Protein AF-0000000068235803 (afdb_homodimer)

Secondary structure (DSSP, 8-state):
---EEEES-TT--EEEEE-S--TTS-SSGGG--GGGTS--------HHHHHHHHHTTS---------EEEEE-HHHHHHH-HHHHHHHHSS-HHHHHHHHHS-EEEEE-SS-HHHHHHHHHHHTT--TTS-S---HHHHHHHHHHHHHHT-TGGGHHHHHHHHHHHHSSSSS----SHHHHHHHHHHHHHHT-HHHHHHHHHHHHHH-SS----SS---HHHHHHHHHHHHHHHHHHHHHHHHHHHHHHSS--SS-HHHHHHHHHHHHHHHHHHT-SSPPPTT-TT--HHHHHHHTT---PPP-B-TT-SS----HHHHTHHHHT--TTTT--PPPGGGTS--SS--/---EEEES-TT--EEEEE-S--TTS-SSGGG--GGGTS--------HHHHHHHHHTTS---------EEEEE-HHHHHHH-HHHHHHHHSS-HHHHHHHHHS-EEEEE-SS-HHHHHHHHHHHTT--TTS-S---HHHHHHHHHHHHHHT-TGGGHHHHHHHHHHHHSSSSS----SHHHHHHHHHHHHHHT-HHHHHHHHHHHHHH-SS----SS---HHHHHHHHHHHHHHHHHHHHHHHHHHHHHHSS--SS-HHHHHHHHHHHHHHHHHTT-SSPPPTT-TT--HHHHHHHTT---PPP-B-TT-SS----HHHHTHHHHT--TTTT--PPPGGGTS--SS--

Sequence (694 aa):
MGERIYELDRQGDITFVVYDVPDSLPQTLDQLQPFLLDGSTPVITSPAAAAAAEEEQTTENEQPQAVLKIRASSKHLSLACPQFTRTLHSGFQESHSLHEKGHLTLEIDNWDPAAFLVLMLILHGRTRPVPRRLSLSKLVDFAILVDYYECYEAVEVFTDMWITALKKPSPAMRLTSLAQAEEWLFISWVFQHQQMFAQAGGYLLRTLTGRFCSELPVPRRVCDAIDRAREDAITRILDRLHGRRAVLLSDKVQCSYECDCMLLAALTRHMHRLGILDRPAPPFEGIAAEQLAKEAPGVLLPRWYERGGEMQHSCLATLDFNSSLKCSGDVVKVVQLEELTELRRKDMGERIYELDRQGDITFVVYDVPDSLPQTLDQLQPFLLDGSTPVITSPAAAAAAEEEQTTENEQPQAVLKIRASSKHLSLACPQFTRTLHSGFQESHSLHEKGHLTLEIDNWDPAAFLVLMLILHGRTRPVPRRLSLSKLVDFAILVDYYECYEAVEVFTDMWITALKKPSPAMRLTSLAQAEEWLFISWVFQHQQMFAQAGGYLLRTLTGRFCSELPVPRRVCDAIDRAREDAITRILDRLHGRRAVLLSDKVQCSYECDCMLLAALTRHMHRLGILDRPAPPFEGIAAEQLAKEAPGVLLPRWYERGGEMQHSCLATLDFNSSLKCSGDVVKVVQLEELTELRRKD

Structure (mmCIF, N/CA/C/O backbone):
data_AF-0000000068235803-model_v1
#
loop_
_entity.id
_entity.type
_entity.pdbx_description
1 polymer 'BTB domain-containing protein'
#
loop_
_atom_site.group_PDB
_atom_site.id
_atom_site.type_symbol
_atom_site.label_atom_id
_atom_site.label_alt_id
_atom_site.label_comp_id
_atom_site.label_asym_id
_atom_site.label_entity_id
_atom_site.label_seq_id
_atom_site.pdbx_PDB_ins_code
_atom_site.Cartn_x
_atom_site.Cartn_y
_atom_site.Cartn_z
_atom_site.occupancy
_atom_site.B_iso_or_equiv
_atom_site.auth_seq_id
_atom_site.auth_comp_id
_atom_site.auth_asym_id
_atom_site.auth_atom_id
_atom_site.pdbx_PDB_model_num
ATOM 1 N N . MET A 1 1 ? 15.094 66.938 -0.604 1 44.06 1 MET A N 1
ATOM 2 C CA . MET A 1 1 ? 14.141 66.562 0.437 1 44.06 1 MET A CA 1
ATOM 3 C C . MET A 1 1 ? 14.836 66.375 1.78 1 44.06 1 MET A C 1
ATOM 5 O O . MET A 1 1 ? 15.93 65.812 1.844 1 44.06 1 MET A O 1
ATOM 9 N N . GLY A 1 2 ? 14.648 67.188 2.75 1 59.94 2 GLY A N 1
ATOM 10 C CA . GLY A 1 2 ? 15.414 67.312 3.98 1 59.94 2 GLY A CA 1
ATOM 11 C C . GLY A 1 2 ? 15.547 66 4.742 1 59.94 2 GLY A C 1
ATOM 12 O O . GLY A 1 2 ? 14.719 65.125 4.582 1 59.94 2 GLY A O 1
ATOM 13 N N . GLU A 1 3 ? 16.656 65.688 5.27 1 76.81 3 GLU A N 1
ATOM 14 C CA . GLU A 1 3 ? 17 64.5 6.031 1 76.81 3 GLU A CA 1
ATOM 15 C C . GLU A 1 3 ? 16.141 64.375 7.289 1 76.81 3 GLU A C 1
ATOM 17 O O . GLU A 1 3 ? 15.93 65.375 8 1 76.81 3 GLU A O 1
ATOM 22 N N . ARG A 1 4 ? 15.305 63.312 7.457 1 89.94 4 ARG A N 1
ATOM 23 C CA . ARG A 1 4 ? 14.547 63.031 8.68 1 89.94 4 ARG A CA 1
ATOM 24 C C . ARG A 1 4 ? 15.461 62.5 9.766 1 89.94 4 ARG A C 1
ATOM 26 O O . ARG A 1 4 ? 16.047 61.406 9.609 1 89.94 4 ARG A O 1
ATOM 33 N N . ILE A 1 5 ? 15.688 63.281 10.859 1 92.19 5 ILE A N 1
ATOM 34 C CA . ILE A 1 5 ? 16.562 62.875 11.945 1 92.19 5 ILE A CA 1
ATOM 35 C C . ILE A 1 5 ? 15.789 62.875 13.266 1 92.19 5 ILE A C 1
ATOM 37 O O . ILE A 1 5 ? 15.227 63.906 13.656 1 92.19 5 ILE A O 1
ATOM 41 N N . TYR A 1 6 ? 15.688 61.75 13.852 1 96.25 6 TYR A N 1
ATOM 42 C CA . TYR A 1 6 ? 15.086 61.625 15.18 1 96.25 6 TYR A CA 1
ATOM 43 C C . TYR A 1 6 ? 16.156 61.438 16.25 1 96.25 6 TYR A C 1
ATOM 45 O O . TYR A 1 6 ? 16.797 60.406 16.312 1 96.25 6 TYR A O 1
ATOM 53 N N . GLU A 1 7 ? 16.281 62.406 17.109 1 95.94 7 GLU A N 1
ATOM 54 C CA . GLU A 1 7 ? 17.25 62.344 18.203 1 95.94 7 GLU A CA 1
ATOM 55 C C . GLU A 1 7 ? 16.625 61.781 19.469 1 95.94 7 GLU A C 1
ATOM 57 O O . GLU A 1 7 ? 15.828 62.438 20.125 1 95.94 7 GLU A O 1
ATOM 62 N N . LEU A 1 8 ? 17.031 60.562 19.797 1 96.62 8 LEU A N 1
ATOM 63 C CA . LEU A 1 8 ? 16.484 59.906 20.969 1 96.62 8 LEU A CA 1
ATOM 64 C C . LEU A 1 8 ? 17.328 60.219 22.203 1 96.62 8 LEU A C 1
ATOM 66 O O . LEU A 1 8 ? 16.812 60.219 23.328 1 96.62 8 LEU A O 1
ATOM 70 N N . ASP A 1 9 ? 18.547 60.344 22.016 1 93.88 9 ASP A N 1
ATOM 71 C CA . ASP A 1 9 ? 19.516 60.719 23.062 1 93.88 9 ASP A CA 1
ATOM 72 C C . ASP A 1 9 ? 20.453 61.844 22.578 1 93.88 9 ASP A C 1
ATOM 74 O O . ASP A 1 9 ? 21.109 61.688 21.547 1 93.88 9 ASP A O 1
ATOM 78 N N . ARG A 1 10 ? 20.516 62.875 23.281 1 90.69 10 ARG A N 1
ATOM 79 C CA . ARG A 1 10 ? 21.328 64 22.906 1 90.69 10 ARG A CA 1
ATOM 80 C C . ARG A 1 10 ? 22.812 63.656 22.812 1 90.69 10 ARG A C 1
ATOM 82 O O . ARG A 1 10 ? 23.562 64.25 22.031 1 90.69 10 ARG A O 1
ATOM 89 N N . GLN A 1 11 ? 23.172 62.688 23.609 1 90.69 11 GLN A N 1
ATOM 90 C CA . GLN A 1 11 ? 24.562 62.219 23.594 1 90.69 11 GLN A CA 1
ATOM 91 C C . GLN A 1 11 ? 24.688 60.938 22.812 1 90.69 11 GLN A C 1
ATOM 93 O O . GLN A 1 11 ? 25.609 60.156 23.062 1 90.69 11 GLN A O 1
ATOM 98 N N . GLY A 1 12 ? 23.766 60.75 21.922 1 93.5 12 GLY A N 1
ATOM 99 C CA . GLY A 1 12 ? 23.781 59.5 21.156 1 93.5 12 GLY A CA 1
ATOM 100 C C . GLY A 1 12 ? 25.047 59.312 20.359 1 93.5 12 GLY A C 1
ATOM 101 O O . GLY A 1 12 ? 25.562 60.25 19.75 1 93.5 12 GLY A O 1
ATOM 102 N N . ASP A 1 13 ? 25.562 58 20.406 1 94.44 13 ASP A N 1
ATOM 103 C CA . ASP A 1 13 ? 26.812 57.688 19.719 1 94.44 13 ASP A CA 1
ATOM 104 C C . ASP A 1 13 ? 26.578 56.656 18.609 1 94.44 13 ASP A C 1
ATOM 106 O O . ASP A 1 13 ? 27.516 56.219 17.969 1 94.44 13 ASP A O 1
ATOM 110 N N . ILE A 1 14 ? 25.375 56.344 18.422 1 95.38 14 ILE A N 1
ATOM 111 C CA . ILE A 1 14 ? 25 55.438 17.344 1 95.38 14 ILE A CA 1
ATOM 112 C C . ILE A 1 14 ? 23.984 56.125 16.422 1 95.38 14 ILE A C 1
ATOM 114 O O . ILE A 1 14 ? 23.031 56.75 16.906 1 95.38 14 ILE A O 1
ATOM 118 N N . THR A 1 15 ? 24.203 56.062 15.164 1 95.56 15 THR A N 1
ATOM 119 C CA . THR A 1 15 ? 23.219 56.5 14.188 1 95.56 15 THR A CA 1
ATOM 120 C C . THR A 1 15 ? 22.688 55.344 13.367 1 95.56 15 THR A C 1
ATOM 122 O O . THR A 1 15 ? 23.453 54.719 12.633 1 95.56 15 THR A O 1
ATOM 125 N N . PHE A 1 16 ? 21.391 55.094 13.477 1 96.06 16 PHE A N 1
ATOM 126 C CA . PHE A 1 16 ? 20.75 54.094 12.625 1 96.06 16 PHE A CA 1
ATOM 127 C C . PHE A 1 16 ? 20.203 54.75 11.359 1 96.06 16 PHE A C 1
ATOM 129 O O . PHE A 1 16 ? 19.5 55.75 11.43 1 96.06 16 PHE A O 1
ATOM 136 N N . VAL A 1 17 ? 20.547 54.125 10.297 1 95.5 17 VAL A N 1
ATOM 137 C CA . VAL A 1 17 ? 19.969 54.562 9.023 1 95.5 17 VAL A CA 1
ATOM 138 C C . VAL A 1 17 ? 18.891 53.562 8.594 1 95.5 17 VAL A C 1
ATOM 140 O O . VAL A 1 17 ? 19.188 52.469 8.156 1 95.5 17 VAL A O 1
ATOM 143 N N . VAL A 1 18 ? 17.641 54.031 8.703 1 94.88 18 VAL A N 1
ATOM 144 C CA . VAL A 1 18 ? 16.484 53.188 8.414 1 94.88 18 VAL A CA 1
ATOM 145 C C . VAL A 1 18 ? 15.922 53.531 7.035 1 94.88 18 VAL A C 1
ATOM 147 O O . VAL A 1 18 ? 15.594 54.688 6.762 1 94.88 18 VAL A O 1
ATOM 150 N N . TYR A 1 19 ? 15.82 52.5 6.258 1 90.19 19 TYR A N 1
ATOM 151 C CA . TYR A 1 19 ? 15.375 52.688 4.883 1 90.19 19 TYR A CA 1
ATOM 152 C C . TYR A 1 19 ? 13.898 52.344 4.73 1 90.19 19 TYR A C 1
ATOM 154 O O . TYR A 1 19 ? 13.312 51.688 5.605 1 90.19 19 TYR A O 1
ATOM 162 N N . ASP A 1 20 ? 13.25 52.906 3.635 1 86.94 20 ASP A N 1
ATOM 163 C CA . ASP A 1 20 ? 11.883 52.562 3.221 1 86.94 20 ASP A CA 1
ATOM 164 C C . ASP A 1 20 ? 10.875 53.031 4.27 1 86.94 20 ASP A C 1
ATOM 166 O O . ASP A 1 20 ? 9.93 52.312 4.586 1 86.94 20 ASP A O 1
ATOM 170 N N . VAL A 1 21 ? 11.156 54.094 4.887 1 89.12 21 VAL A N 1
ATOM 171 C CA . VAL A 1 21 ? 10.25 54.656 5.887 1 89.12 21 VAL A CA 1
ATOM 172 C C . VAL A 1 21 ? 9.047 55.312 5.195 1 89.12 21 VAL A C 1
ATOM 174 O O . VAL A 1 21 ? 9.188 55.875 4.113 1 89.12 21 VAL A O 1
ATOM 177 N N . PRO A 1 22 ? 7.914 55.156 5.793 1 83.88 22 PRO A N 1
ATOM 178 C CA . PRO A 1 22 ? 6.742 55.781 5.191 1 83.88 22 PRO A CA 1
ATOM 179 C C . PRO A 1 22 ? 6.871 57.312 5.109 1 83.88 22 PRO A C 1
ATOM 181 O O . PRO A 1 22 ? 7.422 57.938 6.02 1 83.88 22 PRO A O 1
ATOM 184 N N . ASP A 1 23 ? 6.219 57.844 4.145 1 83.62 23 ASP A N 1
ATOM 185 C CA . ASP A 1 23 ? 6.27 59.281 3.924 1 83.62 23 ASP A CA 1
ATOM 186 C C . ASP A 1 23 ? 5.469 60.031 4.988 1 83.62 23 ASP A C 1
ATOM 188 O O . ASP A 1 23 ? 5.672 61.219 5.203 1 83.62 23 ASP A O 1
ATOM 192 N N . SER A 1 24 ? 4.668 59.312 5.562 1 85.25 24 SER A N 1
ATOM 193 C CA . SER A 1 24 ? 3.787 59.938 6.543 1 85.25 24 SER A CA 1
ATOM 194 C C . SER A 1 24 ? 4.551 60.281 7.812 1 85.25 24 SER A C 1
ATOM 196 O O . SER A 1 24 ? 4.066 61.094 8.625 1 85.25 24 SER A O 1
ATOM 198 N N . LEU A 1 25 ? 5.727 59.812 8.023 1 89.38 25 LEU A N 1
ATOM 199 C CA . LEU A 1 25 ? 6.504 60.125 9.219 1 89.38 25 LEU A CA 1
ATOM 200 C C . LEU A 1 25 ? 6.977 61.562 9.18 1 89.38 25 LEU A C 1
ATOM 202 O O . LEU A 1 25 ? 7.461 62.031 8.148 1 89.38 25 LEU A O 1
ATOM 206 N N . PRO A 1 26 ? 6.867 62.188 10.273 1 91.69 26 PRO A N 1
ATOM 207 C CA . PRO A 1 26 ? 7.273 63.594 10.312 1 91.69 26 PRO A CA 1
ATOM 208 C C . PRO A 1 26 ? 8.789 63.781 10.258 1 91.69 26 PRO A C 1
ATOM 210 O O . PRO A 1 26 ? 9.531 62.812 10.391 1 91.69 26 PRO A O 1
ATOM 213 N N . GLN A 1 27 ? 9.211 65.062 10.109 1 88.19 27 GLN A N 1
ATOM 214 C CA . GLN A 1 27 ? 10.625 65.375 9.969 1 88.19 27 GLN A CA 1
ATOM 215 C C . GLN A 1 27 ? 11.328 65.312 11.32 1 88.19 27 GLN A C 1
ATOM 217 O O . GLN A 1 27 ? 12.523 65 11.406 1 88.19 27 GLN A O 1
ATOM 222 N N . THR A 1 28 ? 10.523 65.688 12.352 1 89.69 28 THR A N 1
ATOM 223 C CA . THR A 1 28 ? 11.125 65.75 13.68 1 89.69 28 THR A CA 1
ATOM 224 C C . THR A 1 28 ? 10.375 64.812 14.648 1 89.69 28 THR A C 1
ATOM 226 O O . THR A 1 28 ? 9.188 64.562 14.461 1 89.69 28 THR A O 1
ATOM 229 N N . LEU A 1 29 ? 11.086 64.438 15.656 1 93.88 29 LEU A N 1
ATOM 230 C CA . LEU A 1 29 ? 10.555 63.5 16.641 1 93.88 29 LEU A CA 1
ATOM 231 C C . LEU A 1 29 ? 9.367 64.125 17.391 1 93.88 29 LEU A C 1
ATOM 233 O O . LEU A 1 29 ? 8.398 63.406 17.703 1 93.88 29 LEU A O 1
ATOM 237 N N . ASP A 1 30 ? 9.336 65.375 17.656 1 91.69 30 ASP A N 1
ATOM 238 C CA . ASP A 1 30 ? 8.328 66.062 18.453 1 91.69 30 ASP A CA 1
ATOM 239 C C . ASP A 1 30 ? 6.961 66.062 17.766 1 91.69 30 ASP A C 1
ATOM 241 O O . ASP A 1 30 ? 5.926 66.188 18.422 1 91.69 30 ASP A O 1
ATOM 245 N N . GLN A 1 31 ? 6.996 65.812 16.469 1 92.5 31 GLN A N 1
ATOM 246 C CA . GLN A 1 31 ? 5.758 65.812 15.695 1 92.5 31 GLN A CA 1
ATOM 247 C C . GLN A 1 31 ? 5.223 64.375 15.516 1 92.5 31 GLN A C 1
ATOM 249 O O . GLN A 1 31 ? 4.152 64.188 14.938 1 92.5 31 GLN A O 1
ATOM 254 N N . LEU A 1 32 ? 5.938 63.469 16 1 93.62 32 LEU A N 1
ATOM 255 C CA . LEU A 1 32 ? 5.566 62.062 15.82 1 93.62 32 LEU A CA 1
ATOM 256 C C . LEU A 1 32 ? 4.363 61.719 16.688 1 93.62 32 LEU A C 1
ATOM 258 O O . LEU A 1 32 ? 4.367 61.969 17.891 1 93.62 32 LEU A O 1
ATOM 262 N N . GLN A 1 33 ? 3.363 61.188 16.031 1 93.38 33 GLN A N 1
ATOM 263 C CA . GLN A 1 33 ? 2.148 60.781 16.734 1 93.38 33 GLN A CA 1
ATOM 264 C C . GLN A 1 33 ? 2.039 59.25 16.797 1 93.38 33 GLN A C 1
ATOM 266 O O . GLN A 1 33 ? 2.443 58.562 15.867 1 93.38 33 GLN A O 1
ATOM 271 N N . PRO A 1 34 ? 1.423 58.812 17.844 1 94.25 34 PRO A N 1
ATOM 272 C CA . PRO A 1 34 ? 1.346 57.344 18.062 1 94.25 34 PRO A CA 1
ATOM 273 C C . PRO A 1 34 ? 0.644 56.625 16.922 1 94.25 34 PRO A C 1
ATOM 275 O O . PRO A 1 34 ? 1.054 55.531 16.531 1 94.25 34 PRO A O 1
ATOM 278 N N . PHE A 1 35 ? -0.378 57.125 16.328 1 91.69 35 PHE A N 1
ATOM 279 C CA . PHE A 1 35 ? -1.199 56.438 15.336 1 91.69 35 PHE A CA 1
ATOM 280 C C . PHE A 1 35 ? -0.409 56.188 14.062 1 91.69 35 PHE A C 1
ATOM 282 O O . PHE A 1 35 ? -0.792 55.344 13.242 1 91.69 35 PHE A O 1
ATOM 289 N N . LEU A 1 36 ? 0.673 56.844 13.875 1 91.62 36 LEU A N 1
ATOM 290 C CA . LEU A 1 36 ? 1.51 56.688 12.695 1 91.62 36 LEU A CA 1
ATOM 291 C C . LEU A 1 36 ? 2.326 55.406 12.789 1 91.62 36 LEU A C 1
ATOM 293 O O . LEU A 1 36 ? 2.863 54.906 11.781 1 91.62 36 LEU A O 1
ATOM 297 N N . LEU A 1 37 ? 2.359 54.844 14.031 1 94.38 37 LEU A N 1
ATOM 298 C CA . LEU A 1 37 ? 3.227 53.688 14.25 1 94.38 37 LEU A CA 1
ATOM 299 C C . LEU A 1 37 ? 2.406 52.469 14.609 1 94.38 37 LEU A C 1
ATOM 301 O O . LEU A 1 37 ? 2.961 51.375 14.812 1 94.38 37 LEU A O 1
ATOM 305 N N . ASP A 1 38 ? 1.101 52.594 14.68 1 92.88 38 ASP A N 1
ATOM 306 C CA . ASP A 1 38 ? 0.292 51.531 15.281 1 92.88 38 ASP A CA 1
ATOM 307 C C . ASP A 1 38 ? -0.146 50.5 14.234 1 92.88 38 ASP A C 1
ATOM 309 O O . ASP A 1 38 ? -0.791 49.5 14.562 1 92.88 38 ASP A O 1
ATOM 313 N N . GLY A 1 39 ? 0.228 50.656 12.93 1 87.56 39 GLY A N 1
ATOM 314 C CA . GLY A 1 39 ? -0.091 49.719 11.867 1 87.56 39 GLY A CA 1
ATOM 315 C C . GLY A 1 39 ? -1.495 49.906 11.32 1 87.56 39 GLY A C 1
ATOM 316 O O . GLY A 1 39 ? -1.926 49.125 10.453 1 87.56 39 GLY A O 1
ATOM 317 N N . SER A 1 40 ? -2.262 50.781 11.883 1 77.56 40 SER A N 1
ATOM 318 C CA . SER A 1 40 ? -3.615 51.031 11.391 1 77.56 40 SER A CA 1
ATOM 319 C C . SER A 1 40 ? -3.596 51.688 10.023 1 77.56 40 SER A C 1
ATOM 321 O O . SER A 1 40 ? -2.672 52.438 9.703 1 77.56 40 SER A O 1
ATOM 323 N N . THR A 1 41 ? -4.172 51.062 8.992 1 62.56 41 THR A N 1
ATOM 324 C CA . THR A 1 41 ? -4.316 51.719 7.707 1 62.56 41 THR A CA 1
ATOM 325 C C . THR A 1 41 ? -4.965 53.094 7.887 1 62.56 41 THR A C 1
ATOM 327 O O . THR A 1 41 ? -5.953 53.219 8.609 1 62.56 41 THR A O 1
ATOM 330 N N . PRO A 1 42 ? -4.215 54.062 7.555 1 53.06 42 PRO A N 1
ATOM 331 C CA . PRO A 1 42 ? -4.805 55.406 7.695 1 53.06 42 PRO A CA 1
ATOM 332 C C . PRO A 1 42 ? -6.238 55.469 7.18 1 53.06 42 PRO A C 1
ATOM 334 O O . PRO A 1 42 ? -6.547 54.938 6.121 1 53.06 42 PRO A O 1
ATOM 337 N N . VAL A 1 43 ? -7.184 55.375 7.98 1 45.41 43 VAL A N 1
ATOM 338 C CA . VAL A 1 43 ? -8.531 55.656 7.512 1 45.41 43 VAL A CA 1
ATOM 339 C C . VAL A 1 43 ? -8.539 56.969 6.719 1 45.41 43 VAL A C 1
ATOM 341 O O . VAL A 1 43 ? -8.25 58.031 7.266 1 45.41 43 VAL A O 1
ATOM 344 N N . ILE A 1 44 ? -8.125 56.938 5.457 1 42.75 44 ILE A N 1
ATOM 345 C CA . ILE A 1 44 ? -8.336 58.125 4.633 1 42.75 44 ILE A CA 1
ATOM 346 C C . ILE A 1 44 ? -9.797 58.562 4.699 1 42.75 44 ILE A C 1
ATOM 348 O O . ILE A 1 44 ? -10.68 57.844 4.23 1 42.75 44 ILE A O 1
ATOM 352 N N . THR A 1 45 ? -10.297 59.188 5.629 1 37.88 45 THR A N 1
ATOM 353 C CA . THR A 1 45 ? -11.672 59.688 5.66 1 37.88 45 THR A CA 1
ATOM 354 C C . THR A 1 45 ? -11.977 60.5 4.422 1 37.88 45 THR A C 1
ATOM 356 O O . THR A 1 45 ? -13.148 60.719 4.086 1 37.88 45 THR A O 1
ATOM 359 N N . SER A 1 46 ? -11.266 61.625 4.105 1 38.31 46 SER A N 1
ATOM 360 C CA . SER A 1 46 ? -11.938 62.562 3.217 1 38.31 46 SER A CA 1
ATOM 361 C C . SER A 1 46 ? -11.977 62.031 1.784 1 38.31 46 SER A C 1
ATOM 363 O O . SER A 1 46 ? -10.992 61.5 1.287 1 38.31 46 SER A O 1
ATOM 365 N N . PRO A 1 47 ? -13.211 61.812 1.209 1 41.56 47 PRO A N 1
ATOM 366 C CA . PRO A 1 47 ? -13.453 61.375 -0.171 1 41.56 47 PRO A CA 1
ATOM 367 C C . PRO A 1 47 ? -12.516 62.031 -1.169 1 41.56 47 PRO A C 1
ATOM 369 O O . PRO A 1 47 ? -12.227 61.469 -2.229 1 41.56 47 PRO A O 1
ATOM 372 N N . ALA A 1 48 ? -12.375 63.375 -1.159 1 42.94 48 ALA A N 1
ATOM 373 C CA . ALA A 1 48 ? -11.688 64.125 -2.176 1 42.94 48 ALA A CA 1
ATOM 374 C C . ALA A 1 48 ? -10.211 63.75 -2.273 1 42.94 48 ALA A C 1
ATOM 376 O O . ALA A 1 48 ? -9.641 63.75 -3.365 1 42.94 48 ALA A O 1
ATOM 377 N N . ALA A 1 49 ? -9.523 63.438 -1.243 1 42.19 49 ALA A N 1
ATOM 378 C CA . ALA A 1 49 ? -8.094 63.156 -1.271 1 42.19 49 ALA A CA 1
ATOM 379 C C . ALA A 1 49 ? -7.824 61.719 -1.766 1 42.19 49 ALA A C 1
ATOM 381 O O . ALA A 1 49 ? -6.699 61.406 -2.148 1 42.19 49 ALA A O 1
ATOM 382 N N . ALA A 1 50 ? -8.711 60.781 -1.73 1 40.84 50 ALA A N 1
ATOM 383 C CA . ALA A 1 50 ? -8.562 59.438 -2.279 1 40.84 50 ALA A CA 1
ATOM 384 C C . ALA A 1 50 ? -8.492 59.469 -3.803 1 40.84 50 ALA A C 1
ATOM 386 O O . ALA A 1 50 ? -7.863 58.594 -4.418 1 40.84 50 ALA A O 1
ATOM 387 N N . ALA A 1 51 ? -9.352 60.281 -4.418 1 40.34 51 ALA A N 1
ATOM 388 C CA . ALA A 1 51 ? -9.352 60.375 -5.875 1 40.34 51 ALA A CA 1
ATOM 389 C C . ALA A 1 51 ? -8.008 60.906 -6.387 1 40.34 51 ALA A C 1
ATOM 391 O O . ALA A 1 51 ? -7.559 60.531 -7.465 1 40.34 51 ALA A O 1
ATOM 392 N N . ALA A 1 52 ? -7.418 61.906 -5.781 1 39.88 52 ALA A N 1
ATOM 393 C CA . ALA A 1 52 ? -6.164 62.469 -6.305 1 39.88 52 ALA A CA 1
ATOM 394 C C . ALA A 1 52 ? -5.031 61.438 -6.16 1 39.88 52 ALA A C 1
ATOM 396 O O . ALA A 1 52 ? -4.055 61.5 -6.91 1 39.88 52 ALA A O 1
ATOM 397 N N . ALA A 1 53 ? -5.09 60.531 -5.195 1 39.28 53 ALA A N 1
ATOM 398 C CA . ALA A 1 53 ? -4.016 59.562 -5.031 1 39.28 53 ALA A CA 1
ATOM 399 C C . ALA A 1 53 ? -4.082 58.469 -6.105 1 39.28 53 ALA A C 1
ATOM 401 O O . ALA A 1 53 ? -3.104 57.781 -6.344 1 39.28 53 ALA A O 1
ATOM 402 N N . GLU A 1 54 ? -5.223 58.156 -6.684 1 38.38 54 GLU A N 1
ATOM 403 C CA . GLU A 1 54 ? -5.266 57.156 -7.75 1 38.38 54 GLU A CA 1
ATOM 404 C C . GLU A 1 54 ? -4.469 57.625 -8.969 1 38.38 54 GLU A C 1
ATOM 406 O O . GLU A 1 54 ? -3.896 56.781 -9.688 1 38.38 54 GLU A O 1
ATOM 411 N N . GLU A 1 55 ? -4.73 58.906 -9.406 1 36.41 55 GLU A N 1
ATOM 412 C CA . GLU A 1 55 ? -4.129 59.312 -10.68 1 36.41 55 GLU A CA 1
ATOM 413 C C . GLU A 1 55 ? -2.607 59.312 -10.586 1 36.41 55 GLU A C 1
ATOM 415 O O . GLU A 1 55 ? -1.919 59.125 -11.594 1 36.41 55 GLU A O 1
ATOM 420 N N . GLU A 1 56 ? -2.047 59.938 -9.5 1 34.66 56 GLU A N 1
ATOM 421 C CA . GLU A 1 56 ? -0.593 60.062 -9.539 1 34.66 56 GLU A CA 1
ATOM 422 C C . GLU A 1 56 ? 0.086 58.719 -9.336 1 34.66 56 GLU A C 1
ATOM 424 O O . GLU A 1 56 ? 1.271 58.656 -9 1 34.66 56 GLU A O 1
ATOM 429 N N . GLN A 1 57 ? -0.577 57.594 -9.188 1 36.25 57 GLN A N 1
ATOM 430 C CA . GLN A 1 57 ? 0.132 56.312 -9.078 1 36.25 57 GLN A CA 1
ATOM 431 C C . GLN A 1 57 ? 1.02 56.094 -10.297 1 36.25 57 GLN A C 1
ATOM 433 O O . GLN A 1 57 ? 1.688 55.062 -10.398 1 36.25 57 GLN A O 1
ATOM 438 N N . THR A 1 58 ? 0.684 56.781 -11.414 1 34.94 58 THR A N 1
ATOM 439 C CA . THR A 1 58 ? 1.365 56.25 -12.594 1 34.94 58 THR A CA 1
ATOM 440 C C . THR A 1 58 ? 2.879 56.281 -12.406 1 34.94 58 THR A C 1
ATOM 442 O O . THR A 1 58 ? 3.594 55.406 -12.875 1 34.94 58 THR A O 1
ATOM 445 N N . THR A 1 59 ? 3.434 57.594 -12.391 1 35.91 59 THR A N 1
ATOM 446 C CA . THR A 1 59 ? 4.867 57.594 -12.656 1 35.91 59 THR A CA 1
ATOM 447 C C . THR A 1 59 ? 5.637 56.969 -11.5 1 35.91 59 THR A C 1
ATOM 449 O O . THR A 1 59 ? 5.609 57.469 -10.375 1 35.91 59 THR A O 1
ATOM 452 N N . GLU A 1 60 ? 5.699 55.719 -11.383 1 36.31 60 GLU A N 1
ATOM 453 C CA . GLU A 1 60 ? 6.633 54.938 -10.578 1 36.31 60 GLU A CA 1
ATOM 454 C C . GLU A 1 60 ? 7.984 55.625 -10.469 1 36.31 60 GLU A C 1
ATOM 456 O O . GLU A 1 60 ? 8.914 55.312 -11.211 1 36.31 60 GLU A O 1
ATOM 461 N N . ASN A 1 61 ? 8.062 56.906 -10.789 1 36.12 61 ASN A N 1
ATOM 462 C CA . ASN A 1 61 ? 9.391 57.469 -10.57 1 36.12 61 ASN A CA 1
ATOM 463 C C . ASN A 1 61 ? 9.969 57.031 -9.227 1 36.12 61 ASN A C 1
ATOM 465 O O . ASN A 1 61 ? 9.234 56.844 -8.258 1 36.12 61 ASN A O 1
ATOM 469 N N . GLU A 1 62 ? 11.133 56.312 -9.281 1 40.75 62 GLU A N 1
ATOM 470 C CA . GLU A 1 62 ? 12.016 55.938 -8.172 1 40.75 62 GLU A CA 1
ATOM 471 C C . GLU A 1 62 ? 11.992 57.031 -7.086 1 40.75 62 GLU A C 1
ATOM 473 O O . GLU A 1 62 ? 12.734 58 -7.148 1 40.75 62 GLU A O 1
ATOM 478 N N . GLN A 1 63 ? 10.984 57.656 -6.84 1 44.81 63 GLN A N 1
ATOM 479 C CA . GLN A 1 63 ? 11.094 58.625 -5.762 1 44.81 63 GLN A CA 1
ATOM 480 C C . GLN A 1 63 ? 12 58.125 -4.645 1 44.81 63 GLN A C 1
ATOM 482 O O . GLN A 1 63 ? 11.93 56.969 -4.262 1 44.81 63 GLN A O 1
ATOM 487 N N . PRO A 1 64 ? 13.133 58.656 -4.43 1 50.47 64 PRO A N 1
ATOM 488 C CA . PRO A 1 64 ? 14.133 58.25 -3.445 1 50.47 64 PRO A CA 1
ATOM 489 C C . PRO A 1 64 ? 13.508 57.719 -2.15 1 50.47 64 PRO A C 1
ATOM 491 O O . PRO A 1 64 ? 12.531 58.312 -1.666 1 50.47 64 PRO A O 1
ATOM 494 N N . GLN A 1 65 ? 13.445 56.5 -1.952 1 61.5 65 GLN A N 1
ATOM 495 C CA . GLN A 1 65 ? 13.023 55.812 -0.727 1 61.5 65 GLN A CA 1
ATOM 496 C C . GLN A 1 65 ? 13.391 56.625 0.505 1 61.5 65 GLN A C 1
ATOM 498 O O . GLN A 1 65 ? 14.547 57.031 0.667 1 61.5 65 GLN A O 1
ATOM 503 N N . ALA A 1 66 ? 12.477 57.25 1.191 1 80.62 66 ALA A N 1
ATOM 504 C CA . ALA A 1 66 ? 12.688 58.125 2.342 1 80.62 66 ALA A CA 1
ATOM 505 C C . ALA A 1 66 ? 13.508 57.438 3.422 1 80.62 66 ALA A C 1
ATOM 507 O O . ALA A 1 66 ? 13.398 56.219 3.607 1 80.62 66 ALA A O 1
ATOM 508 N N . VAL A 1 67 ? 14.531 58.062 3.801 1 90.25 67 VAL A N 1
ATOM 509 C CA . VAL A 1 67 ? 15.477 57.562 4.793 1 90.25 67 VAL A CA 1
ATOM 510 C C . VAL A 1 67 ? 15.273 58.281 6.113 1 90.25 67 VAL A C 1
ATOM 512 O O . VAL A 1 67 ? 15.031 59.5 6.129 1 90.25 67 VAL A O 1
ATOM 515 N N . LEU A 1 68 ? 15.258 57.531 7.18 1 94.44 68 LEU A N 1
ATOM 516 C CA . LEU A 1 68 ? 15.203 58.094 8.531 1 94.44 68 LEU A CA 1
ATOM 517 C C . LEU A 1 68 ? 16.484 57.781 9.289 1 94.44 68 LEU A C 1
ATOM 519 O O . LEU A 1 68 ? 16.969 56.625 9.289 1 94.44 68 LEU A O 1
ATOM 523 N N . LYS A 1 69 ? 17.062 58.812 9.836 1 95.62 69 LYS A N 1
ATOM 524 C CA . LYS A 1 69 ? 18.203 58.594 10.719 1 95.62 69 LYS A CA 1
ATOM 525 C C . LYS A 1 69 ? 17.797 58.719 12.188 1 95.62 69 LYS A C 1
ATOM 527 O O . LYS A 1 69 ? 17.125 59.688 12.57 1 95.62 69 LYS A O 1
ATOM 532 N N . ILE A 1 70 ? 18.188 57.75 12.961 1 96.88 70 ILE A N 1
ATOM 533 C CA . ILE A 1 70 ? 17.891 57.75 14.391 1 96.88 70 ILE A CA 1
ATOM 534 C C . ILE A 1 70 ? 19.188 57.844 15.195 1 96.88 70 ILE A C 1
ATOM 536 O O . ILE A 1 70 ? 20.078 57 15.055 1 96.88 70 ILE A O 1
ATOM 540 N N . ARG A 1 71 ? 19.281 58.812 15.977 1 96.62 71 ARG A N 1
ATOM 541 C CA . ARG A 1 71 ? 20.422 58.969 16.875 1 96.62 71 ARG A CA 1
ATOM 542 C C . ARG A 1 71 ? 20.141 58.312 18.219 1 96.62 71 ARG A C 1
ATOM 544 O O . ARG A 1 71 ? 19.281 58.75 18.969 1 96.62 71 ARG A O 1
ATOM 551 N N . ALA A 1 72 ? 20.922 57.25 18.5 1 97.06 72 ALA A N 1
ATOM 552 C CA . ALA A 1 72 ? 20.688 56.438 19.688 1 97.06 72 ALA A CA 1
ATOM 553 C C . ALA A 1 72 ? 21.938 56.344 20.547 1 97.06 72 ALA A C 1
ATOM 555 O O . ALA A 1 72 ? 23.016 56.719 20.109 1 97.06 72 ALA A O 1
ATOM 556 N N . SER A 1 73 ? 21.734 55.875 21.797 1 96.19 73 SER A N 1
ATOM 557 C CA . SER A 1 73 ? 22.828 55.688 22.75 1 96.19 73 SER A CA 1
ATOM 558 C C . SER A 1 73 ? 23.266 54.25 22.828 1 96.19 73 SER A C 1
ATOM 560 O O . SER A 1 73 ? 22.453 53.344 23.141 1 96.19 73 SER A O 1
ATOM 562 N N . SER A 1 74 ? 24.547 54 22.641 1 94.31 74 SER A N 1
ATOM 563 C CA . SER A 1 74 ? 25.078 52.656 22.781 1 94.31 74 SER A CA 1
ATOM 564 C C . SER A 1 74 ? 24.906 52.125 24.203 1 94.31 74 SER A C 1
ATOM 566 O O . SER A 1 74 ? 24.734 50.938 24.406 1 94.31 74 SER A O 1
ATOM 568 N N . LYS A 1 75 ? 24.891 52.969 25.156 1 93.69 75 LYS A N 1
ATOM 569 C CA . LYS A 1 75 ? 24.719 52.594 26.562 1 93.69 75 LYS A CA 1
ATOM 570 C C . LYS A 1 75 ? 23.312 52.031 26.812 1 93.69 75 LYS A C 1
ATOM 572 O O . LYS A 1 75 ? 23.156 50.969 27.375 1 93.69 75 LYS A O 1
ATOM 577 N N . HIS A 1 76 ? 22.266 52.781 26.375 1 96.06 76 HIS A N 1
ATOM 578 C CA . HIS A 1 76 ? 20.891 52.344 26.516 1 96.06 76 HIS A CA 1
ATOM 579 C C . HIS A 1 76 ? 20.672 51 25.812 1 96.06 76 HIS A C 1
ATOM 581 O O . HIS A 1 76 ? 20.062 50.094 26.359 1 96.06 76 HIS A O 1
ATOM 587 N N . LEU A 1 77 ? 21.25 50.906 24.641 1 96.44 77 LEU A N 1
ATOM 588 C CA . LEU A 1 77 ? 21.062 49.719 23.828 1 96.44 77 LEU A CA 1
ATOM 589 C C . LEU A 1 77 ? 21.734 48.5 24.453 1 96.44 77 LEU A C 1
ATOM 591 O O . LEU A 1 77 ? 21.125 47.438 24.562 1 96.44 77 LEU A O 1
ATOM 595 N N . SER A 1 78 ? 22.984 48.656 24.875 1 94.5 78 SER A N 1
ATOM 596 C CA . SER A 1 78 ? 23.75 47.562 25.438 1 94.5 78 SER A CA 1
ATOM 597 C C . SER A 1 78 ? 23.172 47.125 26.781 1 94.5 78 SER A C 1
ATOM 599 O O . SER A 1 78 ? 23.219 45.938 27.125 1 94.5 78 SER A O 1
ATOM 601 N N . LEU A 1 79 ? 22.609 48 27.516 1 95 79 LEU A N 1
ATOM 602 C CA . LEU A 1 79 ? 22.047 47.656 28.828 1 95 79 LEU A CA 1
ATOM 603 C C . LEU A 1 79 ? 20.75 46.906 28.688 1 95 79 LEU A C 1
ATOM 605 O O . LEU A 1 79 ? 20.469 45.969 29.469 1 95 79 LEU A O 1
ATOM 609 N N . ALA A 1 80 ? 19.969 47.25 27.703 1 95.38 80 ALA A N 1
ATOM 610 C CA . ALA A 1 80 ? 18.625 46.719 27.562 1 95.38 80 ALA A CA 1
ATOM 611 C C . ALA A 1 80 ? 18.609 45.469 26.688 1 95.38 80 ALA A C 1
ATOM 613 O O . ALA A 1 80 ? 17.734 44.625 26.812 1 95.38 80 ALA A O 1
ATOM 614 N N . CYS A 1 81 ? 19.609 45.312 25.734 1 96.38 81 CYS A N 1
ATOM 615 C CA . CYS A 1 81 ? 19.547 44.281 24.703 1 96.38 81 CYS A CA 1
ATOM 616 C C . CYS A 1 81 ? 20.859 43.5 24.641 1 96.38 81 CYS A C 1
ATOM 618 O O . CYS A 1 81 ? 21.859 44 24.156 1 96.38 81 CYS A O 1
ATOM 620 N N . PRO A 1 82 ? 20.859 42.25 24.969 1 94.81 82 PRO A N 1
ATOM 621 C CA . PRO A 1 82 ? 22.047 41.406 24.906 1 94.81 82 PRO A CA 1
ATOM 622 C C . PRO A 1 82 ? 22.688 41.375 23.516 1 94.81 82 PRO A C 1
ATOM 624 O O . PRO A 1 82 ? 23.906 41.375 23.391 1 94.81 82 PRO A O 1
ATOM 627 N N . GLN A 1 83 ? 21.891 41.344 22.531 1 94.5 83 GLN A N 1
ATOM 628 C CA . GLN A 1 83 ? 22.406 41.312 21.172 1 94.5 83 GLN A CA 1
ATOM 629 C C . GLN A 1 83 ? 23.234 42.562 20.859 1 94.5 83 GLN A C 1
ATOM 631 O O . GLN A 1 83 ? 24.281 42.469 20.203 1 94.5 83 GLN A O 1
ATOM 636 N N . PHE A 1 84 ? 22.766 43.719 21.234 1 93.25 84 PHE A N 1
ATOM 637 C CA . PHE A 1 84 ? 23.531 44.938 21.047 1 93.25 84 PHE A CA 1
ATOM 638 C C . PHE A 1 84 ? 24.812 44.906 21.875 1 93.25 84 PHE A C 1
ATOM 640 O O . PHE A 1 84 ? 25.844 45.406 21.453 1 93.25 84 PHE A O 1
ATOM 647 N N . THR A 1 85 ? 24.703 44.344 23.047 1 92.62 85 THR A N 1
ATOM 648 C CA . THR A 1 85 ? 25.906 44.156 23.875 1 92.62 85 THR A CA 1
ATOM 649 C C . THR A 1 85 ? 26.969 43.375 23.125 1 92.62 85 THR A C 1
ATOM 651 O O . THR A 1 85 ? 28.125 43.781 23.078 1 92.62 85 THR A O 1
ATOM 654 N N . ARG A 1 86 ? 26.562 42.312 22.531 1 92.06 86 ARG A N 1
ATOM 655 C CA . ARG A 1 86 ? 27.5 41.469 21.797 1 92.06 86 ARG A CA 1
ATOM 656 C C . ARG A 1 86 ? 28.047 42.188 20.578 1 92.06 86 ARG A C 1
ATOM 658 O O . ARG A 1 86 ? 29.25 42.156 20.312 1 92.06 86 ARG A O 1
ATOM 665 N N . THR A 1 87 ? 27.203 42.875 19.875 1 88.62 87 THR A N 1
ATOM 666 C CA . THR A 1 87 ? 27.594 43.531 18.625 1 88.62 87 THR A CA 1
ATOM 667 C C . THR A 1 87 ? 28.5 44.719 18.906 1 88.62 87 THR A C 1
ATOM 669 O O . THR A 1 87 ? 29.438 45 18.156 1 88.62 87 THR A O 1
ATOM 672 N N . LEU A 1 88 ? 28.297 45.438 20.016 1 88.62 88 LEU A N 1
ATOM 673 C CA . LEU A 1 88 ? 28.969 46.688 20.281 1 88.62 88 LEU A CA 1
ATOM 674 C C . LEU A 1 88 ? 30.156 46.5 21.203 1 88.62 88 LEU A C 1
ATOM 676 O O . LEU A 1 88 ? 31.016 47.375 21.328 1 88.62 88 LEU A O 1
ATOM 680 N N . HIS A 1 89 ? 30.219 45.312 21.906 1 83.62 89 HIS A N 1
ATOM 681 C CA . HIS A 1 89 ? 31.312 45.156 22.875 1 83.62 89 HIS A CA 1
ATOM 682 C C . HIS A 1 89 ? 32.125 43.938 22.578 1 83.62 89 HIS A C 1
ATOM 684 O O . HIS A 1 89 ? 33.219 43.75 23.156 1 83.62 89 HIS A O 1
ATOM 690 N N . SER A 1 90 ? 31.703 42.906 21.953 1 71 90 SER A N 1
ATOM 691 C CA . SER A 1 90 ? 32.375 41.625 21.891 1 71 90 SER A CA 1
ATOM 692 C C . SER A 1 90 ? 33.312 41.531 20.688 1 71 90 SER A C 1
ATOM 694 O O . SER A 1 90 ? 33.531 40.469 20.156 1 71 90 SER A O 1
ATOM 696 N N . GLY A 1 91 ? 33.906 42.719 20.359 1 68.12 91 GLY A N 1
ATOM 697 C CA . GLY A 1 91 ? 35.031 42.594 19.453 1 68.12 91 GLY A CA 1
ATOM 698 C C . GLY A 1 91 ? 34.625 42.625 17.984 1 68.12 91 GLY A C 1
ATOM 699 O O . GLY A 1 91 ? 35.469 42.406 17.094 1 68.12 91 GLY A O 1
ATOM 700 N N . PHE A 1 92 ? 33.438 42.844 17.766 1 72.19 92 PHE A N 1
ATOM 701 C CA . PHE A 1 92 ? 33.031 43 16.375 1 72.19 92 PHE A CA 1
ATOM 702 C C . PHE A 1 92 ? 33.562 44.312 15.82 1 72.19 92 PHE A C 1
ATOM 704 O O . PHE A 1 92 ? 34 45.188 16.578 1 72.19 92 PHE A O 1
ATOM 711 N N . GLN A 1 93 ? 33.594 44.281 14.57 1 73.19 93 GLN A N 1
ATOM 712 C CA . GLN A 1 93 ? 34.094 45.469 13.875 1 73.19 93 GLN A CA 1
ATOM 713 C C . GLN A 1 93 ? 33.375 46.719 14.359 1 73.19 93 GLN A C 1
ATOM 715 O O . GLN A 1 93 ? 33.969 47.812 14.469 1 73.19 93 GLN A O 1
ATOM 720 N N . GLU A 1 94 ? 32.156 46.594 14.75 1 76.88 94 GLU A N 1
ATOM 721 C CA . GLU A 1 94 ? 31.344 47.688 15.211 1 76.88 94 GLU A CA 1
ATOM 722 C C . GLU A 1 94 ? 31.859 48.25 16.531 1 76.88 94 GLU A C 1
ATOM 724 O O . GLU A 1 94 ? 31.875 49.469 16.734 1 76.88 94 GLU A O 1
ATOM 729 N N . SER A 1 95 ? 32.281 47.344 17.359 1 76.62 95 SER A N 1
ATOM 730 C CA . SER A 1 95 ? 32.812 47.781 18.641 1 76.62 95 SER A CA 1
ATOM 731 C C . SER A 1 95 ? 34.094 48.594 18.469 1 76.62 95 SER A C 1
ATOM 733 O O . SER A 1 95 ? 34.281 49.594 19.141 1 76.62 95 SER A O 1
ATOM 735 N N . HIS A 1 96 ? 34.844 48.125 17.578 1 73.5 96 HIS A N 1
ATOM 736 C CA . HIS A 1 96 ? 36.094 48.812 17.297 1 73.5 96 HIS A CA 1
ATOM 737 C C . HIS A 1 96 ? 35.844 50.219 16.766 1 73.5 96 HIS A C 1
ATOM 739 O O . HIS A 1 96 ? 36.469 51.156 17.203 1 73.5 96 HIS A O 1
ATOM 745 N N . SER A 1 97 ? 34.906 50.219 15.883 1 75.56 97 SER A N 1
ATOM 746 C CA . SER A 1 97 ? 34.594 51.531 15.281 1 75.56 97 SER A CA 1
ATOM 747 C C . SER A 1 97 ? 34.031 52.5 16.328 1 75.56 97 SER A C 1
ATOM 749 O O . SER A 1 97 ? 34.406 53.688 16.328 1 75.56 97 SER A O 1
ATOM 751 N N . LEU A 1 98 ? 33.281 52.062 17.125 1 79.38 98 LEU A N 1
ATOM 752 C CA . LEU A 1 98 ? 32.688 52.906 18.156 1 79.38 98 LEU A CA 1
ATOM 753 C C . LEU A 1 98 ? 33.75 53.406 19.125 1 79.38 98 LEU A C 1
ATOM 755 O O . LEU A 1 98 ? 33.781 54.562 19.516 1 79.38 98 LEU A O 1
ATOM 759 N N . HIS A 1 99 ? 34.594 52.5 19.469 1 74.94 99 HIS A N 1
ATOM 760 C CA . HIS A 1 99 ? 35.656 52.875 20.406 1 74.94 99 HIS A CA 1
ATOM 761 C C . HIS A 1 99 ? 36.656 53.844 19.781 1 74.94 99 HIS A C 1
ATOM 763 O O . HIS A 1 99 ? 37.125 54.781 20.438 1 74.94 99 HIS A O 1
ATOM 769 N N . GLU A 1 100 ? 36.844 53.625 18.578 1 78.38 100 GLU A N 1
ATOM 770 C CA . GLU A 1 100 ? 37.875 54.438 17.906 1 78.38 100 GLU A CA 1
ATOM 771 C C . GLU A 1 100 ? 37.312 55.781 17.5 1 78.38 100 GLU A C 1
ATOM 773 O O . GLU A 1 100 ? 37.938 56.812 17.734 1 78.38 100 GLU A O 1
ATOM 778 N N . LYS A 1 101 ? 36.156 55.875 16.953 1 82.19 101 LYS A N 1
ATOM 779 C CA . LYS A 1 101 ? 35.625 57.094 16.359 1 82.19 101 LYS A CA 1
ATOM 780 C C . LYS A 1 101 ? 34.656 57.781 17.328 1 82.19 101 LYS A C 1
ATOM 782 O O . LYS A 1 101 ? 34.312 58.969 17.141 1 82.19 101 LYS A O 1
ATOM 787 N N . GLY A 1 102 ? 34.281 57.094 18.25 1 86.81 102 GLY A N 1
ATOM 788 C CA . GLY A 1 102 ? 33.312 57.594 19.203 1 86.81 102 GLY A CA 1
ATOM 789 C C . GLY A 1 102 ? 31.891 57.625 18.656 1 86.81 102 GLY A C 1
ATOM 790 O O . GLY A 1 102 ? 30.969 58.062 19.344 1 86.81 102 GLY A O 1
ATOM 791 N N . HIS A 1 103 ? 31.781 57.281 17.375 1 91.19 103 HIS A N 1
ATOM 792 C CA . HIS A 1 103 ? 30.469 57.219 16.734 1 91.19 103 HIS A CA 1
ATOM 793 C C . HIS A 1 103 ? 30.391 56.031 15.766 1 91.19 103 HIS A C 1
ATOM 795 O O . HIS A 1 103 ? 31.406 55.625 15.188 1 91.19 103 HIS A O 1
ATOM 801 N N . LEU A 1 104 ? 29.188 55.438 15.648 1 92.88 104 LEU A N 1
ATOM 802 C CA . LEU A 1 104 ? 28.969 54.281 14.766 1 92.88 104 LEU A CA 1
ATOM 803 C C . LEU A 1 104 ? 27.672 54.469 13.977 1 92.88 104 LEU A C 1
ATOM 805 O O . LEU A 1 104 ? 26.656 54.875 14.523 1 92.88 104 LEU A O 1
ATOM 809 N N . THR A 1 105 ? 27.734 54.25 12.742 1 92.94 105 THR A N 1
ATOM 810 C CA . THR A 1 105 ? 26.547 54.25 11.891 1 92.94 105 THR A CA 1
ATOM 811 C C . THR A 1 105 ? 26.188 52.844 11.461 1 92.94 105 THR A C 1
ATOM 813 O O . THR A 1 105 ? 27.031 52.094 10.984 1 92.94 105 THR A O 1
ATOM 816 N N . LEU A 1 106 ? 25.016 52.5 11.727 1 92.88 106 LEU A N 1
ATOM 817 C CA . LEU A 1 106 ? 24.516 51.156 11.352 1 92.88 106 LEU A CA 1
ATOM 818 C C . LEU A 1 106 ? 23.344 51.281 10.375 1 92.88 106 LEU A C 1
ATOM 820 O O . LEU A 1 106 ? 22.391 52.031 10.625 1 92.88 106 LEU A O 1
ATOM 824 N N . GLU A 1 107 ? 23.359 50.5 9.344 1 92.94 107 GLU A N 1
ATOM 825 C CA . GLU A 1 107 ? 22.281 50.469 8.367 1 92.94 107 GLU A CA 1
ATOM 826 C C . GLU A 1 107 ? 21.25 49.406 8.727 1 92.94 107 GLU A C 1
ATOM 828 O O . GLU A 1 107 ? 21.594 48.281 9.023 1 92.94 107 GLU A O 1
ATOM 833 N N . ILE A 1 108 ? 20 49.812 8.75 1 91.19 108 ILE A N 1
ATOM 834 C CA . ILE A 1 108 ? 18.875 48.938 9.062 1 91.19 108 ILE A CA 1
ATOM 835 C C . ILE A 1 108 ? 18.016 48.719 7.816 1 91.19 108 ILE A C 1
ATOM 837 O O . ILE A 1 108 ? 17.281 49.594 7.402 1 91.19 108 ILE A O 1
ATOM 841 N N . ASP A 1 109 ? 18.078 47.562 7.18 1 86 109 ASP A N 1
ATOM 842 C CA . ASP A 1 109 ? 17.328 47.344 5.945 1 86 109 ASP A CA 1
ATOM 843 C C . ASP A 1 109 ? 16.453 46.094 6.051 1 86 109 ASP A C 1
ATOM 845 O O . ASP A 1 109 ? 15.648 45.812 5.164 1 86 109 ASP A O 1
ATOM 849 N N . ASN A 1 110 ? 16.375 45.406 7.09 1 88.81 110 ASN A N 1
ATOM 850 C CA . ASN A 1 110 ? 15.711 44.125 7.148 1 88.81 110 ASN A CA 1
ATOM 851 C C . ASN A 1 110 ? 14.531 44.156 8.117 1 88.81 110 ASN A C 1
ATOM 853 O O . ASN A 1 110 ? 13.836 43.125 8.281 1 88.81 110 ASN A O 1
ATOM 857 N N . TRP A 1 111 ? 14.414 45.281 8.773 1 93.31 111 TRP A N 1
ATOM 858 C CA . TRP A 1 111 ? 13.352 45.344 9.766 1 93.31 111 TRP A CA 1
ATOM 859 C C . TRP A 1 111 ? 12.227 46.281 9.289 1 93.31 111 TRP A C 1
ATOM 861 O O . TRP A 1 111 ? 12.453 47.156 8.477 1 93.31 111 TRP A O 1
ATOM 871 N N . ASP A 1 112 ? 11.023 46 9.758 1 93.38 112 ASP A N 1
ATOM 872 C CA . ASP A 1 112 ? 9.953 46.969 9.594 1 93.38 112 ASP A CA 1
ATOM 873 C C . ASP A 1 112 ? 10.312 48.312 10.258 1 93.38 112 ASP A C 1
ATOM 875 O O . ASP A 1 112 ? 10.609 48.344 11.453 1 93.38 112 ASP A O 1
ATOM 879 N N . PRO A 1 113 ? 10.266 49.375 9.539 1 93.88 113 PRO A N 1
ATOM 880 C CA . PRO A 1 113 ? 10.758 50.625 10.07 1 93.88 113 PRO A CA 1
ATOM 881 C C . PRO A 1 113 ? 9.953 51.125 11.266 1 93.88 113 PRO A C 1
ATOM 883 O O . PRO A 1 113 ? 10.523 51.656 12.227 1 93.88 113 PRO A O 1
ATOM 886 N N . ALA A 1 114 ? 8.688 51 11.18 1 94.12 114 ALA A N 1
ATOM 887 C CA . ALA A 1 114 ? 7.852 51.5 12.281 1 94.12 114 ALA A CA 1
ATOM 888 C C . ALA A 1 114 ? 8.102 50.688 13.555 1 94.12 114 ALA A C 1
ATOM 890 O O . ALA A 1 114 ? 8.227 51.25 14.641 1 94.12 114 ALA A O 1
ATOM 891 N N . ALA A 1 115 ? 8.18 49.375 13.398 1 96.5 115 ALA A N 1
ATOM 892 C CA . ALA A 1 115 ? 8.453 48.5 14.539 1 96.5 115 ALA A CA 1
ATOM 893 C C . ALA A 1 115 ? 9.82 48.812 15.148 1 96.5 115 ALA A C 1
ATOM 895 O O . ALA A 1 115 ? 9.969 48.844 16.375 1 96.5 115 ALA A O 1
ATOM 896 N N . PHE A 1 116 ? 10.766 49.031 14.344 1 97.06 116 PHE A N 1
ATOM 897 C CA . PHE A 1 116 ? 12.109 49.344 14.805 1 97.06 116 PHE A CA 1
ATOM 898 C C . PHE A 1 116 ? 12.125 50.656 15.57 1 97.06 116 PHE A C 1
ATOM 900 O O . PHE A 1 116 ? 12.734 50.75 16.641 1 97.06 116 PHE A O 1
ATOM 907 N N . LEU A 1 117 ? 11.445 51.594 15.008 1 96.81 117 LEU A N 1
ATOM 908 C CA . LEU A 1 117 ? 11.375 52.906 15.664 1 96.81 117 LEU A CA 1
ATOM 909 C C . LEU A 1 117 ? 10.711 52.781 17.031 1 96.81 117 LEU A C 1
ATOM 911 O O . LEU A 1 117 ? 11.195 53.344 18.016 1 96.81 117 LEU A O 1
ATOM 915 N N . VAL A 1 118 ? 9.664 52.094 17.078 1 97.75 118 VAL A N 1
ATOM 916 C CA . VAL A 1 118 ? 8.961 51.906 18.344 1 97.75 118 VAL A CA 1
ATOM 917 C C . VAL A 1 118 ? 9.914 51.281 19.359 1 97.75 118 VAL A C 1
ATOM 919 O O . VAL A 1 118 ? 9.961 51.719 20.516 1 97.75 118 VAL A O 1
ATOM 922 N N . LEU A 1 119 ? 10.688 50.281 18.984 1 98.25 119 LEU A N 1
ATOM 923 C CA . LEU A 1 119 ? 11.641 49.625 19.891 1 98.25 119 LEU A CA 1
ATOM 924 C C . LEU A 1 119 ? 12.68 50.625 20.375 1 98.25 119 LEU A C 1
ATOM 926 O O . LEU A 1 119 ? 12.977 50.688 21.578 1 98.25 119 LEU A O 1
ATOM 930 N N . MET A 1 120 ? 13.195 51.469 19.484 1 97.88 120 MET A N 1
ATOM 931 C CA . MET A 1 120 ? 14.195 52.469 19.859 1 97.88 120 MET A CA 1
ATOM 932 C C . MET A 1 120 ? 13.625 53.469 20.828 1 97.88 120 MET A C 1
ATOM 934 O O . MET A 1 120 ? 14.305 53.875 21.781 1 97.88 120 MET A O 1
ATOM 938 N N . LEU A 1 121 ? 12.43 53.844 20.516 1 97.94 121 LEU A N 1
ATOM 939 C CA . LEU A 1 121 ? 11.766 54.812 21.406 1 97.94 121 LEU A CA 1
ATOM 940 C C . LEU A 1 121 ? 11.656 54.25 22.828 1 97.94 121 LEU A C 1
ATOM 942 O O . LEU A 1 121 ? 12.008 54.906 23.797 1 97.94 121 LEU A O 1
ATOM 946 N N . ILE A 1 122 ? 11.281 53 22.938 1 98.12 122 ILE A N 1
ATOM 947 C CA . ILE A 1 122 ? 11.078 52.312 24.234 1 98.12 122 ILE A CA 1
ATOM 948 C C . ILE A 1 122 ? 12.414 52.188 24.953 1 98.12 122 ILE A C 1
ATOM 950 O O . ILE A 1 122 ? 12.531 52.531 26.141 1 98.12 122 ILE A O 1
ATOM 954 N N . LEU A 1 123 ? 13.43 51.781 24.297 1 97.75 123 LEU A N 1
ATOM 955 C CA . LEU A 1 123 ? 14.734 51.5 24.891 1 97.75 123 LEU A CA 1
ATOM 956 C C . LEU A 1 123 ? 15.375 52.812 25.406 1 97.75 123 LEU A C 1
ATOM 958 O O . LEU A 1 123 ? 16.234 52.75 26.281 1 97.75 123 LEU A O 1
ATOM 962 N N . HIS A 1 124 ? 14.914 53.938 24.891 1 97.69 124 HIS A N 1
ATOM 963 C CA . HIS A 1 124 ? 15.5 55.219 25.281 1 97.69 124 HIS A CA 1
ATOM 964 C C . HIS A 1 124 ? 14.547 56 26.188 1 97.69 124 HIS A C 1
ATOM 966 O O . HIS A 1 124 ? 14.789 57.156 26.469 1 97.69 124 HIS A O 1
ATOM 972 N N . GLY A 1 125 ? 13.414 55.375 26.5 1 95.81 125 GLY A N 1
ATOM 973 C CA . GLY A 1 125 ? 12.484 56 27.438 1 95.81 125 GLY A CA 1
ATOM 974 C C . GLY A 1 125 ? 11.648 57.094 26.812 1 95.81 125 GLY A C 1
ATOM 975 O O . GLY A 1 125 ? 11.078 57.938 27.516 1 95.81 125 GLY A O 1
ATOM 976 N N . ARG A 1 126 ? 11.602 57.188 25.531 1 95.69 126 ARG A N 1
ATOM 977 C CA . ARG A 1 126 ? 10.758 58.125 24.812 1 95.69 126 ARG A CA 1
ATOM 978 C C . ARG A 1 126 ? 9.375 57.531 24.547 1 95.69 126 ARG A C 1
ATOM 980 O O . ARG A 1 126 ? 9.055 57.219 23.406 1 95.69 126 ARG A O 1
ATOM 987 N N . THR A 1 127 ? 8.516 57.5 25.469 1 94 127 THR A N 1
ATOM 988 C CA . THR A 1 127 ? 7.336 56.656 25.406 1 94 127 THR A CA 1
ATOM 989 C C . THR A 1 127 ? 6.117 57.438 24.953 1 94 127 THR A C 1
ATOM 991 O O . THR A 1 127 ? 5.09 56.875 24.594 1 94 127 THR A O 1
ATOM 994 N N . ARG A 1 128 ? 6.145 58.719 24.859 1 94.38 128 ARG A N 1
ATOM 995 C CA . ARG A 1 128 ? 5.004 59.531 24.453 1 94.38 128 ARG A CA 1
ATOM 996 C C . ARG A 1 128 ? 4.508 59.156 23.062 1 94.38 128 ARG A C 1
ATOM 998 O O . ARG A 1 128 ? 3.316 58.906 22.875 1 94.38 128 ARG A O 1
ATOM 1005 N N . PRO A 1 129 ? 5.387 59 22.172 1 95.31 129 PRO A N 1
ATOM 1006 C CA . PRO A 1 129 ? 4.914 58.656 20.828 1 95.31 129 PRO A CA 1
ATOM 1007 C C . PRO A 1 129 ? 4.637 57.156 20.656 1 95.31 129 PRO A C 1
ATOM 1009 O O . PRO A 1 129 ? 4.191 56.719 19.594 1 95.31 129 PRO A O 1
ATOM 1012 N N . VAL A 1 130 ? 4.918 56.344 21.562 1 97.25 130 VAL A N 1
ATOM 1013 C CA . VAL A 1 130 ? 4.684 54.906 21.484 1 97.25 130 VAL A CA 1
ATOM 1014 C C . VAL A 1 130 ? 3.184 54.625 21.5 1 97.25 130 VAL A C 1
ATOM 1016 O O . VAL A 1 130 ? 2.475 55.031 22.406 1 97.25 130 VAL A O 1
ATOM 1019 N N . PRO A 1 131 ? 2.732 53.969 20.484 1 96.94 131 PRO A N 1
ATOM 1020 C CA . PRO A 1 131 ? 1.29 53.719 20.422 1 96.94 131 PRO A CA 1
ATOM 1021 C C . PRO A 1 131 ? 0.785 52.875 21.578 1 96.94 131 PRO A C 1
ATOM 1023 O O . PRO A 1 131 ? 1.504 52 22.078 1 96.94 131 PRO A O 1
ATOM 1026 N N . ARG A 1 132 ? -0.503 53.031 21.938 1 95.81 132 ARG A N 1
ATOM 1027 C CA . ARG A 1 132 ? -1.111 52.281 23.016 1 95.81 132 ARG A CA 1
ATOM 1028 C C . ARG A 1 132 ? -1.779 51 22.5 1 95.81 132 ARG A C 1
ATOM 1030 O O . ARG A 1 132 ? -2.133 50.125 23.266 1 95.81 132 ARG A O 1
ATOM 1037 N N . ARG A 1 133 ? -1.916 51 21.219 1 94.5 133 ARG A N 1
ATOM 1038 C CA . ARG A 1 133 ? -2.408 49.812 20.516 1 94.5 133 ARG A CA 1
ATOM 1039 C C . ARG A 1 133 ? -1.598 49.562 19.25 1 94.5 133 ARG A C 1
ATOM 1041 O O . ARG A 1 133 ? -1.096 50.5 18.625 1 94.5 133 ARG A O 1
ATOM 1048 N N . LEU A 1 134 ? -1.495 48.281 19.016 1 95.56 134 LEU A N 1
ATOM 1049 C CA . LEU A 1 134 ? -0.875 47.844 17.766 1 95.56 134 LEU A CA 1
ATOM 1050 C C . LEU A 1 134 ? -1.78 46.875 17.016 1 95.56 134 LEU A C 1
ATOM 1052 O O . LEU A 1 134 ? -2.537 46.125 17.641 1 95.56 134 LEU A O 1
ATOM 1056 N N . SER A 1 135 ? -1.742 46.969 15.68 1 93.44 135 SER A N 1
ATOM 1057 C CA . SER A 1 135 ? -2.332 45.875 14.922 1 93.44 135 SER A CA 1
ATOM 1058 C C . SER A 1 135 ? -1.584 44.562 15.164 1 93.44 135 SER A C 1
ATOM 1060 O O . SER A 1 135 ? -0.439 44.562 15.625 1 93.44 135 SER A O 1
ATOM 1062 N N . LEU A 1 136 ? -2.258 43.469 14.875 1 93.81 136 LEU A N 1
ATOM 1063 C CA . LEU A 1 136 ? -1.632 42.188 15.07 1 93.81 136 LEU A CA 1
ATOM 1064 C C . LEU A 1 136 ? -0.365 42.062 14.234 1 93.81 136 LEU A C 1
ATOM 1066 O O . LEU A 1 136 ? 0.671 41.594 14.727 1 93.81 136 LEU A O 1
ATOM 1070 N N . SER A 1 137 ? -0.406 42.469 13 1 94.12 137 SER A N 1
ATOM 1071 C CA . SER A 1 137 ? 0.735 42.406 12.094 1 94.12 137 SER A CA 1
ATOM 1072 C C . SER A 1 137 ? 1.917 43.219 12.625 1 94.12 137 SER A C 1
ATOM 1074 O O . SER A 1 137 ? 3.061 42.75 12.57 1 94.12 137 SER A O 1
ATOM 1076 N N . LYS A 1 138 ? 1.638 44.375 13.102 1 96 138 LYS A N 1
ATOM 1077 C CA . LYS A 1 138 ? 2.713 45.219 13.625 1 96 138 LYS A CA 1
ATOM 1078 C C . LYS A 1 138 ? 3.326 44.594 14.875 1 96 138 LYS A C 1
ATOM 1080 O O . LYS A 1 138 ? 4.535 44.688 15.102 1 96 138 LYS A O 1
ATOM 1085 N N . LEU A 1 139 ? 2.422 44.031 15.688 1 97.38 139 LEU A N 1
ATOM 1086 C CA . LEU A 1 139 ? 2.932 43.375 16.875 1 97.38 139 LEU A CA 1
ATOM 1087 C C . LEU A 1 139 ? 3.846 42.219 16.5 1 97.38 139 LEU A C 1
ATOM 1089 O O . LEU A 1 139 ? 4.832 41.938 17.188 1 97.38 139 LEU A O 1
ATOM 1093 N N . VAL A 1 140 ? 3.508 41.469 15.422 1 97.56 140 VAL A N 1
ATOM 1094 C CA . VAL A 1 140 ? 4.375 40.406 14.93 1 97.56 140 VAL A CA 1
ATOM 1095 C C . VAL A 1 140 ? 5.734 41 14.547 1 97.56 140 VAL A C 1
ATOM 1097 O O . VAL A 1 140 ? 6.773 40.469 14.945 1 97.56 140 VAL A O 1
ATOM 1100 N N . ASP A 1 141 ? 5.738 42.062 13.789 1 97.31 141 ASP A N 1
ATOM 1101 C CA . ASP A 1 141 ? 6.984 42.719 13.398 1 97.31 141 ASP A CA 1
ATOM 1102 C C . ASP A 1 141 ? 7.816 43.062 14.625 1 97.31 141 ASP A C 1
ATOM 1104 O O . ASP A 1 141 ? 9.039 42.906 14.633 1 97.31 141 ASP A O 1
ATOM 1108 N N . PHE A 1 142 ? 7.133 43.625 15.539 1 97.94 142 PHE A N 1
ATOM 1109 C CA . PHE A 1 142 ? 7.785 44 16.781 1 97.94 142 PHE A CA 1
ATOM 1110 C C . PHE A 1 142 ? 8.367 42.812 17.5 1 97.94 142 PHE A C 1
ATOM 1112 O O . PHE A 1 142 ? 9.5 42.844 17.984 1 97.94 142 PHE A O 1
ATOM 1119 N N . ALA A 1 143 ? 7.586 41.75 17.578 1 98.19 143 ALA A N 1
ATOM 1120 C CA . ALA A 1 143 ? 8.031 40.5 18.234 1 98.19 143 ALA A CA 1
ATOM 1121 C C . ALA A 1 143 ? 9.297 39.969 17.562 1 98.19 143 ALA A C 1
ATOM 1123 O O . ALA A 1 143 ? 10.195 39.469 18.25 1 98.19 143 ALA A O 1
ATOM 1124 N N . ILE A 1 144 ? 9.375 40 16.297 1 98.06 144 ILE A N 1
ATOM 1125 C CA . ILE A 1 144 ? 10.547 39.562 15.555 1 98.06 144 ILE A CA 1
ATOM 1126 C C . ILE A 1 144 ? 11.789 40.312 16.031 1 98.06 144 ILE A C 1
ATOM 1128 O O . ILE A 1 144 ? 12.836 39.688 16.266 1 98.06 144 ILE A O 1
ATOM 1132 N N . LEU A 1 145 ? 11.672 41.562 16.219 1 97.69 145 LEU A N 1
ATOM 1133 C CA . LEU A 1 145 ? 12.773 42.406 16.688 1 97.69 145 LEU A CA 1
ATOM 1134 C C . LEU A 1 145 ? 13.195 42.031 18.094 1 97.69 145 LEU A C 1
ATOM 1136 O O . LEU A 1 145 ? 14.383 41.875 18.375 1 97.69 145 LEU A O 1
ATOM 1140 N N . VAL A 1 146 ? 12.219 41.938 18.891 1 97.94 146 VAL A N 1
ATOM 1141 C CA . VAL A 1 146 ? 12.484 41.656 20.297 1 97.94 146 VAL A CA 1
ATOM 1142 C C . VAL A 1 146 ? 13.188 40.312 20.422 1 97.94 146 VAL A C 1
ATOM 1144 O O . VAL A 1 146 ? 14.117 40.156 21.219 1 97.94 146 VAL A O 1
ATOM 1147 N N . ASP A 1 147 ? 12.695 39.344 19.672 1 96.62 147 ASP A N 1
ATOM 1148 C CA . ASP A 1 147 ? 13.297 38 19.703 1 96.62 147 ASP A CA 1
ATOM 1149 C C . ASP A 1 147 ? 14.75 38.062 19.219 1 96.62 147 ASP A C 1
ATOM 1151 O O . ASP A 1 147 ? 15.617 37.375 19.766 1 96.62 147 ASP A O 1
ATOM 1155 N N . TYR A 1 148 ? 15.031 38.844 18.25 1 96.06 148 TYR A N 1
ATOM 1156 C CA . TYR A 1 148 ? 16.375 38.969 17.703 1 96.06 148 TYR A CA 1
ATOM 1157 C C . TYR A 1 148 ? 17.297 39.688 18.688 1 96.06 148 TYR A C 1
ATOM 1159 O O . TYR A 1 148 ? 18.406 39.219 18.969 1 96.06 148 TYR A O 1
ATOM 1167 N N . TYR A 1 149 ? 16.812 40.812 19.25 1 96.62 149 TYR A N 1
ATOM 1168 C CA . TYR A 1 149 ? 17.656 41.656 20.109 1 96.62 149 TYR A CA 1
ATOM 1169 C C . TYR A 1 149 ? 17.594 41.188 21.562 1 96.62 149 TYR A C 1
ATOM 1171 O O . TYR A 1 149 ? 18.359 41.688 22.391 1 96.62 149 TYR A O 1
ATOM 1179 N N . GLU A 1 150 ? 16.672 40.312 21.875 1 96.44 150 GLU A N 1
ATOM 1180 C CA . GLU A 1 150 ? 16.562 39.625 23.156 1 96.44 150 GLU A CA 1
ATOM 1181 C C . GLU A 1 150 ? 16.266 40.625 24.281 1 96.44 150 GLU A C 1
ATOM 1183 O O . GLU A 1 150 ? 16.828 40.5 25.375 1 96.44 150 GLU A O 1
ATOM 1188 N N . CYS A 1 151 ? 15.555 41.719 24.016 1 96.81 151 CYS A N 1
ATOM 1189 C CA . CYS A 1 151 ? 15.234 42.719 25.016 1 96.81 151 CYS A CA 1
ATOM 1190 C C . CYS A 1 151 ? 13.828 42.5 25.578 1 96.81 151 CYS A C 1
ATOM 1192 O O . CYS A 1 151 ? 13.023 43.438 25.609 1 96.81 151 CYS A O 1
ATOM 1194 N N . TYR A 1 152 ? 13.516 41.312 26.031 1 96.19 152 TYR A N 1
ATOM 1195 C CA . TYR A 1 152 ? 12.195 40.875 26.453 1 96.19 152 TYR A CA 1
ATOM 1196 C C . TYR A 1 152 ? 11.688 41.656 27.641 1 96.19 152 TYR A C 1
ATOM 1198 O O . TYR A 1 152 ? 10.555 42.125 27.656 1 96.19 152 TYR A O 1
ATOM 1206 N N . GLU A 1 153 ? 12.555 41.875 28.625 1 94.5 153 GLU A N 1
ATOM 1207 C CA . GLU A 1 153 ? 12.164 42.531 29.859 1 94.5 153 GLU A CA 1
ATOM 1208 C C . GLU A 1 153 ? 11.875 44 29.625 1 94.5 153 GLU A C 1
ATOM 1210 O O . GLU A 1 153 ? 10.906 44.562 30.172 1 94.5 153 GLU A O 1
ATOM 1215 N N . ALA A 1 154 ? 12.617 44.656 28.75 1 95.44 154 ALA A N 1
ATOM 1216 C CA . ALA A 1 154 ? 12.539 46.094 28.5 1 95.44 154 ALA A CA 1
ATOM 1217 C C . ALA A 1 154 ? 11.203 46.438 27.859 1 95.44 154 ALA A C 1
ATOM 1219 O O . ALA A 1 154 ? 10.742 47.594 27.969 1 95.44 154 ALA A O 1
ATOM 1220 N N . VAL A 1 155 ? 10.609 45.5 27.25 1 97.25 155 VAL A N 1
ATOM 1221 C CA . VAL A 1 155 ? 9.43 45.844 26.469 1 97.25 155 VAL A CA 1
ATOM 1222 C C . VAL A 1 155 ? 8.188 45.219 27.094 1 97.25 155 VAL A C 1
ATOM 1224 O O . VAL A 1 155 ? 7.086 45.312 26.547 1 97.25 155 VAL A O 1
ATOM 1227 N N . GLU A 1 156 ? 8.258 44.594 28.141 1 96 156 GLU A N 1
ATOM 1228 C CA . GLU A 1 156 ? 7.238 43.719 28.703 1 96 156 GLU A CA 1
ATOM 1229 C C . GLU A 1 156 ? 5.949 44.469 28.984 1 96 156 GLU A C 1
ATOM 1231 O O . GLU A 1 156 ? 4.859 44 28.656 1 96 156 GLU A O 1
ATOM 1236 N N . VAL A 1 157 ? 6.035 45.656 29.641 1 96 157 VAL A N 1
ATOM 1237 C CA . VAL A 1 157 ? 4.863 46.438 30.016 1 96 157 VAL A CA 1
ATOM 1238 C C . VAL A 1 157 ? 4.074 46.812 28.75 1 96 157 VAL A C 1
ATOM 1240 O O . VAL A 1 157 ? 2.844 46.75 28.75 1 96 157 VAL A O 1
ATOM 1243 N N . PHE A 1 158 ? 4.789 47.156 27.75 1 96.81 158 PHE A N 1
ATOM 1244 C CA . PHE A 1 158 ? 4.152 47.562 26.5 1 96.81 158 PHE A CA 1
ATOM 1245 C C . PHE A 1 158 ? 3.51 46.375 25.797 1 96.81 158 PHE A C 1
ATOM 1247 O O . PHE A 1 158 ? 2.381 46.469 25.312 1 96.81 158 PHE A O 1
ATOM 1254 N N . THR A 1 159 ? 4.242 45.281 25.75 1 95.88 159 THR A N 1
ATOM 1255 C CA . THR A 1 159 ? 3.715 44.094 25.062 1 95.88 159 THR A CA 1
ATOM 1256 C C . THR A 1 159 ? 2.479 43.562 25.781 1 95.88 159 THR A C 1
ATOM 1258 O O . THR A 1 159 ? 1.521 43.125 25.141 1 95.88 159 THR A O 1
ATOM 1261 N N . ASP A 1 160 ? 2.479 43.594 27.062 1 93.75 160 ASP A N 1
ATOM 1262 C CA . ASP A 1 160 ? 1.294 43.188 27.812 1 93.75 160 ASP A CA 1
ATOM 1263 C C . ASP A 1 160 ? 0.101 44.062 27.469 1 93.75 160 ASP A C 1
ATOM 1265 O O . ASP A 1 160 ? -1.012 43.594 27.281 1 93.75 160 ASP A O 1
ATOM 1269 N N . MET A 1 161 ? 0.375 45.344 27.422 1 95.06 161 MET A N 1
ATOM 1270 C CA . MET A 1 161 ? -0.663 46.312 27.078 1 95.06 161 MET A CA 1
ATOM 1271 C C . MET A 1 161 ? -1.212 46.031 25.672 1 95.06 161 MET A C 1
ATOM 1273 O O . MET A 1 161 ? -2.428 46 25.484 1 95.06 161 MET A O 1
ATOM 1277 N N . TRP A 1 162 ? -0.355 45.875 24.734 1 95.44 162 TRP 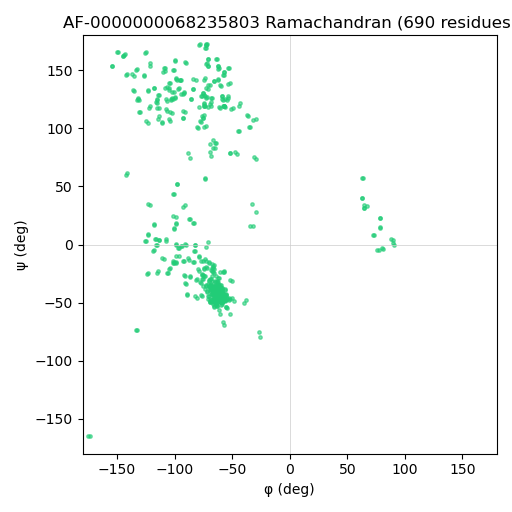A N 1
ATOM 1278 C CA . TRP A 1 162 ? -0.763 45.656 23.344 1 95.44 162 TRP A CA 1
ATOM 1279 C C . TRP A 1 162 ? -1.526 44.344 23.203 1 95.44 162 TRP A C 1
ATOM 1281 O O . TRP A 1 162 ? -2.545 44.281 22.516 1 95.44 162 TRP A O 1
ATOM 1291 N N . ILE A 1 163 ? -1.066 43.25 23.844 1 93.06 163 ILE A N 1
ATOM 1292 C CA . ILE A 1 163 ? -1.706 41.938 23.781 1 93.06 163 ILE A CA 1
ATOM 1293 C C . ILE A 1 163 ? -3.098 42.031 24.406 1 93.06 163 ILE A C 1
ATOM 1295 O O . ILE A 1 163 ? -4.062 41.5 23.844 1 93.06 163 ILE A O 1
ATOM 1299 N N . THR A 1 164 ? -3.17 42.688 25.5 1 90.62 164 THR A N 1
ATOM 1300 C CA . THR A 1 164 ? -4.453 42.875 26.172 1 90.62 164 THR A CA 1
ATOM 1301 C C . THR A 1 164 ? -5.43 43.625 25.281 1 90.62 164 THR A C 1
ATOM 1303 O O . THR A 1 164 ? -6.602 43.281 25.188 1 90.62 164 THR A O 1
ATOM 1306 N N . ALA A 1 165 ? -4.973 44.656 24.641 1 90.81 165 ALA A N 1
ATOM 1307 C CA . ALA A 1 165 ? -5.805 45.469 23.766 1 90.81 165 ALA A CA 1
ATOM 1308 C C . ALA A 1 165 ? -6.312 44.656 22.578 1 90.81 165 ALA A C 1
ATOM 1310 O O . ALA A 1 165 ? -7.441 44.844 22.109 1 90.81 165 ALA A O 1
ATOM 1311 N N . LEU A 1 166 ? -5.5 43.781 22.109 1 90.06 166 LEU A N 1
ATOM 1312 C CA . LEU A 1 166 ? -5.844 42.969 20.953 1 90.06 166 LEU A CA 1
ATOM 1313 C C . LEU A 1 166 ? -6.816 41.875 21.344 1 90.06 166 LEU A C 1
ATOM 1315 O O . LEU A 1 166 ? -7.605 41.406 20.516 1 90.06 166 LEU A O 1
ATOM 1319 N N . LYS A 1 167 ? -6.797 41.469 22.578 1 83.94 167 LYS A N 1
ATOM 1320 C CA . LYS A 1 167 ? -7.664 40.375 23.078 1 83.94 167 LYS A CA 1
ATOM 1321 C C . LYS A 1 167 ? -9.062 40.906 23.375 1 83.94 167 LYS A C 1
ATOM 1323 O O . LYS A 1 167 ? -10.023 40.156 23.406 1 83.94 167 LYS A O 1
ATOM 1328 N N . LYS A 1 168 ? -9.477 42.156 23.781 1 72.12 168 LYS A N 1
ATOM 1329 C CA . LYS A 1 168 ? -10.695 42.781 24.328 1 72.12 168 LYS A CA 1
ATOM 1330 C C . LYS A 1 168 ? -11.852 42.625 23.344 1 72.12 168 LYS A C 1
ATOM 1332 O O . LYS A 1 168 ? -12.992 42.375 23.75 1 72.12 168 LYS A O 1
ATOM 1337 N N . PRO A 1 169 ? -11.797 43.125 22.109 1 61.41 169 PRO A N 1
ATOM 1338 C CA . PRO A 1 169 ? -13.102 43.125 21.438 1 61.41 169 PRO A CA 1
ATOM 1339 C C . PRO A 1 169 ? -13.812 41.781 21.547 1 61.41 169 PRO A C 1
ATOM 1341 O O . PRO A 1 169 ? -15.047 41.719 21.531 1 61.41 169 PRO A O 1
ATOM 1344 N N . SER A 1 170 ? -13.336 40.594 21.312 1 55.28 170 SER A N 1
ATOM 1345 C CA . SER A 1 170 ? -14.102 39.375 21.547 1 55.28 170 SER A CA 1
ATOM 1346 C C . SER A 1 170 ? -13.383 38.438 22.5 1 55.28 170 SER A C 1
ATOM 1348 O O . SER A 1 170 ? -12.195 38.156 22.328 1 55.28 170 SER A O 1
ATOM 1350 N N . PRO A 1 171 ? -13.922 38.406 23.797 1 51.25 171 PRO A N 1
ATOM 1351 C CA . PRO A 1 171 ? -13.25 37.625 24.844 1 51.25 171 PRO A CA 1
ATOM 1352 C C . PRO A 1 171 ? -12.422 36.469 24.297 1 51.25 171 PRO A C 1
ATOM 1354 O O . PRO A 1 171 ? -11.305 36.25 24.766 1 51.25 171 PRO A O 1
ATOM 1357 N N . ALA A 1 172 ? -13.156 35.312 23.953 1 51.09 172 ALA A N 1
ATOM 1358 C CA . ALA A 1 172 ? -12.438 34.125 23.516 1 51.09 172 ALA A CA 1
ATOM 1359 C C . ALA A 1 172 ? -11.703 34.375 22.203 1 51.09 172 ALA A C 1
ATOM 1361 O O . ALA A 1 172 ? -12.32 34.719 21.188 1 51.09 172 ALA A O 1
ATOM 1362 N N . MET A 1 173 ? -10.492 34.875 22.266 1 61.03 173 MET A N 1
ATOM 1363 C CA . MET A 1 173 ? -9.664 35.031 21.062 1 61.03 173 MET A CA 1
ATOM 1364 C C . MET A 1 173 ? -10.031 33.969 20.031 1 61.03 173 MET A C 1
ATOM 1366 O O . MET A 1 173 ? -9.617 32.812 20.141 1 61.03 173 MET A O 1
ATOM 1370 N N . ARG A 1 174 ? -11.172 34.188 19.453 1 76.12 174 ARG A N 1
ATOM 1371 C CA . ARG A 1 174 ? -11.625 33.25 18.422 1 76.12 174 ARG A CA 1
ATOM 1372 C C . ARG A 1 174 ? -10.711 33.281 17.203 1 76.12 174 ARG A C 1
ATOM 1374 O O . ARG A 1 174 ? -10.641 34.281 16.5 1 76.12 174 ARG A O 1
ATOM 1381 N N . LEU A 1 175 ? -9.656 32.469 17.266 1 87.06 175 LEU A N 1
ATOM 1382 C CA . LEU A 1 175 ? -8.805 32.281 16.094 1 87.06 175 LEU A CA 1
ATOM 1383 C C . LEU A 1 175 ? -9.633 31.797 14.898 1 87.06 175 LEU A C 1
ATOM 1385 O O . LEU A 1 175 ? -10.375 30.812 15 1 87.06 175 LEU A O 1
ATOM 1389 N N . THR A 1 176 ? -9.672 32.594 13.797 1 87.38 176 THR A N 1
ATOM 1390 C CA . THR A 1 176 ? -10.562 32.312 12.68 1 87.38 176 THR A CA 1
ATOM 1391 C C . THR A 1 176 ? -9.781 31.828 11.461 1 87.38 176 THR A C 1
ATOM 1393 O O . THR A 1 176 ? -10.367 31.375 10.477 1 87.38 176 THR A O 1
ATOM 1396 N N . SER A 1 177 ? -8.445 31.984 11.492 1 93.12 177 SER A N 1
ATOM 1397 C CA . SER A 1 177 ? -7.645 31.578 10.344 1 93.12 177 SER A CA 1
ATOM 1398 C C . SER A 1 177 ? -6.297 31.016 10.781 1 93.12 177 SER A C 1
ATOM 1400 O O . SER A 1 177 ? -5.832 31.297 11.891 1 93.12 177 SER A O 1
ATOM 1402 N N . LEU A 1 178 ? -5.715 30.328 9.875 1 94.88 178 LEU A N 1
ATOM 1403 C CA . LEU A 1 178 ? -4.398 29.75 10.133 1 94.88 178 LEU A CA 1
ATOM 1404 C C . LEU A 1 178 ? -3.344 30.844 10.266 1 94.88 178 LEU A C 1
ATOM 1406 O O . LEU A 1 178 ? -2.461 30.766 11.117 1 94.88 178 LEU A O 1
ATOM 1410 N N . ALA A 1 179 ? -3.477 31.844 9.453 1 94.19 179 ALA A N 1
ATOM 1411 C CA . ALA A 1 179 ? -2.527 32.969 9.477 1 94.19 179 ALA A CA 1
ATOM 1412 C C . ALA A 1 179 ? -2.539 33.656 10.828 1 94.19 179 ALA A C 1
ATOM 1414 O O . ALA A 1 179 ? -1.483 33.906 11.414 1 94.19 179 ALA A O 1
ATOM 1415 N N . GLN A 1 180 ? -3.717 33.969 11.289 1 94.25 180 GLN A N 1
ATOM 1416 C CA . GLN A 1 180 ? -3.855 34.594 12.586 1 94.25 180 GLN A CA 1
ATOM 1417 C C . GLN A 1 180 ? -3.314 33.719 13.703 1 94.25 180 GLN A C 1
ATOM 1419 O O . GLN A 1 180 ? -2.664 34.219 14.633 1 94.25 180 GLN A O 1
ATOM 1424 N N . ALA A 1 181 ? -3.613 32.438 13.578 1 95.69 181 ALA A N 1
ATOM 1425 C CA . ALA A 1 181 ? -3.135 31.5 14.586 1 95.69 181 ALA A CA 1
ATOM 1426 C C . ALA A 1 181 ? -1.61 31.453 14.617 1 95.69 181 ALA A C 1
ATOM 1428 O O . ALA A 1 181 ? -1.009 31.422 15.695 1 95.69 181 ALA A O 1
ATOM 1429 N N . GLU A 1 182 ? -1.016 31.453 13.492 1 97 182 GLU A N 1
ATOM 1430 C CA . GLU A 1 182 ? 0.441 31.453 13.398 1 97 182 GLU A CA 1
ATOM 1431 C C . GLU A 1 182 ? 1.031 32.719 14.031 1 97 182 GLU A C 1
ATOM 1433 O O . GLU A 1 182 ? 2.035 32.656 14.742 1 97 182 GLU A O 1
ATOM 1438 N N . GLU A 1 183 ? 0.411 33.812 13.734 1 96.94 183 GLU A N 1
ATOM 1439 C CA . GLU A 1 183 ? 0.869 35.094 14.297 1 96.94 183 GLU A CA 1
ATOM 1440 C C . GLU A 1 183 ? 0.815 35.062 15.82 1 96.94 183 GLU A C 1
ATOM 1442 O O . GLU A 1 183 ? 1.791 35.406 16.484 1 96.94 183 GLU A O 1
ATOM 1447 N N . TRP A 1 184 ? -0.25 34.625 16.328 1 95.69 184 TRP A N 1
ATOM 1448 C CA . TRP A 1 184 ? -0.413 34.562 17.781 1 95.69 184 TRP A CA 1
ATOM 1449 C C . TRP A 1 184 ? 0.528 33.531 18.391 1 95.69 184 TRP A C 1
ATOM 1451 O O . TRP A 1 184 ? 1.013 33.719 19.516 1 95.69 184 TRP A O 1
ATOM 1461 N N . LEU A 1 185 ? 0.721 32.438 17.672 1 96.94 185 LEU A N 1
ATOM 1462 C CA . LEU A 1 185 ? 1.668 31.438 18.156 1 96.94 185 LEU A CA 1
ATOM 1463 C C . LEU A 1 185 ? 3.055 32.031 18.328 1 96.94 185 LEU A C 1
ATOM 1465 O O . LEU A 1 185 ? 3.689 31.859 19.375 1 96.94 185 LEU A O 1
ATOM 1469 N N . PHE A 1 186 ? 3.479 32.75 17.375 1 97.69 186 PHE A N 1
ATOM 1470 C CA . PHE A 1 186 ? 4.805 33.344 17.406 1 97.69 186 PHE A CA 1
ATOM 1471 C C . PHE A 1 186 ? 4.891 34.375 18.516 1 97.69 186 PHE A C 1
ATOM 1473 O O . PHE A 1 186 ? 5.836 34.375 19.312 1 97.69 186 PHE A O 1
ATOM 1480 N N . ILE A 1 187 ? 3.904 35.25 18.562 1 97.31 187 ILE A N 1
ATOM 1481 C CA . ILE A 1 187 ? 3.863 36.312 19.578 1 97.31 187 ILE A CA 1
ATOM 1482 C C . ILE A 1 187 ? 3.906 35.688 20.969 1 97.31 187 ILE A C 1
ATOM 1484 O O . ILE A 1 187 ? 4.688 36.094 21.812 1 97.31 187 ILE A O 1
ATOM 1488 N N . SER A 1 188 ? 3.125 34.719 21.125 1 95.75 188 SER A N 1
ATOM 1489 C CA . SER A 1 188 ? 3.025 34.094 22.438 1 95.75 188 SER A CA 1
ATOM 1490 C C . SER A 1 188 ? 4.293 33.312 22.781 1 95.75 188 SER A C 1
ATOM 1492 O O . SER A 1 188 ? 4.676 33.219 23.953 1 95.75 188 SER A O 1
ATOM 1494 N N . TRP A 1 189 ? 4.938 32.781 21.797 1 96.88 189 TRP A N 1
ATOM 1495 C CA . TRP A 1 189 ? 6.23 32.156 22.016 1 96.88 189 TRP A CA 1
ATOM 1496 C C . TRP A 1 189 ? 7.273 33.156 22.484 1 96.88 189 TRP A C 1
ATOM 1498 O O . TRP A 1 189 ? 7.941 32.938 23.5 1 96.88 189 TRP A O 1
ATOM 1508 N N . VAL A 1 190 ? 7.344 34.219 21.75 1 97.38 190 VAL A N 1
ATOM 1509 C CA . VAL A 1 190 ? 8.359 35.25 22.016 1 97.38 190 VAL A CA 1
ATOM 1510 C C . VAL A 1 190 ? 8.133 35.844 23.406 1 97.38 190 VAL A C 1
ATOM 1512 O O . VAL A 1 190 ? 9.062 36 24.188 1 97.38 190 VAL A O 1
ATOM 1515 N N . PHE A 1 191 ? 6.883 36.156 23.688 1 96.44 191 PHE A N 1
ATOM 1516 C CA . PHE A 1 191 ? 6.598 36.875 24.922 1 96.44 191 PHE A CA 1
ATOM 1517 C C . PHE A 1 191 ? 6.129 35.938 26.016 1 96.44 191 PHE A C 1
ATOM 1519 O O . PHE A 1 191 ? 5.68 36.375 27.078 1 96.44 191 PHE A O 1
ATOM 1526 N N . GLN A 1 192 ? 6.062 34.625 25.703 1 95.12 192 GLN A N 1
ATOM 1527 C CA . GLN A 1 192 ? 5.832 33.531 26.641 1 95.12 192 GLN A CA 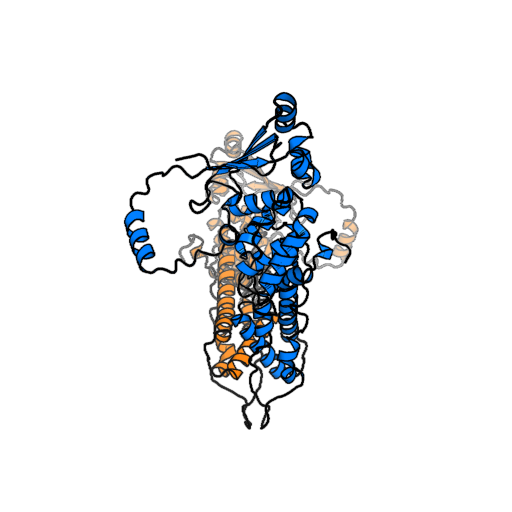1
ATOM 1528 C C . GLN A 1 192 ? 4.457 33.656 27.297 1 95.12 192 GLN A C 1
ATOM 1530 O O . GLN A 1 192 ? 4.328 33.531 28.516 1 95.12 192 GLN A O 1
ATOM 1535 N N . HIS A 1 193 ? 3.516 34.031 26.531 1 93.88 193 HIS A N 1
ATOM 1536 C CA . HIS A 1 193 ? 2.119 34 26.953 1 93.88 193 HIS A CA 1
ATOM 1537 C C . HIS A 1 193 ? 1.532 32.625 26.844 1 93.88 193 HIS A C 1
ATOM 1539 O O . HIS A 1 193 ? 1.076 32.219 25.766 1 93.88 193 HIS A O 1
ATOM 1545 N N . GLN A 1 194 ? 1.403 31.906 27.875 1 93.5 194 GLN A N 1
ATOM 1546 C CA . GLN A 1 194 ? 1.119 30.469 27.906 1 93.5 194 GLN A CA 1
ATOM 1547 C C . GLN A 1 194 ? -0.275 30.172 27.359 1 93.5 194 GLN A C 1
ATOM 1549 O O . GLN A 1 194 ? -0.442 29.297 26.5 1 93.5 194 GLN A O 1
ATOM 1554 N N . GLN A 1 195 ? -1.285 30.844 27.922 1 91 195 GLN A N 1
ATOM 1555 C CA . GLN A 1 195 ? -2.666 30.578 27.531 1 91 195 GLN A CA 1
ATOM 1556 C C . GLN A 1 195 ? -2.861 30.797 26.031 1 91 195 GLN A C 1
ATOM 1558 O O . GLN A 1 195 ? -3.463 29.953 25.359 1 91 195 GLN A O 1
ATOM 1563 N N . MET A 1 196 ? -2.314 31.906 25.516 1 92.12 196 MET A N 1
ATOM 1564 C CA . MET A 1 196 ? -2.465 32.219 24.109 1 92.12 196 MET A CA 1
ATOM 1565 C C . MET A 1 196 ? -1.682 31.203 23.25 1 92.12 196 MET A C 1
ATOM 1567 O O . MET A 1 196 ? -2.111 30.844 22.156 1 92.12 196 MET A O 1
ATOM 1571 N N . PHE A 1 197 ? -0.562 30.797 23.766 1 95.25 197 PHE A N 1
ATOM 1572 C CA . PHE A 1 197 ? 0.244 29.797 23.062 1 95.25 197 PHE A CA 1
ATOM 1573 C C . PHE A 1 197 ? -0.531 28.5 22.891 1 95.25 197 PHE A C 1
ATOM 1575 O O . PHE A 1 197 ? -0.583 27.938 21.797 1 95.25 197 PHE A O 1
ATOM 1582 N N . ALA A 1 198 ? -1.127 28.062 23.922 1 94.25 198 ALA A N 1
ATOM 1583 C CA . ALA A 1 198 ? -1.909 26.828 23.906 1 94.25 198 ALA A CA 1
ATOM 1584 C C . ALA A 1 198 ? -3.098 26.938 22.969 1 94.25 198 ALA A C 1
ATOM 1586 O O . ALA A 1 198 ? -3.395 26.016 22.219 1 94.25 198 ALA A O 1
ATOM 1587 N N . GLN A 1 199 ? -3.713 28.078 23.062 1 92.81 199 GLN A N 1
ATOM 1588 C CA . GLN A 1 199 ? -4.879 28.297 22.203 1 92.81 199 GLN A CA 1
ATOM 1589 C C . GLN A 1 199 ? -4.492 28.297 20.734 1 92.81 199 GLN A C 1
ATOM 1591 O O . GLN A 1 199 ? -5.133 27.625 19.922 1 92.81 199 GLN A O 1
ATOM 1596 N N . ALA A 1 200 ? -3.467 29.047 20.422 1 94.94 200 ALA A N 1
ATOM 1597 C CA . ALA A 1 200 ? -3.004 29.125 19.031 1 94.94 200 ALA A CA 1
ATOM 1598 C C . ALA A 1 200 ? -2.494 27.766 18.547 1 94.94 200 ALA A C 1
ATOM 1600 O O . ALA A 1 200 ? -2.834 27.328 17.453 1 94.94 200 ALA A O 1
ATOM 1601 N N . GLY A 1 201 ? -1.723 27.141 19.391 1 95.44 201 GLY A N 1
ATOM 1602 C CA . GLY A 1 201 ? -1.24 25.812 19.062 1 95.44 201 GLY A CA 1
ATOM 1603 C C . GLY A 1 201 ? -2.357 24.797 18.844 1 95.44 201 GLY A C 1
ATOM 1604 O O . GLY A 1 201 ? -2.301 23.984 17.922 1 95.44 201 GLY A O 1
ATOM 1605 N N . GLY A 1 202 ? -3.287 24.859 19.75 1 95.25 202 GLY A N 1
ATOM 1606 C CA . GLY A 1 202 ? -4.438 23.984 19.625 1 95.25 202 GLY A CA 1
ATOM 1607 C C . GLY A 1 202 ? -5.207 24.172 18.344 1 95.25 202 GLY A C 1
ATOM 1608 O O . GLY A 1 202 ? -5.625 23.203 17.703 1 95.25 202 GLY A O 1
ATOM 1609 N N . TYR A 1 203 ? -5.445 25.406 18.016 1 94.94 203 TYR A N 1
ATOM 1610 C CA . TYR A 1 203 ? -6.133 25.719 16.766 1 94.94 203 TYR A CA 1
ATOM 1611 C C . TYR A 1 203 ? -5.383 25.141 15.57 1 94.94 203 TYR A C 1
ATOM 1613 O O . TYR A 1 203 ? -5.992 24.531 14.688 1 94.94 203 TYR A O 1
ATOM 1621 N N . LEU A 1 204 ? -4.055 25.312 15.516 1 96.44 204 LEU A N 1
ATOM 1622 C CA . LEU A 1 204 ? -3.23 24.797 14.43 1 96.44 204 LEU A CA 1
ATOM 1623 C C . LEU A 1 204 ? -3.281 23.281 14.383 1 96.44 204 LEU A C 1
ATOM 1625 O O . LEU A 1 204 ? -3.502 22.688 13.312 1 96.44 204 LEU A O 1
ATOM 1629 N N . LEU A 1 205 ? -3.135 22.656 15.477 1 96.12 205 LEU A N 1
ATOM 1630 C CA . LEU A 1 205 ? -3.191 21.203 15.594 1 96.12 205 LEU A CA 1
ATOM 1631 C C . LEU A 1 205 ? -4.496 20.672 15.023 1 96.12 205 LEU A C 1
ATOM 1633 O O . LEU A 1 205 ? -4.496 19.656 14.305 1 96.12 205 LEU A O 1
ATOM 1637 N N . ARG A 1 206 ? -5.57 21.312 15.32 1 95.75 206 ARG A N 1
ATOM 1638 C CA . ARG A 1 206 ? -6.906 20.844 14.961 1 95.75 206 ARG A CA 1
ATOM 1639 C C . ARG A 1 206 ? -7.184 21.062 13.477 1 95.75 206 ARG A C 1
ATOM 1641 O O . ARG A 1 206 ? -7.879 20.266 12.844 1 95.75 206 ARG A O 1
ATOM 1648 N N . THR A 1 207 ? -6.57 22.109 12.875 1 96.19 207 THR A N 1
ATOM 1649 C CA . THR A 1 207 ? -7.098 22.594 11.602 1 96.19 207 THR A CA 1
ATOM 1650 C C . THR A 1 207 ? -6.09 22.375 10.477 1 96.19 207 THR A C 1
ATOM 1652 O O . THR A 1 207 ? -6.461 22.297 9.305 1 96.19 207 THR A O 1
ATOM 1655 N N . LEU A 1 208 ? -4.801 22.281 10.82 1 96.88 208 LEU A N 1
ATOM 1656 C CA . LEU A 1 208 ? -3.805 22.031 9.781 1 96.88 208 LEU A CA 1
ATOM 1657 C C . LEU A 1 208 ? -4.117 20.75 9.023 1 96.88 208 LEU A C 1
ATOM 1659 O O . LEU A 1 208 ? -4.602 19.781 9.609 1 96.88 208 LEU A O 1
ATOM 1663 N N . THR A 1 209 ? -3.816 20.688 7.715 1 97.31 209 THR A N 1
ATOM 1664 C CA . THR A 1 209 ? -4.059 19.516 6.887 1 97.31 209 THR A CA 1
ATOM 1665 C C . THR A 1 209 ? -2.746 18.953 6.34 1 97.31 209 THR A C 1
ATOM 1667 O O . THR A 1 209 ? -2.746 18.156 5.395 1 97.31 209 THR A O 1
ATOM 1670 N N . GLY A 1 210 ? -1.677 19.312 6.914 1 96.62 210 GLY A N 1
ATOM 1671 C CA . GLY A 1 210 ? -0.324 18.891 6.59 1 96.62 210 GLY A CA 1
ATOM 1672 C C . GLY A 1 210 ? 0.715 19.422 7.559 1 96.62 210 GLY A C 1
ATOM 1673 O O . GLY A 1 210 ? 0.373 19.922 8.633 1 96.62 210 GLY A O 1
ATOM 1674 N N . ARG A 1 211 ? 1.913 19.359 7.18 1 96.75 211 ARG A N 1
ATOM 1675 C CA . ARG A 1 211 ? 2.994 19.812 8.047 1 96.75 211 ARG A CA 1
ATOM 1676 C C . ARG A 1 211 ? 2.918 21.312 8.273 1 96.75 211 ARG A C 1
ATOM 1678 O O . ARG A 1 211 ? 2.625 22.078 7.348 1 96.75 211 ARG A O 1
ATOM 1685 N N . PHE A 1 212 ? 3.186 21.656 9.422 1 96.5 212 PHE A N 1
ATOM 1686 C CA . PHE A 1 212 ? 3.184 23.062 9.781 1 96.5 212 PHE A CA 1
ATOM 1687 C C . PHE A 1 212 ? 4.43 23.766 9.25 1 96.5 212 PHE A C 1
ATOM 1689 O O . PHE A 1 212 ? 5.543 23.469 9.688 1 96.5 212 PHE A O 1
ATOM 1696 N N . CYS A 1 213 ? 4.262 24.562 8.305 1 93.56 213 CYS A N 1
ATOM 1697 C CA . CYS A 1 213 ? 5.309 25.406 7.734 1 93.56 213 CYS A CA 1
ATOM 1698 C C . CYS A 1 213 ? 5.02 26.875 7.965 1 93.56 213 CYS A C 1
ATOM 1700 O O . CYS A 1 213 ? 4.133 27.453 7.324 1 93.56 213 CYS A O 1
ATOM 1702 N N . SER A 1 214 ? 5.793 27.453 8.844 1 92.12 214 SER A N 1
ATOM 1703 C CA . SER A 1 214 ? 5.539 28.828 9.211 1 92.12 214 SER A CA 1
ATOM 1704 C C . SER A 1 214 ? 6.395 29.797 8.391 1 92.12 214 SER A C 1
ATOM 1706 O O . SER A 1 214 ? 7.566 29.516 8.125 1 92.12 214 SER A O 1
ATOM 1708 N N . GLU A 1 215 ? 5.855 30.891 8.023 1 91.19 215 GLU A N 1
ATOM 1709 C CA . GLU A 1 215 ? 6.602 31.984 7.391 1 91.19 215 GLU A CA 1
ATOM 1710 C C . GLU A 1 215 ? 7.285 32.875 8.43 1 91.19 215 GLU A C 1
ATOM 1712 O O . GLU A 1 215 ? 8.188 33.625 8.094 1 91.19 215 GLU A O 1
ATOM 1717 N N . LEU A 1 216 ? 6.891 32.75 9.609 1 96.44 216 LEU A N 1
ATOM 1718 C CA . LEU A 1 216 ? 7.469 33.5 10.734 1 96.44 216 LEU A CA 1
ATOM 1719 C C . LEU A 1 216 ? 8.609 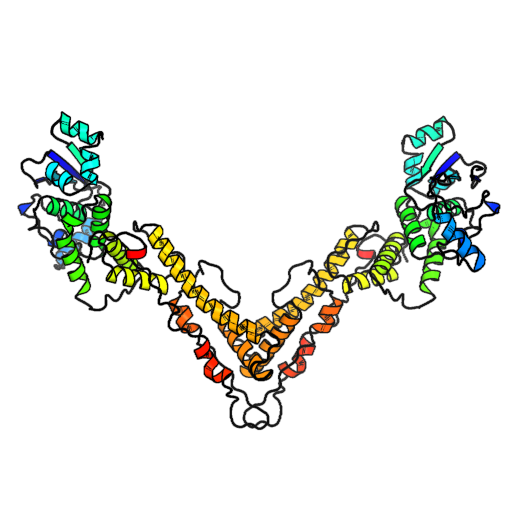32.719 11.367 1 96.44 216 LEU A C 1
ATOM 1721 O O . LEU A 1 216 ? 8.727 31.5 11.156 1 96.44 216 LEU A O 1
ATOM 1725 N N . PRO A 1 217 ? 9.469 33.344 12.008 1 96.5 217 PRO A N 1
ATOM 1726 C CA . PRO A 1 217 ? 10.602 32.656 12.625 1 96.5 217 PRO A CA 1
ATOM 1727 C C . PRO A 1 217 ? 10.203 31.859 13.867 1 96.5 217 PRO A C 1
ATOM 1729 O O . PRO A 1 217 ? 10.789 32.062 14.938 1 96.5 217 PRO A O 1
ATOM 1732 N N . VAL A 1 218 ? 9.266 30.969 13.703 1 96.25 218 VAL A N 1
ATOM 1733 C CA . VAL A 1 218 ? 8.906 30.031 14.758 1 96.25 218 VAL A CA 1
ATOM 1734 C C . VAL A 1 218 ? 9.969 28.938 14.867 1 96.25 218 VAL A C 1
ATOM 1736 O O . VAL A 1 218 ? 10.359 28.344 13.859 1 96.25 218 VAL A O 1
ATOM 1739 N N . PRO A 1 219 ? 10.414 28.719 16.078 1 96.19 219 PRO A N 1
ATOM 1740 C CA . PRO A 1 219 ? 11.414 27.656 16.219 1 96.19 219 PRO A CA 1
ATOM 1741 C C . PRO A 1 219 ? 10.93 26.312 15.711 1 96.19 219 PRO A C 1
ATOM 1743 O O . PRO A 1 219 ? 9.75 25.969 15.883 1 96.19 219 PRO A O 1
ATOM 1746 N N . ARG A 1 220 ? 11.875 25.531 15.211 1 95.69 220 ARG A N 1
ATOM 1747 C CA . ARG A 1 220 ? 11.547 24.234 14.641 1 95.69 220 ARG A CA 1
ATOM 1748 C C . ARG A 1 220 ? 10.961 23.297 15.695 1 95.69 220 ARG A C 1
ATOM 1750 O O . ARG A 1 220 ? 10.07 22.5 15.398 1 95.69 220 ARG A O 1
ATOM 1757 N N . ARG A 1 221 ? 11.453 23.344 16.875 1 95.88 221 ARG A N 1
ATOM 1758 C CA . ARG A 1 221 ? 10.969 22.469 17.938 1 95.88 221 ARG A CA 1
ATOM 1759 C C . ARG A 1 221 ? 9.484 22.688 18.203 1 95.88 221 ARG A C 1
ATOM 1761 O O . ARG A 1 221 ? 8.766 21.766 18.562 1 95.88 221 ARG A O 1
ATOM 1768 N N . VAL A 1 222 ? 9.039 23.953 18.062 1 96.88 222 VAL A N 1
ATOM 1769 C CA . VAL A 1 222 ? 7.629 24.281 18.25 1 96.88 222 VAL A CA 1
ATOM 1770 C C . VAL A 1 222 ? 6.809 23.672 17.109 1 96.88 222 VAL A C 1
ATOM 1772 O O . VAL A 1 222 ? 5.801 23.016 17.344 1 96.88 222 VAL A O 1
ATOM 1775 N N . CYS A 1 223 ? 7.273 23.906 15.883 1 96.69 223 CYS A N 1
ATOM 1776 C CA . CYS A 1 223 ? 6.602 23.344 14.719 1 96.69 223 CYS A CA 1
ATOM 1777 C C . CYS A 1 223 ? 6.508 21.828 14.82 1 96.69 223 CYS A C 1
ATOM 1779 O O . CYS A 1 223 ? 5.445 21.25 14.594 1 96.69 223 CYS A O 1
ATOM 1781 N N . ASP A 1 224 ? 7.598 21.234 15.172 1 96.62 224 ASP A N 1
ATOM 1782 C CA . ASP A 1 224 ? 7.656 19.781 15.289 1 96.62 224 ASP A CA 1
ATOM 1783 C C . ASP A 1 224 ? 6.684 19.281 16.359 1 96.62 224 ASP A C 1
ATOM 1785 O O . ASP A 1 224 ? 6.039 18.234 16.172 1 96.62 224 ASP A O 1
ATOM 1789 N N . ALA A 1 225 ? 6.629 19.953 17.422 1 96.75 225 ALA A N 1
ATOM 1790 C CA . ALA A 1 225 ? 5.746 19.547 18.516 1 96.75 225 ALA A CA 1
ATOM 1791 C C . ALA A 1 225 ? 4.285 19.594 18.078 1 96.75 225 ALA A C 1
ATOM 1793 O O . ALA A 1 225 ? 3.51 18.688 18.391 1 96.75 225 ALA A O 1
ATOM 1794 N N . ILE A 1 226 ? 3.887 20.609 17.422 1 96.69 226 ILE A N 1
ATOM 1795 C CA . ILE A 1 226 ? 2.518 20.734 16.938 1 96.69 226 ILE A CA 1
ATOM 1796 C C . ILE A 1 226 ? 2.211 19.641 15.938 1 96.69 226 ILE A C 1
ATOM 1798 O O . ILE A 1 226 ? 1.153 19 16 1 96.69 226 ILE A O 1
ATOM 1802 N N . ASP A 1 227 ? 3.156 19.406 15.016 1 96.88 227 ASP A N 1
ATOM 1803 C CA . ASP A 1 227 ? 2.99 18.344 14.023 1 96.88 227 ASP A CA 1
ATOM 1804 C C . ASP A 1 227 ? 2.848 16.984 14.695 1 96.88 227 ASP A C 1
ATOM 1806 O O . ASP A 1 227 ? 1.992 16.188 14.312 1 96.88 227 ASP A O 1
ATOM 1810 N N . ARG A 1 228 ? 3.693 16.766 15.664 1 96.5 228 ARG A N 1
ATOM 1811 C CA . ARG A 1 228 ? 3.637 15.492 16.375 1 96.5 228 ARG A CA 1
ATOM 1812 C C . ARG A 1 228 ? 2.293 15.32 17.078 1 96.5 228 ARG A C 1
ATOM 1814 O O . ARG A 1 228 ? 1.692 14.242 17.016 1 96.5 228 ARG A O 1
ATOM 1821 N N . ALA A 1 229 ? 1.854 16.344 17.734 1 96.06 229 ALA A N 1
ATOM 1822 C CA . ALA A 1 229 ? 0.567 16.281 18.422 1 96.06 229 ALA A CA 1
ATOM 1823 C C . ALA A 1 229 ? -0.573 16.047 17.438 1 96.06 229 ALA A C 1
ATOM 1825 O O . ALA A 1 229 ? -1.485 15.258 17.719 1 96.06 229 ALA A O 1
ATOM 1826 N N . ARG A 1 230 ? -0.545 16.719 16.375 1 96.56 230 ARG A N 1
ATOM 1827 C CA . ARG A 1 230 ? -1.543 16.531 15.328 1 96.56 230 ARG A CA 1
ATOM 1828 C C . ARG A 1 230 ? -1.542 15.102 14.805 1 96.56 230 ARG A C 1
ATOM 1830 O O . ARG A 1 230 ? -2.596 14.469 14.719 1 96.56 230 ARG A O 1
ATOM 1837 N N . GLU A 1 231 ? -0.396 14.633 14.438 1 97.12 231 GLU A N 1
ATOM 1838 C CA . GLU A 1 231 ? -0.262 13.281 13.906 1 97.12 231 GLU A CA 1
ATOM 1839 C C . GLU A 1 231 ? -0.73 12.242 14.93 1 97.12 231 GLU A C 1
ATOM 1841 O O . GLU A 1 231 ? -1.375 11.258 14.562 1 97.12 231 GLU A O 1
ATOM 1846 N N . ASP A 1 232 ? -0.378 12.469 16.188 1 96.06 232 ASP A N 1
ATOM 1847 C CA . ASP A 1 232 ? -0.827 11.57 17.25 1 96.06 232 ASP A CA 1
ATOM 1848 C C . ASP A 1 232 ? -2.352 11.531 17.328 1 96.06 232 ASP A C 1
ATOM 1850 O O . ASP A 1 232 ? -2.943 10.461 17.469 1 96.06 232 ASP A O 1
ATOM 1854 N N . ALA A 1 233 ? -2.934 12.688 17.312 1 96.12 233 ALA A N 1
ATOM 1855 C CA . ALA A 1 233 ? -4.391 12.773 17.375 1 96.12 233 ALA A CA 1
ATOM 1856 C C . ALA A 1 233 ? -5.035 12.016 16.219 1 96.12 233 ALA A C 1
ATOM 1858 O O . ALA A 1 233 ? -5.969 11.234 16.422 1 96.12 233 ALA A O 1
ATOM 1859 N N . ILE A 1 234 ? -4.59 12.219 15.023 1 97.38 234 ILE A N 1
ATOM 1860 C CA . ILE A 1 234 ? -5.133 11.562 13.844 1 97.38 234 ILE A CA 1
ATOM 1861 C C . ILE A 1 234 ? -4.922 10.055 13.945 1 97.38 234 ILE A C 1
ATOM 1863 O O . ILE A 1 234 ? -5.828 9.273 13.648 1 97.38 234 ILE A O 1
ATOM 1867 N N . THR A 1 235 ? -3.73 9.672 14.383 1 97.19 235 THR A N 1
ATOM 1868 C CA . THR A 1 235 ? -3.395 8.266 14.531 1 97.19 235 THR A CA 1
ATOM 1869 C C . THR A 1 235 ? -4.367 7.574 15.484 1 97.19 235 THR A C 1
ATOM 1871 O O . THR A 1 235 ? -4.793 6.445 15.234 1 97.19 235 THR A O 1
ATOM 1874 N N . ARG A 1 236 ? -4.691 8.203 16.562 1 96.44 236 ARG A N 1
ATOM 1875 C CA . ARG A 1 236 ? -5.617 7.629 17.531 1 96.44 236 ARG A CA 1
ATOM 1876 C C . ARG A 1 236 ? -6.973 7.352 16.891 1 96.44 236 ARG A C 1
ATOM 1878 O O . ARG A 1 236 ? -7.566 6.293 17.125 1 96.44 236 ARG A O 1
ATOM 1885 N N . ILE A 1 237 ? -7.422 8.273 16.156 1 97.31 237 ILE A N 1
ATOM 1886 C CA . ILE A 1 237 ? -8.719 8.117 15.5 1 97.31 237 ILE A CA 1
ATOM 1887 C C . ILE A 1 237 ? -8.648 6.98 14.484 1 97.31 237 ILE A C 1
ATOM 1889 O O . ILE A 1 237 ? -9.531 6.121 14.445 1 97.31 237 ILE A O 1
ATOM 1893 N N . LEU A 1 238 ? -7.617 6.996 13.648 1 97.94 238 LEU A N 1
ATOM 1894 C CA . LEU A 1 238 ? -7.43 5.953 12.648 1 97.94 238 LEU A CA 1
ATOM 1895 C C . LEU A 1 238 ? -7.332 4.578 13.305 1 97.94 238 LEU A C 1
ATOM 1897 O O . LEU A 1 238 ? -7.898 3.605 12.812 1 97.94 238 LEU A O 1
ATOM 1901 N N . ASP A 1 239 ? -6.574 4.512 14.406 1 97.5 239 ASP A N 1
ATOM 1902 C CA . ASP A 1 239 ? -6.438 3.258 15.141 1 97.5 239 ASP A CA 1
ATOM 1903 C C . ASP A 1 239 ? -7.801 2.727 15.578 1 97.5 239 ASP A C 1
ATOM 1905 O O . ASP A 1 239 ? -8.062 1.523 15.492 1 97.5 239 ASP A O 1
ATOM 1909 N N . ARG A 1 240 ? -8.562 3.531 16.031 1 97.19 240 ARG A N 1
ATOM 1910 C CA . ARG A 1 240 ? -9.883 3.137 16.5 1 97.19 240 ARG A CA 1
ATOM 1911 C C . ARG A 1 240 ? -10.734 2.596 15.359 1 97.19 240 ARG A C 1
ATOM 1913 O O . ARG A 1 240 ? -11.344 1.532 15.477 1 97.19 240 ARG A O 1
ATOM 1920 N N . LEU A 1 241 ? -10.82 3.309 14.273 1 98.12 241 LEU A N 1
ATOM 1921 C CA . LEU A 1 241 ? -11.633 2.895 13.133 1 98.12 241 LEU A CA 1
ATOM 1922 C C . LEU A 1 241 ? -11.094 1.603 12.523 1 98.12 241 LEU A C 1
ATOM 1924 O O . LEU A 1 241 ? -11.844 0.645 12.328 1 98.12 241 LEU A O 1
ATOM 1928 N N . HIS A 1 242 ? -9.82 1.612 12.227 1 98.25 242 HIS A N 1
ATOM 1929 C CA . HIS A 1 242 ? -9.219 0.427 11.633 1 98.25 242 HIS A CA 1
ATOM 1930 C C . HIS A 1 242 ? -9.25 -0.753 12.602 1 98.25 242 HIS A C 1
ATOM 1932 O O . HIS A 1 242 ? -9.375 -1.904 12.172 1 98.25 242 HIS A O 1
ATOM 1938 N N . GLY A 1 243 ? -9.055 -0.436 13.906 1 97.44 243 GLY A N 1
ATOM 1939 C CA . GLY A 1 243 ? -9.188 -1.491 14.898 1 97.44 243 GLY A CA 1
ATOM 1940 C C . GLY A 1 243 ? -10.562 -2.143 14.898 1 97.44 243 GLY A C 1
ATOM 1941 O O . GLY A 1 243 ? -10.672 -3.369 14.93 1 97.44 243 GLY A O 1
ATOM 1942 N N . ARG A 1 244 ? -11.547 -1.333 14.922 1 97 244 ARG A N 1
ATOM 1943 C CA . ARG A 1 244 ? -12.914 -1.842 14.883 1 97 244 ARG A CA 1
ATOM 1944 C C . ARG A 1 244 ? -13.164 -2.641 13.609 1 97 244 ARG A C 1
ATOM 1946 O O . ARG A 1 244 ? -13.781 -3.707 13.648 1 97 244 ARG A O 1
ATOM 1953 N N . ARG A 1 245 ? -12.742 -2.154 12.477 1 97.94 245 ARG A N 1
ATOM 1954 C CA . ARG A 1 245 ? -12.883 -2.855 11.203 1 97.94 245 ARG A CA 1
ATOM 1955 C C . ARG A 1 245 ? -12.18 -4.211 11.25 1 97.94 245 ARG A C 1
ATOM 1957 O O . ARG A 1 245 ? -12.711 -5.203 10.742 1 97.94 245 ARG A O 1
ATOM 1964 N N . ALA A 1 246 ? -11.016 -4.215 11.844 1 97.62 246 ALA A N 1
ATOM 1965 C CA . ALA A 1 246 ? -10.242 -5.453 11.945 1 97.62 246 ALA A CA 1
ATOM 1966 C C . ALA A 1 246 ? -11 -6.508 12.742 1 97.62 246 ALA A C 1
ATOM 1968 O O . ALA A 1 246 ? -11 -7.688 12.383 1 97.62 246 ALA A O 1
ATOM 1969 N N . VAL A 1 247 ? -11.586 -6.113 13.812 1 96.81 247 VAL A N 1
ATOM 1970 C CA . VAL A 1 247 ? -12.359 -7.031 14.641 1 96.81 247 VAL A CA 1
ATOM 1971 C C . VAL A 1 247 ? -13.539 -7.586 13.836 1 96.81 247 VAL A C 1
ATOM 1973 O O . VAL A 1 247 ? -13.781 -8.797 13.844 1 96.81 247 VAL A O 1
ATOM 1976 N N . LEU A 1 248 ? -14.203 -6.707 13.125 1 97.19 248 LEU A N 1
ATOM 1977 C CA . LEU A 1 248 ? -15.375 -7.109 12.352 1 97.19 248 LEU A CA 1
ATOM 1978 C C . LEU A 1 248 ? -14.961 -7.992 11.172 1 97.19 248 LEU A C 1
ATOM 1980 O O . LEU A 1 248 ? -15.758 -8.805 10.695 1 97.19 248 LEU A O 1
ATOM 1984 N N . LEU A 1 249 ? -13.781 -7.801 10.656 1 96.88 249 LEU A N 1
ATOM 1985 C CA . LEU A 1 249 ? -13.242 -8.586 9.547 1 96.88 249 LEU A CA 1
ATOM 1986 C C . LEU A 1 249 ? -12.828 -9.977 10.023 1 96.88 249 LEU A C 1
ATOM 1988 O O . LEU A 1 249 ? -12.844 -10.93 9.242 1 96.88 249 LEU A O 1
ATOM 1992 N N . SER A 1 250 ? -12.492 -10.062 11.258 1 94.25 250 SER A N 1
ATOM 1993 C CA . SER A 1 250 ? -12.008 -11.32 11.812 1 94.25 250 SER A CA 1
ATOM 1994 C C . SER A 1 250 ? -13.141 -12.336 11.945 1 94.25 250 SER A C 1
ATOM 1996 O O . SER A 1 250 ? -14.297 -12.023 11.688 1 94.25 250 SER A O 1
ATOM 1998 N N . ASP A 1 251 ? -12.828 -13.555 12.289 1 90.94 251 ASP A N 1
ATOM 1999 C CA . ASP A 1 251 ? -13.812 -14.625 12.414 1 90.94 251 ASP A CA 1
ATOM 2000 C C . ASP A 1 251 ? -14.508 -14.578 13.773 1 90.94 251 ASP A C 1
ATOM 2002 O O . ASP A 1 251 ? -15.43 -15.352 14.031 1 90.94 251 ASP A O 1
ATOM 2006 N N . LYS A 1 252 ? -14.102 -13.602 14.578 1 91.12 252 LYS A N 1
ATOM 2007 C CA . LYS A 1 252 ? -14.766 -13.438 15.867 1 91.12 252 LYS A CA 1
ATOM 2008 C C . LYS A 1 252 ? -16.156 -12.812 15.703 1 91.12 252 LYS A C 1
ATOM 2010 O O . LYS A 1 252 ? -16.281 -11.734 15.125 1 91.12 252 LYS A O 1
ATOM 2015 N N . VAL A 1 253 ? -17.078 -13.516 16.156 1 92.5 253 VAL A N 1
ATOM 2016 C CA . VAL A 1 253 ? -18.438 -13.039 16.031 1 92.5 253 VAL A CA 1
ATOM 2017 C C . VAL A 1 253 ? -18.781 -12.125 17.203 1 92.5 253 VAL A C 1
ATOM 2019 O O . VAL A 1 253 ? -18.625 -12.516 18.375 1 92.5 253 VAL A O 1
ATOM 2022 N N . GLN A 1 254 ? -19.219 -10.914 16.938 1 91.81 254 GLN A N 1
ATOM 2023 C CA . GLN A 1 254 ? -19.578 -9.953 17.969 1 91.81 254 GLN A CA 1
ATOM 2024 C C . GLN A 1 254 ? -21.047 -10.094 18.359 1 91.81 254 GLN A C 1
ATOM 2026 O O . GLN A 1 254 ? -21.391 -10.062 19.531 1 91.81 254 GLN A O 1
ATOM 2031 N N . CYS A 1 255 ? -21.875 -10.266 17.422 1 94.94 255 CYS A N 1
ATOM 2032 C CA . CYS A 1 255 ? -23.312 -10.469 17.609 1 94.94 255 CYS A CA 1
ATOM 2033 C C . CYS A 1 255 ? -23.828 -11.617 16.766 1 94.94 255 CYS A C 1
ATOM 2035 O O . CYS A 1 255 ? -23.984 -12.734 17.25 1 94.94 255 CYS A O 1
ATOM 2037 N N . SER A 1 256 ? -23.969 -11.531 15.586 1 95.44 256 SER A N 1
ATOM 2038 C CA . SER A 1 256 ? -24.312 -12.516 14.57 1 95.44 256 SER A CA 1
ATOM 2039 C C . SER A 1 256 ? -23.578 -12.25 13.266 1 95.44 256 SER A C 1
ATOM 2041 O O . SER A 1 256 ? -23.016 -11.164 13.07 1 95.44 256 SER A O 1
ATOM 2043 N N . TYR A 1 257 ? -23.547 -13.203 12.445 1 96.06 257 TYR A N 1
ATOM 2044 C CA . TYR A 1 257 ? -22.891 -13.023 11.148 1 96.06 257 TYR A CA 1
ATOM 2045 C C . TYR A 1 257 ? -23.516 -11.859 10.383 1 96.06 257 TYR A C 1
ATOM 2047 O O . TYR A 1 257 ? -22.797 -11.023 9.828 1 96.06 257 TYR A O 1
ATOM 2055 N N . GLU A 1 258 ? -24.781 -11.773 10.375 1 96.12 258 GLU A N 1
ATOM 2056 C CA . GLU A 1 258 ? -25.516 -10.75 9.648 1 96.12 258 GLU A CA 1
ATOM 2057 C C . GLU A 1 258 ? -25.266 -9.359 10.242 1 96.12 258 GLU A C 1
ATOM 2059 O O . GLU A 1 258 ? -25 -8.406 9.5 1 96.12 258 GLU A O 1
ATOM 2064 N N . CYS A 1 259 ? -25.344 -9.289 11.531 1 96.69 259 CYS A N 1
ATOM 2065 C CA . CYS A 1 259 ? -25.109 -8.023 12.211 1 96.69 259 CYS A CA 1
ATOM 2066 C C . CYS A 1 259 ? -23.688 -7.531 11.953 1 96.69 259 CYS A C 1
ATOM 2068 O O . CYS A 1 259 ? -23.469 -6.363 11.625 1 96.69 259 CYS A O 1
ATOM 2070 N N . ASP A 1 260 ? -22.703 -8.461 12.086 1 97.19 260 ASP A N 1
ATOM 2071 C CA . ASP A 1 260 ? -21.297 -8.125 11.859 1 97.19 260 ASP A CA 1
ATOM 2072 C C . ASP A 1 260 ? -21.062 -7.664 10.422 1 97.19 260 ASP A C 1
ATOM 2074 O O . ASP A 1 260 ? -20.281 -6.738 10.18 1 97.19 260 ASP A O 1
ATOM 2078 N N . CYS A 1 261 ? -21.75 -8.312 9.508 1 97.19 261 CYS A N 1
ATOM 2079 C CA . CYS A 1 261 ? -21.641 -7.914 8.109 1 97.19 261 CYS A CA 1
ATOM 2080 C C . CYS A 1 261 ? -22.172 -6.492 7.91 1 97.19 261 CYS A C 1
ATOM 2082 O O . CYS A 1 261 ? -21.516 -5.68 7.246 1 97.19 261 CYS A O 1
ATOM 2084 N N . MET A 1 262 ? -23.281 -6.191 8.523 1 97.62 262 MET A N 1
ATOM 2085 C CA . MET A 1 262 ? -23.875 -4.867 8.391 1 97.62 262 MET A CA 1
ATOM 2086 C C . MET A 1 262 ? -22.938 -3.789 8.914 1 97.62 262 MET A C 1
ATOM 2088 O O . MET A 1 262 ? -22.703 -2.785 8.242 1 97.62 262 MET A O 1
ATOM 2092 N N . LEU A 1 263 ? -22.422 -4.086 10.07 1 98 263 LEU A N 1
ATOM 2093 C CA . LEU A 1 263 ? -21.531 -3.109 10.703 1 98 263 LEU A CA 1
ATOM 2094 C C . LEU A 1 263 ? -20.234 -2.963 9.914 1 98 263 LEU A C 1
ATOM 2096 O O . LEU A 1 263 ? -19.734 -1.85 9.727 1 98 263 LEU A O 1
ATOM 2100 N N . LEU A 1 264 ? -19.656 -4.07 9.461 1 98.31 264 LEU A N 1
ATOM 2101 C CA . LEU A 1 264 ? -18.422 -4.051 8.68 1 98.31 264 LEU A CA 1
ATOM 2102 C C . LEU A 1 264 ? -18.594 -3.232 7.402 1 98.31 264 LEU A C 1
ATOM 2104 O O . LEU A 1 264 ? -17.766 -2.373 7.09 1 98.31 264 LEU A O 1
ATOM 2108 N N . ALA A 1 265 ? -19.641 -3.492 6.688 1 98.38 265 ALA A N 1
ATOM 2109 C CA . ALA A 1 265 ? -19.859 -2.801 5.422 1 98.38 265 ALA A CA 1
ATOM 2110 C C . ALA A 1 265 ? -20.094 -1.309 5.645 1 98.38 265 ALA A C 1
ATOM 2112 O O . ALA A 1 265 ? -19.531 -0.476 4.922 1 98.38 265 ALA A O 1
ATOM 2113 N N . ALA A 1 266 ? -20.938 -0.985 6.602 1 98.19 266 ALA A N 1
ATOM 2114 C CA . ALA A 1 266 ? -21.219 0.416 6.902 1 98.19 266 ALA A CA 1
ATOM 2115 C C . ALA A 1 266 ? -19.938 1.174 7.238 1 98.19 266 ALA A C 1
ATOM 2117 O O . ALA A 1 266 ? -19.688 2.262 6.711 1 98.19 266 ALA A O 1
ATOM 2118 N N . LEU A 1 267 ? -19.172 0.533 8.125 1 98.44 267 LEU A N 1
ATOM 2119 C CA . LEU A 1 267 ? -17.906 1.161 8.516 1 98.44 267 LEU A CA 1
ATOM 2120 C C . LEU A 1 267 ? -16.969 1.28 7.328 1 98.44 267 LEU A C 1
ATOM 2122 O O . LEU A 1 267 ? -16.344 2.324 7.125 1 98.44 267 LEU A O 1
ATOM 2126 N N . THR A 1 268 ? -16.844 0.225 6.555 1 98.5 268 THR A N 1
ATOM 2127 C CA . THR A 1 268 ? -15.969 0.198 5.395 1 98.5 268 THR A CA 1
ATOM 2128 C C . THR A 1 268 ? -16.344 1.289 4.398 1 98.5 268 THR A C 1
ATOM 2130 O O . THR A 1 268 ? -15.484 2.02 3.908 1 98.5 268 THR A O 1
ATOM 2133 N N . ARG A 1 269 ? -17.594 1.467 4.09 1 98 269 ARG A N 1
ATOM 2134 C CA . ARG A 1 269 ? -18.062 2.5 3.176 1 98 269 ARG A CA 1
ATOM 2135 C C . ARG A 1 269 ? -17.797 3.893 3.73 1 98 269 ARG A C 1
ATOM 2137 O O . ARG A 1 269 ? -17.406 4.797 2.986 1 98 269 ARG A O 1
ATOM 2144 N N . HIS A 1 270 ? -18.062 4.027 4.992 1 98.06 270 HIS A N 1
ATOM 2145 C CA . HIS A 1 270 ? -17.828 5.309 5.648 1 98.06 270 HIS A CA 1
ATOM 2146 C C . HIS A 1 270 ? -16.359 5.711 5.551 1 98.06 270 HIS A C 1
ATOM 2148 O O . HIS A 1 270 ? -16.047 6.836 5.16 1 98.06 270 HIS A O 1
ATOM 2154 N N . MET A 1 271 ? -15.492 4.785 5.867 1 98.25 271 MET A N 1
ATOM 2155 C CA . MET A 1 271 ? -14.055 5.031 5.793 1 98.25 271 MET A CA 1
ATOM 2156 C C . MET A 1 271 ? -13.633 5.324 4.355 1 98.25 271 MET A C 1
ATOM 2158 O O . MET A 1 271 ? -12.734 6.137 4.125 1 98.25 271 MET A O 1
ATOM 2162 N N . HIS A 1 272 ? -14.242 4.633 3.426 1 97.81 272 HIS A N 1
ATOM 2163 C CA . HIS A 1 272 ? -13.984 4.883 2.014 1 97.81 272 HIS A CA 1
ATOM 2164 C C . HIS A 1 272 ? -14.359 6.309 1.629 1 97.81 272 HIS A C 1
ATOM 2166 O O . HIS A 1 272 ? -13.594 7.004 0.958 1 97.81 272 HIS A O 1
ATOM 2172 N N . ARG A 1 273 ? -15.484 6.781 2.01 1 96.69 273 ARG A N 1
ATOM 2173 C CA . ARG A 1 273 ? -15.961 8.133 1.721 1 96.69 273 ARG A CA 1
ATOM 2174 C C . ARG A 1 273 ? -15.023 9.18 2.314 1 96.69 273 ARG A C 1
ATOM 2176 O O . ARG A 1 273 ? -14.789 10.227 1.704 1 96.69 273 ARG A O 1
ATOM 2183 N N . LEU A 1 274 ? -14.508 8.828 3.48 1 97.12 274 LEU A N 1
ATOM 2184 C CA . LEU A 1 274 ? -13.617 9.758 4.164 1 97.12 274 LEU A CA 1
ATOM 2185 C C . LEU A 1 274 ? -12.219 9.719 3.553 1 97.12 274 LEU A C 1
ATOM 2187 O O . LEU A 1 274 ? -11.367 10.547 3.879 1 97.12 274 LEU A O 1
ATOM 2191 N N . GLY A 1 275 ? -11.969 8.773 2.717 1 96.69 275 GLY A N 1
ATOM 2192 C CA . GLY A 1 275 ? -10.672 8.641 2.084 1 96.69 275 GLY A CA 1
ATOM 2193 C C . GLY A 1 275 ? -9.625 8.008 2.986 1 96.69 275 GLY A C 1
ATOM 2194 O O . GLY A 1 275 ? -8.43 8.234 2.807 1 96.69 275 GLY A O 1
ATOM 2195 N N . ILE A 1 276 ? -10.047 7.238 4.02 1 98 276 ILE A N 1
ATOM 2196 C CA . ILE A 1 276 ? -9.086 6.719 4.984 1 98 276 ILE A CA 1
ATOM 2197 C C . ILE A 1 276 ? -9.18 5.195 5.035 1 98 276 ILE A C 1
ATOM 2199 O O . ILE A 1 276 ? -8.648 4.566 5.953 1 98 276 ILE A O 1
ATOM 2203 N N . LEU A 1 277 ? -9.953 4.582 4.109 1 97.88 277 LEU A N 1
ATOM 2204 C CA . LEU A 1 277 ? -10.055 3.127 4.098 1 97.88 277 LEU A CA 1
ATOM 2205 C C . LEU A 1 277 ? -8.672 2.486 4.008 1 97.88 277 LEU A C 1
ATOM 2207 O O . LEU A 1 277 ? -8.367 1.558 4.762 1 97.88 277 LEU A O 1
ATOM 2211 N N . ASP A 1 278 ? -7.902 2.934 2.936 1 96.5 278 ASP A N 1
ATOM 2212 C CA . ASP A 1 278 ? -6.473 2.65 3.01 1 96.5 278 ASP A CA 1
ATOM 2213 C C . ASP A 1 278 ? -5.785 3.562 4.023 1 96.5 278 ASP A C 1
ATOM 2215 O O . ASP A 1 278 ? -5.887 4.785 3.934 1 96.5 278 ASP A O 1
ATOM 2219 N N . ARG A 1 279 ? -5.23 2.982 4.969 1 97.31 279 ARG A N 1
ATOM 2220 C CA . ARG A 1 279 ? -4.672 3.77 6.062 1 97.31 279 ARG A CA 1
ATOM 2221 C C . ARG A 1 279 ? -3.648 4.777 5.551 1 97.31 279 ARG A C 1
ATOM 2223 O O . ARG A 1 279 ? -2.619 4.395 4.988 1 97.31 279 ARG A O 1
ATOM 2230 N N . PRO A 1 280 ? -3.895 6 5.754 1 97.5 280 PRO A N 1
ATOM 2231 C CA . PRO A 1 280 ? -2.92 7 5.309 1 97.5 280 PRO A CA 1
ATOM 2232 C C . PRO A 1 280 ? -1.657 7.016 6.168 1 97.5 280 PRO A C 1
ATOM 2234 O O . PRO A 1 280 ? -1.696 6.625 7.336 1 97.5 280 PRO A O 1
ATOM 2237 N N . ALA A 1 281 ? -0.594 7.5 5.582 1 97.25 281 ALA A N 1
ATOM 2238 C CA . ALA A 1 281 ? 0.675 7.633 6.293 1 97.25 281 ALA A CA 1
ATOM 2239 C C . ALA A 1 281 ? 0.907 9.07 6.742 1 97.25 281 ALA A C 1
ATOM 2241 O O . ALA A 1 281 ? 0.41 10.016 6.113 1 97.25 281 ALA A O 1
ATOM 2242 N N . PRO A 1 282 ? 1.61 9.188 7.812 1 96.75 282 PRO A N 1
ATOM 2243 C CA . PRO A 1 282 ? 2.02 10.555 8.156 1 96.75 282 PRO A CA 1
ATOM 2244 C C . PRO A 1 282 ? 2.742 11.258 7.012 1 96.75 282 PRO A C 1
ATOM 2246 O O . PRO A 1 282 ? 3.406 10.602 6.199 1 96.75 282 PRO A O 1
ATOM 2249 N N . PRO A 1 283 ? 2.625 12.703 6.965 1 97.44 283 PRO A N 1
ATOM 2250 C CA . PRO A 1 283 ? 2.053 13.609 7.957 1 97.44 283 PRO A CA 1
ATOM 2251 C C . PRO A 1 283 ? 0.546 13.805 7.785 1 97.44 283 PRO A C 1
ATOM 2253 O O . PRO A 1 283 ? 0.004 14.844 8.164 1 97.44 283 PRO A O 1
ATOM 2256 N N . PHE A 1 284 ? -0.161 12.75 7.062 1 97.88 284 PHE A N 1
ATOM 2257 C CA . PHE A 1 284 ? -1.608 12.727 6.887 1 97.88 284 PHE A CA 1
ATOM 2258 C C . PHE A 1 284 ? -2.072 13.93 6.074 1 97.88 284 PHE A C 1
ATOM 2260 O O . PHE A 1 284 ? -2.975 14.656 6.492 1 97.88 284 PHE A O 1
ATOM 2267 N N . GLU A 1 285 ? -1.496 14.039 4.824 1 97.75 285 GLU A N 1
ATOM 2268 C CA . GLU A 1 285 ? -1.786 15.148 3.926 1 97.75 285 GLU A CA 1
ATOM 2269 C C . GLU A 1 285 ? -3.275 15.227 3.6 1 97.75 285 GLU A C 1
ATOM 2271 O O . GLU A 1 285 ? -3.887 14.219 3.24 1 97.75 285 GLU A O 1
ATOM 2276 N N . GLY A 1 286 ? -3.85 16.422 3.797 1 97.5 286 GLY A N 1
ATOM 2277 C CA . GLY A 1 286 ? -5.23 16.656 3.416 1 97.5 286 GLY A CA 1
ATOM 2278 C C . GLY A 1 286 ? -6.219 16.359 4.527 1 97.5 286 GLY A C 1
ATOM 2279 O O . GLY A 1 286 ? -7.43 16.516 4.352 1 97.5 286 GLY A O 1
ATOM 2280 N N . ILE A 1 287 ? -5.762 15.938 5.656 1 97.69 287 ILE A N 1
ATOM 2281 C CA . ILE A 1 287 ? -6.656 15.531 6.734 1 97.69 287 ILE A CA 1
ATOM 2282 C C . ILE A 1 287 ? -6.492 16.469 7.922 1 97.69 287 ILE A C 1
ATOM 2284 O O . ILE A 1 287 ? -5.383 16.656 8.43 1 97.69 287 ILE A O 1
ATOM 2288 N N . ALA A 1 288 ? -7.508 17.047 8.383 1 97.25 288 ALA A N 1
ATOM 2289 C CA . ALA A 1 288 ? -7.539 17.844 9.602 1 97.25 288 ALA A CA 1
ATOM 2290 C C . ALA A 1 288 ? -8.031 17.016 10.789 1 97.25 288 ALA A C 1
ATOM 2292 O O . ALA A 1 288 ? -9.047 16.312 10.688 1 97.25 288 ALA A O 1
ATOM 2293 N N . ALA A 1 289 ? -7.379 17.109 11.867 1 96.19 289 ALA A N 1
ATOM 2294 C CA . ALA A 1 289 ? -7.707 16.281 13.031 1 96.19 289 ALA A CA 1
ATOM 2295 C C . ALA A 1 289 ? -9.133 16.547 13.508 1 96.19 289 ALA A C 1
ATOM 2297 O O . ALA A 1 289 ? -9.883 15.609 13.789 1 96.19 289 ALA A O 1
ATOM 2298 N N . GLU A 1 290 ? -9.508 17.766 13.578 1 95.38 290 GLU A N 1
ATOM 2299 C CA . GLU A 1 290 ? -10.828 18.125 14.086 1 95.38 290 GLU A CA 1
ATOM 2300 C C . GLU A 1 290 ? -11.93 17.594 13.164 1 95.38 290 GLU A C 1
ATOM 2302 O O . GLU A 1 290 ? -12.922 17.047 13.641 1 95.38 290 GLU A O 1
ATOM 2307 N N . GLN A 1 291 ? -11.766 17.797 11.922 1 96.25 291 GLN A N 1
ATOM 2308 C CA . GLN A 1 291 ? -12.758 17.328 10.961 1 96.25 291 GLN A CA 1
ATOM 2309 C C . GLN A 1 291 ? -12.906 15.812 11.008 1 96.25 291 GLN A C 1
ATOM 2311 O O . GLN A 1 291 ? -14.016 15.289 10.977 1 96.25 291 GLN A O 1
ATOM 2316 N N . LEU A 1 292 ? -11.812 15.141 10.984 1 97.06 292 LEU A N 1
ATOM 2317 C CA . LEU A 1 292 ? -11.836 13.68 11.055 1 97.06 292 LEU A CA 1
ATOM 2318 C C . LEU A 1 292 ? -12.547 13.211 12.32 1 97.06 292 LEU A C 1
ATOM 2320 O O . LEU A 1 292 ? -13.352 12.281 12.273 1 97.06 292 LEU A O 1
ATOM 2324 N N . ALA A 1 293 ? -12.203 13.836 13.477 1 96.12 293 ALA A N 1
ATOM 2325 C CA . ALA A 1 293 ? -12.82 13.477 14.75 1 96.12 293 ALA A CA 1
ATOM 2326 C C . ALA A 1 293 ? -14.336 13.664 14.695 1 96.12 293 ALA A C 1
ATOM 2328 O O . ALA A 1 293 ? -15.086 12.875 15.273 1 96.12 293 ALA A O 1
ATOM 2329 N N . LYS A 1 294 ? -14.766 14.648 14.047 1 95.06 294 LYS A N 1
ATOM 2330 C CA . LYS A 1 294 ? -16.188 14.961 13.922 1 95.06 294 LYS A CA 1
ATOM 2331 C C . LYS A 1 294 ? -16.891 13.953 13.016 1 95.06 294 LYS A C 1
ATOM 2333 O O . LYS A 1 294 ? -18 13.516 13.305 1 95.06 294 LYS A O 1
ATOM 2338 N N . GLU A 1 295 ? -16.234 13.586 11.938 1 97.06 295 GLU A N 1
ATOM 2339 C CA . GLU A 1 295 ? -16.875 12.758 10.906 1 97.06 295 GLU A CA 1
ATOM 2340 C C . GLU A 1 295 ? -16.75 11.273 11.234 1 97.06 295 GLU A C 1
ATOM 2342 O O . GLU A 1 295 ? -17.594 10.477 10.828 1 97.06 295 GLU A O 1
ATOM 2347 N N . ALA A 1 296 ? -15.727 10.875 11.953 1 96.69 296 ALA A N 1
ATOM 2348 C CA . ALA A 1 296 ? -15.414 9.477 12.227 1 96.69 296 ALA A CA 1
ATOM 2349 C C . ALA A 1 296 ? -16.625 8.734 12.789 1 96.69 296 ALA A C 1
ATOM 2351 O O . ALA A 1 296 ? -17 7.668 12.297 1 96.69 296 ALA A O 1
ATOM 2352 N N . PRO A 1 297 ? -17.312 9.289 13.758 1 96.5 297 PRO A N 1
ATOM 2353 C CA . PRO A 1 297 ? -18.438 8.555 14.328 1 96.5 297 PRO A CA 1
ATOM 2354 C C . PRO A 1 297 ? -19.719 8.734 13.523 1 96.5 297 PRO A C 1
ATOM 2356 O O . PRO A 1 297 ? -20.812 8.43 14.023 1 96.5 297 PRO A O 1
ATOM 2359 N N . GLY A 1 298 ? -19.688 9.156 12.305 1 97 298 GLY A N 1
ATOM 2360 C CA . GLY A 1 298 ? -20.875 9.43 11.5 1 97 298 GLY A CA 1
ATOM 2361 C C . GLY A 1 298 ? -21.203 8.305 10.531 1 97 298 GLY A C 1
ATOM 2362 O O . GLY A 1 298 ? -21.5 8.562 9.359 1 97 298 GLY A O 1
ATOM 2363 N N . VAL A 1 299 ? -21.125 7.055 10.984 1 97.94 299 VAL A N 1
ATOM 2364 C CA . VAL A 1 299 ? -21.391 5.898 10.133 1 97.94 299 VAL A CA 1
ATOM 2365 C C . VAL A 1 299 ? -22.891 5.738 9.945 1 97.94 299 VAL A C 1
ATOM 2367 O O . VAL A 1 299 ? -23.656 5.777 10.914 1 97.94 299 VAL A O 1
ATOM 2370 N N . LEU A 1 300 ? -23.328 5.648 8.727 1 97.12 300 LEU A N 1
ATOM 2371 C CA . LEU A 1 300 ? -24.734 5.34 8.43 1 97.12 300 LEU A CA 1
ATOM 2372 C C . LEU A 1 300 ? -25 3.85 8.609 1 97.12 300 LEU A C 1
ATOM 2374 O O . LEU A 1 300 ? -24.594 3.035 7.777 1 97.12 300 LEU A O 1
ATOM 2378 N N . LEU A 1 301 ? -25.656 3.529 9.633 1 97.12 301 LEU A N 1
ATOM 2379 C CA . LEU A 1 301 ? -25.922 2.129 9.945 1 97.12 301 LEU A CA 1
ATOM 2380 C C . LEU A 1 301 ? -27.156 1.633 9.188 1 97.12 301 LEU A C 1
ATOM 2382 O O . LEU A 1 301 ? -28.172 2.324 9.133 1 97.12 301 LEU A O 1
ATOM 2386 N N . PRO A 1 302 ? -27.062 0.481 8.586 1 95.62 302 PRO A N 1
ATOM 2387 C CA . PRO A 1 302 ? -28.203 -0.071 7.848 1 95.62 302 PRO A CA 1
ATOM 2388 C C . PRO A 1 302 ? -29.328 -0.543 8.766 1 95.62 302 PRO A C 1
ATOM 2390 O O . PRO A 1 302 ? -29.062 -0.965 9.898 1 95.62 302 PRO A O 1
ATOM 2393 N N . ARG A 1 303 ? -30.562 -0.546 8.25 1 94.94 303 ARG A N 1
ATOM 2394 C CA . ARG A 1 303 ? -31.734 -1.065 8.938 1 94.94 303 ARG A CA 1
ATOM 2395 C C . ARG A 1 303 ? -32.125 -2.436 8.398 1 94.94 303 ARG A C 1
ATOM 2397 O O . ARG A 1 303 ? -32.312 -2.604 7.188 1 94.94 303 ARG A O 1
ATOM 2404 N N . TRP A 1 304 ? -32.219 -3.418 9.305 1 94.06 304 TRP A N 1
ATOM 2405 C CA . TRP A 1 304 ? -32.562 -4.766 8.867 1 94.06 304 TRP A CA 1
ATOM 2406 C C . TRP A 1 304 ? -33.312 -5.516 9.961 1 94.06 304 TRP A C 1
ATOM 2408 O O . TRP A 1 304 ? -33.375 -5.055 11.102 1 94.06 304 TRP A O 1
ATOM 2418 N N . TYR A 1 305 ? -33.906 -6.59 9.562 1 95.31 305 TYR A N 1
ATOM 2419 C CA . TYR A 1 305 ? -34.844 -7.293 10.453 1 95.31 305 TYR A CA 1
ATOM 2420 C C . TYR A 1 305 ? -34.562 -8.789 10.453 1 95.31 305 TYR A C 1
ATOM 2422 O O . TYR A 1 305 ? -33.906 -9.312 9.539 1 95.31 305 TYR A O 1
ATOM 2430 N N . GLU A 1 306 ? -34.844 -9.414 11.531 1 93.12 306 GLU A N 1
ATOM 2431 C CA . GLU A 1 306 ? -34.875 -10.867 11.586 1 93.12 306 GLU A CA 1
ATOM 2432 C C . GLU A 1 306 ? -36.188 -11.422 10.992 1 93.12 306 GLU A C 1
ATOM 2434 O O . GLU A 1 306 ? -37.094 -10.664 10.688 1 93.12 306 GLU A O 1
ATOM 2439 N N . ARG A 1 307 ? -36.188 -12.695 10.867 1 93.5 307 ARG A N 1
ATOM 2440 C CA . ARG A 1 307 ? -37.344 -13.336 10.25 1 93.5 307 ARG A CA 1
ATOM 2441 C C . ARG A 1 307 ? -38.625 -12.984 11 1 93.5 307 ARG A C 1
ATOM 2443 O O . ARG A 1 307 ? -38.719 -13.242 12.203 1 93.5 307 ARG A O 1
ATOM 2450 N N . GLY A 1 308 ? -39.5 -12.367 10.289 1 92.62 308 GLY A N 1
ATOM 2451 C CA . GLY A 1 308 ? -40.781 -12.039 10.859 1 92.62 308 GLY A CA 1
ATOM 2452 C C . GLY A 1 308 ? -40.719 -10.914 11.875 1 92.62 308 GLY A C 1
ATOM 2453 O O . GLY A 1 308 ? -41.719 -10.641 12.562 1 92.62 308 GLY A O 1
ATOM 2454 N N . GLY A 1 309 ? -39.656 -10.336 11.961 1 91.44 309 GLY A N 1
ATOM 2455 C CA . GLY A 1 309 ? -39.531 -9.297 12.969 1 91.44 309 GLY A CA 1
ATOM 2456 C C . GLY A 1 309 ? -40.062 -7.953 12.516 1 91.44 309 GLY A C 1
ATOM 2457 O O . GLY A 1 309 ? -39.875 -7.551 11.367 1 91.44 309 GLY A O 1
ATOM 2458 N N . GLU A 1 310 ? -40.688 -7.238 13.414 1 93.06 310 GLU A N 1
ATOM 2459 C CA . GLU A 1 310 ? -41.25 -5.914 13.125 1 93.06 310 GLU A CA 1
ATOM 2460 C C . GLU A 1 310 ? -40.312 -4.816 13.633 1 93.06 310 GLU A C 1
ATOM 2462 O O . GLU A 1 310 ? -40.406 -3.66 13.219 1 93.06 310 GLU A O 1
ATOM 2467 N N . MET A 1 311 ? -39.406 -5.305 14.5 1 93.62 311 MET A N 1
ATOM 2468 C CA . MET A 1 311 ? -38.469 -4.344 15.055 1 93.62 311 MET A CA 1
ATOM 2469 C C . MET A 1 311 ? -37.094 -4.512 14.406 1 93.62 311 MET A C 1
ATOM 2471 O O . MET A 1 311 ? -36.625 -5.633 14.18 1 93.62 311 MET A O 1
ATOM 2475 N N . GLN A 1 312 ? -36.531 -3.426 14.148 1 94.06 312 GLN A N 1
ATOM 2476 C CA . GLN A 1 312 ? -35.188 -3.426 13.578 1 94.06 312 GLN A CA 1
ATOM 2477 C C . GLN A 1 312 ? -34.188 -4.066 14.523 1 94.06 312 GLN A C 1
ATOM 2479 O O . GLN A 1 312 ? -34.281 -3.906 15.742 1 94.06 312 GLN A O 1
ATOM 2484 N N . HIS A 1 313 ? -33.25 -4.801 13.977 1 94.25 313 HIS A N 1
ATOM 2485 C CA . HIS A 1 313 ? -32.188 -5.352 14.797 1 94.25 313 HIS A CA 1
ATOM 2486 C C . HIS A 1 313 ? -31.453 -4.254 15.57 1 94.25 313 HIS A C 1
ATOM 2488 O O . HIS A 1 313 ? -31 -3.266 14.984 1 94.25 313 HIS A O 1
ATOM 2494 N N . SER A 1 314 ? -31.359 -4.371 16.891 1 92.56 314 SER A N 1
ATOM 2495 C CA . SER A 1 314 ? -30.812 -3.322 17.75 1 92.56 314 SER A CA 1
ATOM 2496 C C . SER A 1 314 ? -29.984 -3.912 18.891 1 92.56 314 SER A C 1
ATOM 2498 O O . SER A 1 314 ? -30.25 -3.633 20.062 1 92.56 314 SER A O 1
ATOM 2500 N N . CYS A 1 315 ? -28.953 -4.637 18.516 1 93.56 315 CYS A N 1
ATOM 2501 C CA . CYS A 1 315 ? -28.062 -5.16 19.531 1 93.56 315 CYS A CA 1
ATOM 2502 C C . CYS A 1 315 ? -27.188 -4.051 20.125 1 93.56 315 CYS A C 1
ATOM 2504 O O . CYS A 1 315 ? -27.188 -2.93 19.609 1 93.56 315 CYS A O 1
ATOM 2506 N N . LEU A 1 316 ? -26.484 -4.309 21.188 1 90.56 316 LEU A N 1
ATOM 2507 C CA . LEU A 1 316 ? -25.656 -3.314 21.859 1 90.56 316 LEU A CA 1
ATOM 2508 C C . LEU A 1 316 ? -24.531 -2.834 20.938 1 90.56 316 LEU A C 1
ATOM 2510 O O . LEU A 1 316 ? -24.203 -1.647 20.922 1 90.56 316 LEU A O 1
ATOM 2514 N N . ALA A 1 317 ? -24.016 -3.699 20.172 1 90.25 317 ALA A N 1
ATOM 2515 C CA . ALA A 1 317 ? -22.938 -3.367 19.25 1 90.25 317 ALA A CA 1
ATOM 2516 C C . ALA A 1 317 ? -23.391 -2.367 18.203 1 90.25 317 ALA A C 1
ATOM 2518 O O . ALA A 1 317 ? -22.625 -1.497 17.781 1 90.25 317 ALA A O 1
ATOM 2519 N N . THR A 1 318 ? -24.609 -2.51 17.766 1 93.69 318 THR A N 1
ATOM 2520 C CA . THR A 1 318 ? -25.156 -1.613 16.766 1 93.69 318 THR A CA 1
ATOM 2521 C C . THR A 1 318 ? -25.531 -0.269 17.375 1 93.69 318 THR A C 1
ATOM 2523 O O . THR A 1 318 ? -25.203 0.785 16.828 1 93.69 318 THR A O 1
ATOM 2526 N N . LEU A 1 319 ? -26.172 -0.321 18.516 1 93.62 319 LEU A N 1
ATOM 2527 C CA . LEU A 1 319 ? -26.672 0.889 19.156 1 93.62 319 LEU A CA 1
ATOM 2528 C C . LEU A 1 319 ? -25.516 1.797 19.562 1 93.62 319 LEU A C 1
ATOM 2530 O O . LEU A 1 319 ? -25.609 3.021 19.469 1 93.62 319 LEU A O 1
ATOM 2534 N N . ASP A 1 320 ? -24.422 1.187 20 1 94.06 320 ASP A N 1
ATOM 2535 C CA . ASP A 1 320 ? -23.281 1.955 20.516 1 94.06 320 ASP A CA 1
ATOM 2536 C C . ASP A 1 320 ? -22.188 2.076 19.453 1 94.06 320 ASP A C 1
ATOM 2538 O O . ASP A 1 320 ? -21.062 2.484 19.766 1 94.06 320 ASP A O 1
ATOM 2542 N N . PHE A 1 321 ? -22.547 1.747 18.234 1 96.44 321 PHE A N 1
ATOM 2543 C CA . PHE A 1 321 ? -21.5 1.619 17.25 1 96.44 321 PHE A CA 1
ATOM 2544 C C . PHE A 1 321 ? -20.797 2.955 17.016 1 96.44 321 PHE A C 1
ATOM 2546 O O . PHE A 1 321 ? -19.578 3.064 17.203 1 96.44 321 PHE A O 1
ATOM 2553 N N . ASN A 1 322 ? -21.5 4.008 16.75 1 96.56 322 ASN A N 1
ATOM 2554 C CA . ASN A 1 322 ? -20.922 5.316 16.453 1 96.56 322 ASN A CA 1
ATOM 2555 C C . ASN A 1 322 ? -20.266 5.922 17.703 1 96.56 322 ASN A C 1
ATOM 2557 O O . ASN A 1 322 ? -19.203 6.535 17.609 1 96.56 322 ASN A O 1
ATOM 2561 N N . SER A 1 323 ? -20.922 5.75 18.828 1 94.81 323 SER A N 1
ATOM 2562 C CA . SER A 1 323 ? -20.344 6.273 20.062 1 94.81 323 SER A CA 1
ATOM 2563 C C . SER A 1 323 ? -19.016 5.609 20.375 1 94.81 323 SER A C 1
ATOM 2565 O O . SER A 1 323 ? -18.109 6.242 20.953 1 94.81 323 SER A O 1
ATOM 2567 N N . SER A 1 324 ? -18.938 4.348 19.984 1 93.94 324 SER A N 1
ATOM 2568 C CA . SER A 1 324 ? -17.703 3.611 20.25 1 93.94 324 SER A CA 1
ATOM 2569 C C . SER A 1 324 ? -16.562 4.117 19.375 1 93.94 324 SER A C 1
ATOM 2571 O O . SER A 1 324 ? -15.398 3.828 19.641 1 93.94 324 SER A O 1
ATOM 2573 N N . LEU A 1 325 ? -16.844 4.871 18.328 1 95.69 325 LEU A N 1
ATOM 2574 C CA . LEU A 1 325 ? -15.836 5.391 17.406 1 95.69 325 LEU A CA 1
ATOM 2575 C C . LEU A 1 325 ? -15.398 6.793 17.812 1 95.69 325 LEU A C 1
ATOM 2577 O O . LEU A 1 325 ? -14.555 7.402 17.156 1 95.69 325 LEU A O 1
ATOM 2581 N N . LYS A 1 326 ? -15.992 7.281 18.844 1 91.44 326 LYS A N 1
ATOM 2582 C CA . LYS A 1 326 ? -15.703 8.625 19.328 1 91.44 326 LYS A CA 1
ATOM 2583 C C . LYS A 1 326 ? -14.922 8.57 20.641 1 91.44 326 LYS A C 1
ATOM 2585 O O . LYS A 1 326 ? -15.164 7.703 21.484 1 91.44 326 LYS A O 1
ATOM 2590 N N . CYS A 1 327 ? -13.906 9.367 20.75 1 84.56 327 CYS A N 1
ATOM 2591 C CA . CYS A 1 327 ? -13.219 9.555 22.016 1 84.56 327 CYS A CA 1
ATOM 2592 C C . CYS A 1 327 ? -13.031 11.039 22.328 1 84.56 327 CYS A C 1
ATOM 2594 O O . CYS A 1 327 ? -12.539 11.797 21.484 1 84.56 327 CYS A O 1
ATOM 2596 N N . SER A 1 328 ? -13.477 11.539 23.469 1 76.5 328 SER A N 1
ATOM 2597 C CA . SER A 1 328 ? -13.43 12.945 23.875 1 76.5 328 SER A CA 1
ATOM 2598 C C . SER A 1 328 ? -12 13.469 23.859 1 76.5 328 SER A C 1
ATOM 2600 O O . SER A 1 328 ? -11.773 14.664 23.625 1 76.5 328 SER A O 1
ATOM 2602 N N . GLY A 1 329 ? -10.984 12.68 23.969 1 74.81 329 GLY A N 1
ATOM 2603 C CA . GLY A 1 329 ? -9.609 13.125 24.062 1 74.81 329 GLY A CA 1
ATOM 2604 C C . GLY A 1 329 ? -8.859 13.055 22.75 1 74.81 329 GLY A C 1
ATOM 2605 O O . GLY A 1 329 ? -7.637 13.188 22.719 1 74.81 329 GLY A O 1
ATOM 2606 N N . ASP A 1 330 ? -9.641 12.977 21.672 1 74.44 330 ASP A N 1
ATOM 2607 C CA . ASP A 1 330 ? -8.953 12.734 20.406 1 74.44 330 ASP A CA 1
ATOM 2608 C C . ASP A 1 330 ? -8.125 13.953 20 1 74.44 330 ASP A C 1
ATOM 2610 O O . ASP A 1 330 ? -7.012 13.805 19.484 1 74.44 330 ASP A O 1
ATOM 2614 N N . VAL A 1 331 ? -8.664 15.203 20.25 1 73 331 VAL A N 1
ATOM 2615 C CA . VAL A 1 331 ? -7.945 16.375 19.75 1 73 331 VAL A CA 1
ATOM 2616 C C . VAL A 1 331 ? -7.59 17.297 20.906 1 73 331 VAL A C 1
ATOM 2618 O O . VAL A 1 331 ? -7.434 18.5 20.719 1 73 331 VAL A O 1
ATOM 2621 N N . VAL A 1 332 ? -7.309 16.812 22.062 1 67.81 332 VAL A N 1
ATOM 2622 C CA . VAL A 1 332 ? -7.23 17.703 23.219 1 67.81 332 VAL A CA 1
ATOM 2623 C C . VAL A 1 332 ? -5.766 17.938 23.578 1 67.81 332 VAL A C 1
ATOM 2625 O O . VAL A 1 332 ? -5.418 18.984 24.125 1 67.81 332 VAL A O 1
ATOM 2628 N N . LYS A 1 333 ? -4.875 17.109 23.172 1 73.69 333 LYS A N 1
ATOM 2629 C CA . LYS A 1 333 ? -3.518 17.344 23.672 1 73.69 333 LYS A CA 1
ATOM 2630 C C . LYS A 1 333 ? -2.875 18.531 22.969 1 73.69 333 LYS A C 1
ATOM 2632 O O . LYS A 1 333 ? -2.432 18.422 21.828 1 73.69 333 LYS A O 1
ATOM 2637 N N . VAL A 1 334 ? -2.918 19.625 23.75 1 83.94 334 VAL A N 1
ATOM 2638 C CA . VAL A 1 334 ? -2.34 20.844 23.203 1 83.94 334 VAL A CA 1
ATOM 2639 C C . VAL A 1 334 ? -0.888 20.984 23.656 1 83.94 334 VAL A C 1
ATOM 2641 O O . VAL A 1 334 ? -0.538 20.562 24.766 1 83.94 334 VAL A O 1
ATOM 2644 N N . VAL A 1 335 ? -0.098 21.422 22.844 1 89.62 335 VAL A N 1
ATOM 2645 C CA . VAL A 1 335 ? 1.311 21.656 23.141 1 89.62 335 VAL A CA 1
ATOM 2646 C C . VAL A 1 335 ? 1.441 22.812 24.125 1 89.62 335 VAL A C 1
ATOM 2648 O O . VAL A 1 335 ? 0.875 23.891 23.906 1 89.62 335 VAL A O 1
ATOM 2651 N N . GLN A 1 336 ? 2.135 22.562 25.203 1 92.81 336 GLN A N 1
ATOM 2652 C CA . GLN A 1 336 ? 2.336 23.578 26.219 1 92.81 336 GLN A CA 1
ATOM 2653 C C . GLN A 1 336 ? 3.703 24.25 26.062 1 92.81 336 GLN A C 1
ATOM 2655 O O . GLN A 1 336 ? 4.691 23.578 25.766 1 92.81 336 GLN A O 1
ATOM 2660 N N . LEU A 1 337 ? 3.664 25.5 26.328 1 91.69 337 LEU A N 1
ATOM 2661 C CA . LEU A 1 337 ? 4.867 26.312 26.172 1 91.69 337 LEU A CA 1
ATOM 2662 C C . LEU A 1 337 ? 5.977 25.812 27.094 1 91.69 337 LEU A C 1
ATOM 2664 O O . LEU A 1 337 ? 7.141 25.734 26.688 1 91.69 337 LEU A O 1
ATOM 2668 N N . GLU A 1 338 ? 5.684 25.422 28.297 1 92.19 338 GLU A N 1
ATOM 2669 C CA . GLU A 1 338 ? 6.633 25.016 29.328 1 92.19 338 GLU A CA 1
ATOM 2670 C C . GLU A 1 338 ? 7.363 23.734 28.938 1 92.19 338 GLU A C 1
ATOM 2672 O O . GLU A 1 338 ? 8.422 23.422 29.484 1 92.19 338 GLU A O 1
ATOM 2677 N N . GLU A 1 339 ? 6.734 23 28.109 1 89.5 339 GLU A N 1
ATOM 2678 C CA . GLU A 1 339 ? 7.355 21.766 27.641 1 89.5 339 GLU A CA 1
ATOM 2679 C C . GLU A 1 339 ? 8.469 22.047 26.641 1 89.5 339 GLU A C 1
ATOM 2681 O O . GLU A 1 339 ? 9.32 21.188 26.391 1 89.5 339 GLU A O 1
ATOM 2686 N N . LEU A 1 340 ? 8.43 23.203 26.062 1 91.5 340 LEU A N 1
ATOM 2687 C CA . LEU A 1 340 ? 9.32 23.484 24.938 1 91.5 340 LEU A CA 1
ATOM 2688 C C . LEU A 1 340 ? 10.438 24.438 25.359 1 91.5 340 LEU A C 1
ATOM 2690 O O . LEU A 1 340 ? 11.453 24.547 24.656 1 91.5 340 LEU A O 1
ATOM 2694 N N . THR A 1 341 ? 10.219 25.25 26.406 1 87.94 341 THR A N 1
ATOM 2695 C CA . THR A 1 341 ? 11.219 26.219 26.812 1 87.94 341 THR A CA 1
ATOM 2696 C C . THR A 1 341 ? 11.078 26.562 28.297 1 87.94 341 THR A C 1
ATOM 2698 O O . THR A 1 341 ? 9.992 26.406 28.875 1 87.94 341 THR A O 1
ATOM 2701 N N . GLU A 1 342 ? 12.211 26.953 28.812 1 85.31 342 GLU A N 1
ATOM 2702 C CA . GLU A 1 342 ? 12.164 27.484 30.172 1 85.31 342 GLU A CA 1
ATOM 2703 C C . GLU A 1 342 ? 11.555 28.875 30.203 1 85.31 342 GLU A C 1
ATOM 2705 O O . GLU A 1 342 ? 11.961 29.75 29.438 1 85.31 342 GLU A O 1
ATOM 2710 N N . LEU A 1 343 ? 10.586 29.078 31.031 1 85.44 343 LEU A N 1
ATOM 2711 C CA . LEU A 1 343 ? 9.898 30.359 31.125 1 85.44 343 LEU A CA 1
ATOM 2712 C C . LEU A 1 343 ? 10.789 31.406 31.766 1 85.44 343 LEU A C 1
ATOM 2714 O O . LEU A 1 343 ? 11.523 31.125 32.719 1 85.44 343 LEU A O 1
ATOM 2718 N N . ARG A 1 344 ? 10.844 32.562 31.203 1 84.25 344 ARG A N 1
ATOM 2719 C CA . ARG A 1 344 ? 11.648 33.656 31.703 1 84.25 344 ARG A CA 1
ATOM 2720 C C . ARG A 1 344 ? 11.047 34.25 32.969 1 84.25 344 ARG A C 1
ATOM 2722 O O . ARG A 1 344 ? 11.773 34.75 33.844 1 84.25 344 ARG A O 1
ATOM 2729 N N . ARG A 1 345 ? 9.633 34.281 33.031 1 71.56 345 ARG A N 1
ATOM 2730 C CA . ARG A 1 345 ? 8.953 34.781 34.219 1 71.56 345 ARG A CA 1
ATOM 2731 C C . ARG A 1 345 ? 8.312 33.625 35 1 71.56 345 ARG A C 1
ATOM 2733 O O . ARG A 1 345 ? 7.867 32.625 34.406 1 71.56 345 ARG A O 1
ATOM 2740 N N . LYS A 1 346 ? 8.773 33.438 36.188 1 57.41 346 LYS A N 1
ATOM 2741 C CA . LYS A 1 346 ? 8.086 32.5 37.062 1 57.41 346 LYS A CA 1
ATOM 2742 C C . LYS A 1 346 ? 6.691 33 37.438 1 57.41 346 LYS A C 1
ATOM 2744 O O . LYS A 1 346 ? 6.539 34.125 37.875 1 57.41 346 LYS A O 1
ATOM 2749 N N . ASP A 1 347 ? 5.656 32.844 36.688 1 46.91 347 ASP A N 1
ATOM 2750 C CA . ASP A 1 347 ? 4.383 33.188 37.281 1 46.91 347 ASP A CA 1
ATOM 2751 C C . ASP A 1 347 ? 4.223 32.531 38.656 1 46.91 347 ASP A C 1
ATOM 2753 O O . ASP A 1 347 ? 4.73 31.453 38.875 1 46.91 347 ASP A O 1
ATOM 2757 N N . MET B 1 1 ? 40.219 -55.219 -12.617 1 43.53 1 MET B N 1
ATOM 2758 C CA . MET B 1 1 ? 38.875 -55.375 -13.102 1 43.53 1 MET B CA 1
ATOM 2759 C C . MET B 1 1 ? 38.781 -55.031 -14.594 1 43.53 1 MET B C 1
ATOM 2761 O O . MET B 1 1 ? 39.406 -54.094 -15.055 1 43.53 1 MET B O 1
ATOM 2765 N N . GLY B 1 2 ? 38.562 -55.969 -15.484 1 60 2 GLY B N 1
ATOM 2766 C CA . GLY B 1 2 ? 38.688 -55.875 -16.922 1 60 2 GLY B CA 1
ATOM 2767 C C . GLY B 1 2 ? 37.938 -54.719 -17.547 1 60 2 GLY B C 1
ATOM 2768 O O . GLY B 1 2 ? 36.969 -54.219 -16.969 1 60 2 GLY B O 1
ATOM 2769 N N . GLU B 1 3 ? 38.469 -54.031 -18.484 1 76.94 3 GLU B N 1
ATOM 2770 C CA . GLU B 1 3 ? 37.938 -52.875 -19.203 1 76.94 3 GLU B CA 1
ATOM 2771 C C . GLU B 1 3 ? 36.656 -53.25 -19.953 1 76.94 3 GLU B C 1
ATOM 2773 O O . GLU B 1 3 ? 36.594 -54.281 -20.594 1 76.94 3 GLU B O 1
ATOM 2778 N N . ARG B 1 4 ? 35.5 -52.656 -19.656 1 90 4 ARG B N 1
ATOM 2779 C CA . ARG B 1 4 ? 34.25 -52.844 -20.391 1 90 4 ARG B CA 1
ATOM 2780 C C . ARG B 1 4 ? 34.281 -52.062 -21.703 1 90 4 ARG B C 1
ATOM 2782 O O . ARG B 1 4 ? 34.375 -50.844 -21.703 1 90 4 ARG B O 1
ATOM 2789 N N . ILE B 1 5 ? 34.344 -52.812 -22.875 1 92.19 5 ILE B N 1
ATOM 2790 C CA . ILE B 1 5 ? 34.375 -52.156 -24.172 1 92.19 5 ILE B CA 1
ATOM 2791 C C . ILE B 1 5 ? 33.188 -52.625 -25.031 1 92.19 5 ILE B C 1
ATOM 2793 O O . ILE B 1 5 ? 33 -53.812 -25.25 1 92.19 5 ILE B O 1
ATOM 2797 N N . TYR B 1 6 ? 32.406 -51.719 -25.375 1 96.19 6 TYR B N 1
ATOM 2798 C CA . TYR B 1 6 ? 31.297 -51.969 -26.297 1 96.19 6 TYR B CA 1
ATOM 2799 C C . TYR B 1 6 ? 31.609 -51.469 -27.703 1 96.19 6 TYR B C 1
ATOM 2801 O O . TYR B 1 6 ? 31.672 -50.25 -27.938 1 96.19 6 TYR B O 1
ATOM 2809 N N . GLU B 1 7 ? 31.734 -52.375 -28.625 1 95.88 7 GLU B N 1
ATOM 2810 C CA . GLU B 1 7 ? 32.031 -52.031 -30.016 1 95.88 7 GLU B CA 1
ATOM 2811 C C . GLU B 1 7 ? 30.734 -51.875 -30.812 1 95.88 7 GLU B C 1
ATOM 2813 O O . GLU B 1 7 ? 30.094 -52.875 -31.141 1 95.88 7 GLU B O 1
ATOM 2818 N N . LEU B 1 8 ? 30.422 -50.656 -31.156 1 96.56 8 LEU B N 1
ATOM 2819 C CA . LEU B 1 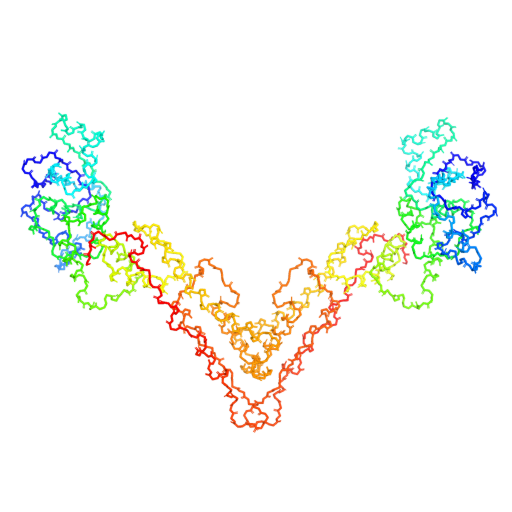8 ? 29.219 -50.406 -31.922 1 96.56 8 LEU B CA 1
ATOM 2820 C C . LEU B 1 8 ? 29.484 -50.438 -33.438 1 96.56 8 LEU B C 1
ATOM 2822 O O . LEU B 1 8 ? 28.594 -50.75 -34.219 1 96.56 8 LEU B O 1
ATOM 2826 N N . ASP B 1 9 ? 30.609 -50.031 -33.781 1 93.88 9 ASP B N 1
ATOM 2827 C CA . ASP B 1 9 ? 31.094 -50.062 -35.156 1 93.88 9 ASP B CA 1
ATOM 2828 C C . ASP B 1 9 ? 32.5 -50.656 -35.25 1 93.88 9 ASP B C 1
ATOM 2830 O O . ASP B 1 9 ? 33.438 -50.125 -34.594 1 93.88 9 ASP B O 1
ATOM 2834 N N . ARG B 1 10 ? 32.719 -51.594 -36 1 90.94 10 ARG B N 1
ATOM 2835 C CA . ARG B 1 10 ? 34 -52.281 -36.094 1 90.94 10 ARG B CA 1
ATOM 2836 C C . ARG B 1 10 ? 35.062 -51.312 -36.625 1 90.94 10 ARG B C 1
ATOM 2838 O O . ARG B 1 10 ? 36.25 -51.469 -36.312 1 90.94 10 ARG B O 1
ATOM 2845 N N . GLN B 1 11 ? 34.625 -50.406 -37.438 1 90.44 11 GLN B N 1
ATOM 2846 C CA . GLN B 1 11 ? 35.562 -49.406 -37.969 1 90.44 11 GLN B CA 1
ATOM 2847 C C . GLN B 1 11 ? 35.469 -48.094 -37.188 1 90.44 11 GLN B C 1
ATOM 2849 O O . GLN B 1 11 ? 35.781 -47.031 -37.719 1 90.44 11 GLN B O 1
ATOM 2854 N N . GLY B 1 12 ? 35 -48.219 -35.969 1 93.25 12 GLY B N 1
ATOM 2855 C CA . GLY B 1 12 ? 34.844 -47.031 -35.188 1 93.25 12 GLY B CA 1
ATOM 2856 C C . GLY B 1 12 ? 36.125 -46.25 -34.969 1 93.25 12 GLY B C 1
ATOM 2857 O O . GLY B 1 12 ? 37.188 -46.812 -34.75 1 93.25 12 GLY B O 1
ATOM 2858 N N . ASP B 1 13 ? 35.969 -44.875 -35.125 1 94.38 13 ASP B N 1
ATOM 2859 C CA . ASP B 1 13 ? 37.125 -44 -35 1 94.38 13 ASP B CA 1
ATOM 2860 C C . ASP B 1 13 ? 37 -43.031 -33.812 1 94.38 13 ASP B C 1
ATOM 2862 O O . ASP B 1 13 ? 37.844 -42.188 -33.594 1 94.38 13 ASP B O 1
ATOM 2866 N N . ILE B 1 14 ? 35.969 -43.219 -33.094 1 95.31 14 ILE B N 1
ATOM 2867 C CA . ILE B 1 14 ? 35.781 -42.469 -31.875 1 95.31 14 ILE B CA 1
ATOM 2868 C C . ILE B 1 14 ? 35.625 -43.406 -30.688 1 95.31 14 ILE B C 1
ATOM 2870 O O . ILE B 1 14 ? 34.906 -44.406 -30.781 1 95.31 14 ILE B O 1
ATOM 2874 N N . THR B 1 15 ? 36.312 -43.125 -29.656 1 95.56 15 THR B N 1
ATOM 2875 C CA . THR B 1 15 ? 36.156 -43.875 -28.406 1 95.56 15 THR B CA 1
ATOM 2876 C C . THR B 1 15 ? 35.594 -42.938 -27.312 1 95.56 15 THR B C 1
ATOM 2878 O O . THR B 1 15 ? 36.25 -42 -26.906 1 95.56 15 THR B O 1
ATOM 2881 N N . PHE B 1 16 ? 34.406 -43.281 -26.828 1 96 16 PHE B N 1
ATOM 2882 C CA . PHE B 1 16 ? 33.844 -42.562 -25.688 1 96 16 PHE B CA 1
ATOM 2883 C C . PHE B 1 16 ? 34.219 -43.25 -24.375 1 96 16 PHE B C 1
ATOM 2885 O O . PHE B 1 16 ? 34.062 -44.469 -24.25 1 96 16 PHE B O 1
ATOM 2892 N N . VAL B 1 17 ? 34.688 -42.438 -23.516 1 95.44 17 VAL B N 1
ATOM 2893 C CA . VAL B 1 17 ? 34.969 -42.938 -22.172 1 95.44 17 VAL B CA 1
ATOM 2894 C C . VAL B 1 17 ? 33.875 -42.469 -21.219 1 95.44 17 VAL B C 1
ATOM 2896 O O . VAL B 1 17 ? 33.844 -41.281 -20.844 1 95.44 17 VAL B O 1
ATOM 2899 N N . VAL B 1 18 ? 33 -43.406 -20.828 1 94.88 18 VAL B N 1
ATOM 2900 C CA . VAL B 1 18 ? 31.859 -43.094 -19.984 1 94.88 18 VAL B CA 1
ATOM 2901 C C . VAL B 1 18 ? 32.125 -43.5 -18.531 1 94.88 18 VAL B C 1
ATOM 2903 O O . VAL B 1 18 ? 32.469 -44.656 -18.266 1 94.88 18 VAL B O 1
ATOM 2906 N N . TYR B 1 19 ? 31.969 -42.531 -17.672 1 90 19 TYR B N 1
ATOM 2907 C CA . TYR B 1 19 ? 32.281 -42.75 -16.281 1 90 19 TYR B CA 1
ATOM 2908 C C . TYR B 1 19 ? 31.031 -43.031 -15.469 1 90 19 TYR B C 1
ATOM 2910 O O . TYR B 1 19 ? 29.906 -42.781 -15.93 1 90 19 TYR B O 1
ATOM 2918 N N . ASP B 1 20 ? 31.203 -43.688 -14.258 1 86.75 20 ASP B N 1
ATOM 2919 C CA . ASP B 1 20 ? 30.156 -43.938 -13.273 1 86.75 20 ASP B CA 1
ATOM 2920 C C . ASP B 1 20 ? 29.078 -44.875 -13.82 1 86.75 20 ASP B C 1
ATOM 2922 O O . ASP B 1 20 ? 27.891 -44.625 -13.617 1 86.75 20 ASP B O 1
ATOM 2926 N N . VAL B 1 21 ? 29.484 -45.781 -14.617 1 89.19 21 VAL B N 1
ATOM 2927 C CA . VAL B 1 21 ? 28.547 -46.75 -15.18 1 89.19 21 VAL B CA 1
ATOM 2928 C C . VAL B 1 21 ? 28.141 -47.75 -14.109 1 89.19 21 VAL B C 1
ATOM 2930 O O . VAL B 1 21 ? 28.953 -48.125 -13.25 1 89.19 21 VAL B O 1
ATOM 2933 N N . PRO B 1 22 ? 26.906 -48.156 -14.141 1 83.88 22 PRO B N 1
ATOM 2934 C CA . PRO B 1 22 ? 26.484 -49.156 -13.164 1 83.88 22 PRO B CA 1
ATOM 2935 C C . PRO B 1 22 ? 27.234 -50.469 -13.297 1 83.88 22 PRO B C 1
ATOM 2937 O O . PRO B 1 22 ? 27.562 -50.906 -14.406 1 83.88 22 PRO B O 1
ATOM 2940 N N . ASP B 1 23 ? 27.359 -51.125 -12.203 1 83.69 23 ASP B N 1
ATOM 2941 C CA . ASP B 1 23 ? 28.094 -52.406 -12.164 1 83.69 23 ASP B CA 1
ATOM 2942 C C . ASP B 1 23 ? 27.297 -53.5 -12.852 1 83.69 23 ASP B C 1
ATOM 2944 O O . ASP B 1 23 ? 27.859 -54.531 -13.25 1 83.69 23 ASP B O 1
ATOM 2948 N N . SER B 1 24 ? 26.109 -53.25 -12.953 1 85.56 24 SER B N 1
ATOM 2949 C CA . SER B 1 24 ? 25.234 -54.281 -13.523 1 85.56 24 SER B CA 1
ATOM 2950 C C . SER B 1 24 ? 25.453 -54.406 -15.023 1 85.56 24 SER B C 1
ATOM 2952 O O . SER B 1 24 ? 25.031 -55.406 -15.625 1 85.56 24 SER B O 1
ATOM 2954 N N . LEU B 1 25 ? 26.094 -53.5 -15.68 1 89.56 25 LEU B N 1
ATOM 2955 C CA . LEU B 1 25 ? 26.344 -53.594 -17.125 1 89.56 25 LEU B CA 1
ATOM 2956 C C . LEU B 1 25 ? 27.328 -54.688 -17.438 1 89.56 25 LEU B C 1
ATOM 2958 O O . LEU B 1 25 ? 28.359 -54.812 -16.766 1 89.56 25 LEU B O 1
ATOM 2962 N N . PRO B 1 26 ? 27.031 -55.406 -18.438 1 91.81 26 PRO B N 1
ATOM 2963 C CA . PRO B 1 26 ? 27.922 -56.531 -18.781 1 91.81 26 PRO B CA 1
ATOM 2964 C C . PRO B 1 26 ? 29.234 -56.062 -19.391 1 91.81 26 PRO B C 1
ATOM 2966 O O . PRO B 1 26 ? 29.375 -54.875 -19.75 1 91.81 26 PRO B O 1
ATOM 2969 N N . GLN B 1 27 ? 30.156 -57 -19.562 1 88.19 27 GLN B N 1
ATOM 2970 C CA . GLN B 1 27 ? 31.484 -56.688 -20.078 1 88.19 27 GLN B CA 1
ATOM 2971 C C . GLN B 1 27 ? 31.453 -56.5 -21.594 1 88.19 27 GLN B C 1
ATOM 2973 O O . GLN B 1 27 ? 32.25 -55.75 -22.141 1 88.19 27 GLN B O 1
ATOM 2978 N N . THR B 1 28 ? 30.516 -57.281 -22.203 1 89.75 28 THR B N 1
ATOM 2979 C CA . THR B 1 28 ? 30.453 -57.219 -23.656 1 89.75 28 THR B CA 1
ATOM 2980 C C . THR B 1 28 ? 29.062 -56.781 -24.109 1 89.75 28 THR B C 1
ATOM 2982 O O . THR B 1 28 ? 28.062 -57 -23.406 1 89.75 28 THR B O 1
ATOM 2985 N N . LEU B 1 29 ? 29.031 -56.188 -25.281 1 93.88 29 LEU B N 1
ATOM 2986 C CA . LEU B 1 29 ? 27.797 -55.656 -25.844 1 93.88 29 LEU B CA 1
ATOM 2987 C C . LEU B 1 29 ? 26.781 -56.781 -26.062 1 93.88 29 LEU B C 1
ATOM 2989 O O . LEU B 1 29 ? 25.578 -56.562 -25.859 1 93.88 29 LEU B O 1
ATOM 2993 N N . ASP B 1 30 ? 27.156 -58 -26.406 1 91.75 30 ASP B N 1
ATOM 2994 C CA . ASP B 1 30 ? 26.281 -59.094 -26.766 1 91.75 30 ASP B CA 1
ATOM 2995 C C . ASP B 1 30 ? 25.453 -59.562 -25.562 1 91.75 30 ASP B C 1
ATOM 2997 O O . ASP B 1 30 ? 24.391 -60.156 -25.719 1 91.75 30 ASP B O 1
ATOM 3001 N N . GLN B 1 31 ? 25.938 -59.219 -24.391 1 92.75 31 GLN B N 1
ATOM 3002 C CA . GLN B 1 31 ? 25.281 -59.656 -23.172 1 92.75 31 GLN B CA 1
ATOM 3003 C C . GLN B 1 31 ? 24.344 -58.562 -22.641 1 92.75 31 GLN B C 1
ATOM 3005 O O . GLN B 1 31 ? 23.641 -58.781 -21.641 1 92.75 31 GLN B O 1
ATOM 3010 N N . LEU B 1 32 ? 24.344 -57.5 -23.281 1 93.75 32 LEU B N 1
ATOM 3011 C CA . LEU B 1 32 ? 23.547 -56.375 -22.828 1 93.75 32 LEU B CA 1
ATOM 3012 C C . LEU B 1 32 ? 22.062 -56.625 -23.047 1 93.75 32 LEU B C 1
ATOM 3014 O O . LEU B 1 32 ? 21.641 -56.969 -24.156 1 93.75 32 LEU B O 1
ATOM 3018 N N . GLN B 1 33 ? 21.297 -56.469 -21.984 1 93.56 33 GLN B N 1
ATOM 3019 C CA . GLN B 1 33 ? 19.844 -56.656 -22.047 1 93.56 33 GLN B CA 1
ATOM 3020 C C . GLN B 1 33 ? 19.109 -55.344 -21.906 1 93.56 33 GLN B C 1
ATOM 3022 O O . GLN B 1 33 ? 19.547 -54.469 -21.172 1 93.56 33 GLN B O 1
ATOM 3027 N N . PRO B 1 34 ? 17.984 -55.281 -22.547 1 94.38 34 PRO B N 1
ATOM 3028 C CA . PRO B 1 34 ? 17.234 -54.031 -22.562 1 94.38 34 PRO B CA 1
ATOM 3029 C C . PRO B 1 34 ? 16.859 -53.562 -21.156 1 94.38 34 PRO B C 1
ATOM 3031 O O . PRO B 1 34 ? 16.906 -52.344 -20.875 1 94.38 34 PRO B O 1
ATOM 3034 N N . PHE B 1 35 ? 16.484 -54.375 -20.234 1 91.75 35 PHE B N 1
ATOM 3035 C CA . PHE B 1 35 ? 15.977 -54 -18.922 1 91.75 35 PHE B CA 1
ATOM 3036 C C . PHE B 1 35 ? 17.062 -53.312 -18.094 1 91.75 35 PHE B C 1
ATOM 3038 O O . PHE B 1 35 ? 16.766 -52.625 -17.109 1 91.75 35 PHE B O 1
ATOM 3045 N N . LEU B 1 36 ? 18.297 -53.469 -18.469 1 91.88 36 LEU B N 1
ATOM 3046 C CA . LEU B 1 36 ? 19.406 -52.844 -17.75 1 91.88 36 LEU B CA 1
ATOM 3047 C C . LEU B 1 36 ? 19.5 -51.344 -18.047 1 91.88 36 LEU B C 1
ATOM 3049 O O . LEU B 1 36 ? 20.156 -50.625 -17.328 1 91.88 36 LEU B O 1
ATOM 3053 N N . LEU B 1 37 ? 18.766 -50.969 -19.125 1 94.5 37 LEU B N 1
ATOM 3054 C CA . LEU B 1 37 ? 18.891 -49.594 -19.578 1 94.5 37 LEU B CA 1
ATOM 3055 C C . LEU B 1 37 ? 17.578 -48.844 -19.422 1 94.5 37 LEU B C 1
ATOM 3057 O O . LEU B 1 37 ? 17.484 -47.656 -19.719 1 94.5 37 LEU B O 1
ATOM 3061 N N . ASP B 1 38 ? 16.547 -49.5 -18.922 1 93 38 ASP B N 1
ATOM 3062 C CA . ASP B 1 38 ? 15.203 -48.938 -19 1 93 38 ASP B CA 1
ATOM 3063 C C . ASP B 1 38 ? 14.883 -48.094 -17.766 1 93 38 ASP B C 1
ATOM 3065 O O . ASP B 1 38 ? 13.812 -47.5 -17.688 1 93 38 ASP B O 1
ATOM 3069 N N . GLY B 1 39 ? 15.82 -47.938 -16.781 1 87.94 39 GLY B N 1
ATOM 3070 C CA . GLY B 1 39 ? 15.641 -47.125 -15.594 1 87.94 39 GLY B CA 1
ATOM 3071 C C . GLY B 1 39 ? 14.836 -47.812 -14.508 1 87.94 39 GLY B C 1
ATOM 3072 O O . GLY B 1 39 ? 14.555 -47.219 -13.461 1 87.94 39 GLY B O 1
ATOM 3073 N N . SER B 1 40 ? 14.344 -49 -14.766 1 78.12 40 SER B N 1
ATOM 3074 C CA . SER B 1 40 ? 13.578 -49.719 -13.766 1 78.12 40 SER B CA 1
ATOM 3075 C C . SER B 1 40 ? 14.477 -50.219 -12.625 1 78.12 40 SER B C 1
ATOM 3077 O O . SER B 1 40 ? 15.656 -50.469 -12.828 1 78.12 40 SER B O 1
ATOM 3079 N N . THR B 1 41 ? 14.227 -49.75 -11.359 1 62.78 41 THR B N 1
ATOM 3080 C CA . THR B 1 41 ? 14.953 -50.281 -10.219 1 62.78 41 THR B CA 1
ATOM 3081 C C . THR B 1 41 ? 14.914 -51.812 -10.242 1 62.78 41 THR B C 1
ATOM 3083 O O . THR B 1 41 ? 13.859 -52.406 -10.469 1 62.78 41 THR B O 1
ATOM 3086 N N . PRO B 1 42 ? 16.094 -52.344 -10.367 1 53.19 42 PRO B N 1
ATOM 3087 C CA . PRO B 1 42 ? 16.109 -53.812 -10.375 1 53.19 42 PRO B CA 1
ATOM 3088 C C . PRO B 1 42 ? 15.227 -54.406 -9.281 1 53.19 42 PRO B C 1
ATOM 3090 O O . PRO B 1 42 ? 15.227 -53.938 -8.148 1 53.19 42 PRO B O 1
ATOM 3093 N N . VAL B 1 43 ? 14.086 -54.781 -9.531 1 45.28 43 VAL B N 1
ATOM 3094 C CA . VAL B 1 43 ? 13.336 -55.562 -8.547 1 45.28 43 VAL B CA 1
ATOM 3095 C C . VAL B 1 43 ? 14.227 -56.656 -7.977 1 45.28 43 VAL B C 1
ATOM 3097 O O . VAL B 1 43 ? 14.664 -57.562 -8.703 1 45.28 43 VAL B O 1
ATOM 3100 N N . ILE B 1 44 ? 15.141 -56.312 -7.039 1 43 44 ILE B N 1
ATOM 3101 C CA . ILE B 1 44 ? 15.852 -57.375 -6.352 1 43 44 ILE B CA 1
ATOM 3102 C C . ILE B 1 44 ? 14.844 -58.375 -5.793 1 43 44 ILE B C 1
ATOM 3104 O O . ILE B 1 44 ? 14.055 -58.062 -4.906 1 43 44 ILE B O 1
ATOM 3108 N N . THR B 1 45 ? 14.281 -59.25 -6.457 1 38.91 45 THR B N 1
ATOM 3109 C CA . THR B 1 45 ? 13.383 -60.281 -5.922 1 38.91 45 THR B CA 1
ATOM 3110 C C . THR B 1 45 ? 14.055 -61.062 -4.789 1 38.91 45 THR B C 1
ATOM 3112 O O . THR B 1 45 ? 13.391 -61.75 -4.016 1 38.91 45 THR B O 1
ATOM 3115 N N . SER B 1 46 ? 15.273 -61.688 -4.914 1 40.56 46 SER B N 1
ATOM 3116 C CA . SER B 1 46 ? 15.555 -62.75 -3.939 1 40.56 46 SER B CA 1
ATOM 3117 C C . SER B 1 46 ? 15.984 -62.156 -2.6 1 40.56 46 SER B C 1
ATOM 3119 O O . SER B 1 46 ? 16.75 -61.188 -2.559 1 40.56 46 SER B O 1
ATOM 3121 N N . PRO B 1 47 ? 15.188 -62.406 -1.44 1 43.06 47 PRO B N 1
ATOM 3122 C CA . PRO B 1 47 ? 15.5 -61.969 -0.075 1 43.06 47 PRO B CA 1
ATOM 3123 C C . PRO B 1 47 ? 16.984 -62.062 0.245 1 43.06 47 PRO B C 1
ATOM 3125 O O . PRO B 1 47 ? 17.484 -61.312 1.085 1 43.06 47 PRO B O 1
ATOM 3128 N N . ALA B 1 48 ? 17.656 -63.156 -0.052 1 44.91 48 ALA B N 1
ATOM 3129 C CA . ALA B 1 48 ? 19 -63.469 0.416 1 44.91 48 ALA B CA 1
ATOM 3130 C C . ALA B 1 48 ? 20 -62.438 -0.122 1 44.91 48 ALA B C 1
ATOM 3132 O O . ALA B 1 48 ? 20.953 -62.062 0.573 1 44.91 48 ALA B O 1
ATOM 3133 N N . ALA B 1 49 ? 19.922 -61.938 -1.337 1 37.84 49 ALA B N 1
ATOM 3134 C CA . ALA B 1 49 ? 20.938 -61.031 -1.882 1 37.84 49 ALA B CA 1
ATOM 3135 C C . ALA B 1 49 ? 20.75 -59.625 -1.356 1 37.84 49 ALA B C 1
ATOM 3137 O O . ALA B 1 49 ? 21.641 -58.781 -1.476 1 37.84 49 ALA B O 1
ATOM 3138 N N . ALA B 1 50 ? 19.594 -59.25 -0.919 1 41.81 50 ALA B N 1
ATOM 3139 C CA . ALA B 1 50 ? 19.391 -57.938 -0.298 1 41.81 50 ALA B CA 1
ATOM 3140 C C . ALA B 1 50 ? 20.203 -57.812 0.986 1 41.81 50 ALA B C 1
ATOM 3142 O O . ALA B 1 50 ? 20.734 -56.719 1.286 1 41.81 50 ALA B O 1
ATOM 3143 N N . ALA B 1 51 ? 20.047 -58.938 1.698 1 45.88 51 ALA B N 1
ATOM 3144 C CA . ALA B 1 51 ? 20.797 -58.938 2.955 1 45.88 51 ALA B CA 1
ATOM 3145 C C . ALA B 1 51 ? 22.297 -58.812 2.703 1 45.88 51 ALA B C 1
ATOM 3147 O O . ALA B 1 51 ? 23.047 -58.375 3.572 1 45.88 51 ALA B O 1
ATOM 3148 N N . ALA B 1 52 ? 22.812 -59.562 1.84 1 37.62 52 ALA B N 1
ATOM 3149 C CA . ALA B 1 52 ? 24.25 -59.469 1.583 1 37.62 52 ALA B CA 1
ATOM 3150 C C . ALA B 1 52 ? 24.609 -58.094 1.04 1 37.62 52 ALA B C 1
ATOM 3152 O O . ALA B 1 52 ? 25.734 -57.625 1.234 1 37.62 52 ALA B O 1
ATOM 3153 N N . ALA B 1 53 ? 23.766 -57.438 0.323 1 40.62 53 ALA B N 1
ATOM 3154 C CA . ALA B 1 53 ? 24.062 -56.094 -0.168 1 40.62 53 ALA B CA 1
ATOM 3155 C C . ALA B 1 53 ? 24.062 -55.062 0.97 1 40.62 53 ALA B C 1
ATOM 3157 O O . ALA B 1 53 ? 24.75 -54.062 0.908 1 40.62 53 ALA B O 1
ATOM 3158 N N . GLU B 1 54 ? 23.234 -55.188 1.921 1 39.34 54 GLU B N 1
ATOM 3159 C CA . GLU B 1 54 ? 23.281 -54.25 3.055 1 39.34 54 GLU B CA 1
ATOM 3160 C C . GLU B 1 54 ? 24.625 -54.312 3.758 1 39.34 54 GLU B C 1
ATOM 3162 O O . GLU B 1 54 ? 25.109 -53.312 4.277 1 39.34 54 GLU B O 1
ATOM 3167 N N . GLU B 1 55 ? 25.078 -55.594 4.094 1 37 55 GLU B N 1
ATOM 3168 C CA . GLU B 1 55 ? 26.297 -55.656 4.898 1 37 55 GLU B CA 1
ATOM 3169 C C . GLU B 1 55 ? 27.484 -55.062 4.148 1 37 55 GLU B C 1
ATOM 3171 O O . GLU B 1 55 ? 28.422 -54.531 4.766 1 37 55 GLU B O 1
ATOM 3176 N N . GLU B 1 56 ? 27.625 -55.406 2.824 1 35.88 56 GLU B N 1
ATOM 31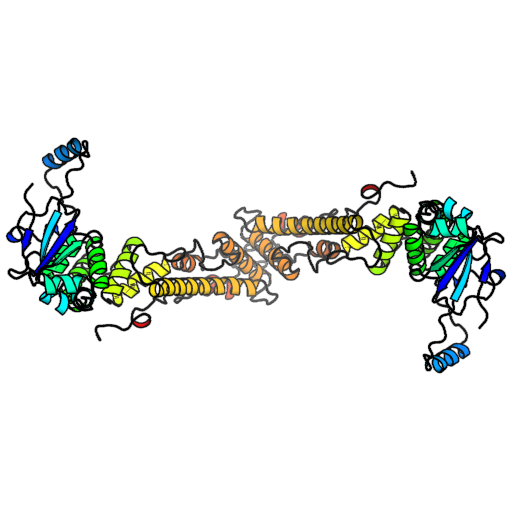77 C CA . GLU B 1 56 ? 28.812 -54.906 2.172 1 35.88 56 GLU B CA 1
ATOM 3178 C C . GLU B 1 56 ? 28.703 -53.406 1.925 1 35.88 56 GLU B C 1
ATOM 3180 O O . GLU B 1 56 ? 29.516 -52.812 1.212 1 35.88 56 GLU B O 1
ATOM 3185 N N . GLN B 1 57 ? 27.625 -52.719 2.246 1 37.41 57 GLN B N 1
ATOM 3186 C CA . GLN B 1 57 ? 27.562 -51.281 2.041 1 37.41 57 GLN B CA 1
ATOM 3187 C C . GLN B 1 57 ? 28.641 -50.562 2.855 1 37.41 57 GLN B C 1
ATOM 3189 O O . GLN B 1 57 ? 28.75 -49.344 2.793 1 37.41 57 GLN B O 1
ATOM 3194 N N . THR B 1 58 ? 29.109 -51.219 3.947 1 36.19 58 THR B N 1
ATOM 3195 C CA . THR B 1 58 ? 29.906 -50.375 4.812 1 36.19 58 THR B CA 1
ATOM 3196 C C . THR B 1 58 ? 31.094 -49.781 4.047 1 36.19 58 THR B C 1
ATOM 3198 O O . THR B 1 58 ? 31.516 -48.656 4.324 1 36.19 58 THR B O 1
ATOM 3201 N N . THR B 1 59 ? 32.062 -50.719 3.629 1 35.97 59 THR B N 1
ATOM 3202 C CA . THR B 1 59 ? 33.312 -50.094 3.254 1 35.97 59 THR B CA 1
ATOM 3203 C C . THR B 1 59 ? 33.156 -49.281 1.98 1 35.97 59 THR B C 1
ATOM 3205 O O . THR B 1 59 ? 32.875 -49.812 0.908 1 35.97 59 THR B O 1
ATOM 3208 N N . GLU B 1 60 ? 32.594 -48.156 2.01 1 36.59 60 GLU B N 1
ATOM 3209 C CA . GLU B 1 60 ? 32.625 -47.125 0.998 1 36.59 60 GLU B CA 1
ATOM 3210 C C . GLU B 1 60 ? 33.969 -47.094 0.283 1 36.59 60 GLU B C 1
ATOM 3212 O O . GLU B 1 60 ? 34.844 -46.312 0.63 1 36.59 60 GLU B O 1
ATOM 3217 N N . ASN B 1 61 ? 34.781 -48.156 0.404 1 36.28 61 ASN B N 1
ATOM 3218 C CA . ASN B 1 61 ? 36 -48.062 -0.384 1 36.28 61 ASN B CA 1
ATOM 3219 C C . ASN B 1 61 ? 35.719 -47.531 -1.789 1 36.28 61 ASN B C 1
ATOM 3221 O O . ASN B 1 61 ? 34.656 -47.781 -2.354 1 36.28 61 ASN B O 1
ATOM 3225 N N . GLU B 1 62 ? 36.375 -46.406 -2.156 1 41.12 62 GLU B N 1
ATOM 3226 C CA . GLU B 1 62 ? 36.531 -45.812 -3.486 1 41.12 62 GLU B CA 1
ATOM 3227 C C . GLU B 1 62 ? 36.5 -46.875 -4.57 1 41.12 62 GLU B C 1
ATOM 3229 O O . GLU B 1 62 ? 37.531 -47.438 -4.934 1 41.12 62 GLU B O 1
ATOM 3234 N N . GLN B 1 63 ? 35.875 -47.938 -4.422 1 44.38 63 GLN B N 1
ATOM 3235 C CA . GLN B 1 63 ? 35.969 -48.844 -5.547 1 44.38 63 GLN B CA 1
ATOM 3236 C C . GLN B 1 63 ? 35.969 -48.094 -6.879 1 44.38 63 GLN B C 1
ATOM 3238 O O . GLN B 1 63 ? 35.188 -47.156 -7.059 1 44.38 63 GLN B O 1
ATOM 3243 N N . PRO B 1 64 ? 37 -48.062 -7.602 1 50.78 64 PRO B N 1
ATOM 3244 C CA . PRO B 1 64 ? 37.156 -47.344 -8.859 1 50.78 64 PRO B CA 1
ATOM 3245 C C . PRO B 1 64 ? 35.906 -47.312 -9.703 1 50.78 64 PRO B C 1
ATOM 3247 O O . PRO B 1 64 ? 35.188 -48.312 -9.773 1 50.78 64 PRO B O 1
ATOM 3250 N N . GLN B 1 65 ? 35.188 -46.25 -9.703 1 61.5 65 GLN B N 1
ATOM 3251 C CA . GLN B 1 65 ? 34.031 -45.969 -10.562 1 61.5 65 GLN B CA 1
ATOM 3252 C C . GLN B 1 65 ? 34.156 -46.688 -11.906 1 61.5 65 GLN B C 1
ATOM 3254 O O . GLN B 1 65 ? 35.188 -46.562 -12.578 1 61.5 65 GLN B O 1
ATOM 3259 N N . ALA B 1 66 ? 33.406 -47.719 -12.203 1 80.56 66 ALA B N 1
ATOM 3260 C CA . ALA B 1 66 ? 33.469 -48.531 -13.414 1 80.56 66 ALA B CA 1
ATOM 3261 C C . ALA B 1 66 ? 33.375 -47.656 -14.672 1 80.56 66 ALA B C 1
ATOM 3263 O O . ALA B 1 66 ? 32.719 -46.625 -14.672 1 80.56 66 ALA B O 1
ATOM 3264 N N . VAL B 1 67 ? 34.281 -47.844 -15.492 1 90.25 67 VAL B N 1
ATOM 3265 C CA . VAL B 1 67 ? 34.438 -47.094 -16.734 1 90.25 67 VAL B CA 1
ATOM 3266 C C . VAL B 1 67 ? 34 -47.969 -17.906 1 90.25 67 VAL B C 1
ATOM 3268 O O . VAL B 1 67 ? 34.312 -49.156 -17.938 1 90.25 67 VAL B O 1
ATOM 3271 N N . LEU B 1 68 ? 33.188 -47.406 -18.797 1 94.31 68 LEU B N 1
ATOM 3272 C CA . LEU B 1 68 ? 32.812 -48.062 -20.047 1 94.31 68 LEU B CA 1
ATOM 3273 C C . LEU B 1 68 ? 33.375 -47.312 -21.25 1 94.31 68 LEU B C 1
ATOM 3275 O O . LEU B 1 68 ? 33.281 -46.094 -21.328 1 94.31 68 LEU B O 1
ATOM 3279 N N . LYS B 1 69 ? 34.031 -48.062 -22.078 1 95.56 69 LYS B N 1
ATOM 3280 C CA . LYS B 1 69 ? 34.469 -47.5 -23.344 1 95.56 69 LYS B CA 1
ATOM 3281 C C . LYS B 1 69 ? 33.562 -47.906 -24.5 1 95.56 69 LYS B C 1
ATOM 3283 O O . LYS B 1 69 ? 33.25 -49.094 -24.641 1 95.56 69 LYS B O 1
ATOM 3288 N N . ILE B 1 70 ? 33.156 -46.969 -25.266 1 96.81 70 ILE B N 1
ATOM 3289 C CA . ILE B 1 70 ? 32.281 -47.219 -26.422 1 96.81 70 ILE B CA 1
ATOM 3290 C C . ILE B 1 70 ? 33.031 -46.844 -27.703 1 96.81 70 ILE B C 1
ATOM 3292 O O . ILE B 1 70 ? 33.438 -45.688 -27.875 1 96.81 70 ILE B O 1
ATOM 3296 N N . ARG B 1 71 ? 33.156 -47.75 -28.547 1 96.69 71 ARG B N 1
ATOM 3297 C CA . ARG B 1 71 ? 33.75 -47.5 -29.859 1 96.69 71 ARG B CA 1
ATOM 3298 C C . ARG B 1 71 ? 32.656 -47.156 -30.875 1 96.69 71 ARG B C 1
ATOM 3300 O O . ARG B 1 71 ? 31.844 -48 -31.219 1 96.69 71 ARG B O 1
ATOM 3307 N N . ALA B 1 72 ? 32.75 -45.906 -31.344 1 97 72 ALA B N 1
ATOM 3308 C CA . ALA B 1 72 ? 31.703 -45.375 -32.219 1 97 72 ALA B CA 1
ATOM 3309 C C . ALA B 1 72 ? 32.281 -44.844 -33.531 1 97 72 ALA B C 1
ATOM 3311 O O . ALA B 1 72 ? 33.531 -44.719 -33.656 1 97 72 ALA B O 1
ATOM 3312 N N . SER B 1 73 ? 31.406 -44.625 -34.531 1 96.19 73 SER B N 1
ATOM 3313 C CA . SER B 1 73 ? 31.797 -44.125 -35.844 1 96.19 73 SER B CA 1
ATOM 3314 C C . SER B 1 73 ? 31.516 -42.625 -35.938 1 96.19 73 SER B C 1
ATOM 3316 O O . SER B 1 73 ? 30.375 -42.188 -35.781 1 96.19 73 SER B O 1
ATOM 3318 N N . SER B 1 74 ? 32.531 -41.844 -36.312 1 94.31 74 SER B N 1
ATOM 3319 C CA . SER B 1 74 ? 32.344 -40.438 -36.5 1 94.31 74 SER B CA 1
ATOM 3320 C C . SER B 1 74 ? 31.375 -40.156 -37.656 1 94.31 74 SER B C 1
ATOM 3322 O O . SER B 1 74 ? 30.641 -39.156 -37.656 1 94.31 74 SER B O 1
ATOM 3324 N N . LYS B 1 75 ? 31.297 -41.031 -38.594 1 93.75 75 LYS B N 1
ATOM 3325 C CA . LYS B 1 75 ? 30.391 -40.875 -39.75 1 93.75 75 LYS B CA 1
ATOM 3326 C C . LYS B 1 75 ? 28.938 -41 -39.312 1 93.75 75 LYS B C 1
ATOM 3328 O O . LYS B 1 75 ? 28.109 -40.125 -39.625 1 93.75 75 LYS B O 1
ATOM 3333 N N . HIS B 1 76 ? 28.594 -42.062 -38.531 1 96.06 76 HIS B N 1
ATOM 3334 C CA . HIS B 1 76 ? 27.25 -42.219 -38.031 1 96.06 76 HIS B CA 1
ATOM 3335 C C . HIS B 1 76 ? 26.828 -41.062 -37.156 1 96.06 76 HIS B C 1
ATOM 3337 O O . HIS B 1 76 ? 25.719 -40.531 -37.281 1 96.06 76 HIS B O 1
ATOM 3343 N N . LEU B 1 77 ? 27.734 -40.625 -36.344 1 96.38 77 LEU B N 1
ATOM 3344 C CA . LEU B 1 77 ? 27.453 -39.531 -35.406 1 96.38 77 LEU B CA 1
ATOM 3345 C C . LEU B 1 77 ? 27.219 -38.219 -36.156 1 96.38 77 LEU B C 1
ATOM 3347 O O . LEU B 1 77 ? 26.234 -37.531 -35.875 1 96.38 77 LEU B O 1
ATOM 3351 N N . SER B 1 78 ? 28.109 -37.875 -37.062 1 94.5 78 SER B N 1
ATOM 3352 C CA . SER B 1 78 ? 28.016 -36.625 -37.812 1 94.5 78 SER B CA 1
ATOM 3353 C C . SER B 1 78 ? 26.797 -36.594 -38.719 1 94.5 78 SER B C 1
ATOM 3355 O O . SER B 1 78 ? 26.188 -35.531 -38.906 1 94.5 78 SER B O 1
ATOM 3357 N N . LEU B 1 79 ? 26.391 -37.688 -39.219 1 95 79 LEU B N 1
ATOM 3358 C CA . LEU B 1 79 ? 25.234 -37.75 -40.125 1 95 79 LEU B CA 1
ATOM 3359 C C . LEU B 1 79 ? 23.938 -37.562 -39.344 1 95 79 LEU B C 1
ATOM 3361 O O . LEU B 1 79 ? 23 -36.938 -39.844 1 95 79 LEU B O 1
ATOM 3365 N N . ALA B 1 80 ? 23.891 -38.125 -38.156 1 95.38 80 ALA B N 1
ATOM 3366 C CA . ALA B 1 80 ? 22.641 -38.188 -37.406 1 95.38 80 ALA B CA 1
ATOM 3367 C C . ALA B 1 80 ? 22.5 -36.969 -36.5 1 95.38 80 ALA B C 1
ATOM 3369 O O . ALA B 1 80 ? 21.391 -36.594 -36.156 1 95.38 80 ALA B O 1
ATOM 3370 N N . CYS B 1 81 ? 23.641 -36.344 -36.062 1 96.31 81 CYS B N 1
ATOM 3371 C CA . CYS B 1 81 ? 23.594 -35.312 -35.031 1 96.31 81 CYS B CA 1
ATOM 3372 C C . CYS B 1 81 ? 24.359 -34.062 -35.438 1 96.31 81 CYS B C 1
ATOM 3374 O O . CYS B 1 81 ? 25.594 -34.062 -35.5 1 96.31 81 CYS B O 1
ATOM 3376 N N . PRO B 1 82 ? 23.703 -32.969 -35.625 1 94.81 82 PRO B N 1
ATOM 3377 C CA . PRO B 1 82 ? 24.344 -31.703 -36 1 94.81 82 PRO B CA 1
ATOM 3378 C C . PRO B 1 82 ? 25.438 -31.281 -35 1 94.81 82 PRO B C 1
ATOM 3380 O O . PRO B 1 82 ? 26.469 -30.75 -35.406 1 94.81 82 PRO B O 1
ATOM 3383 N N . GLN B 1 83 ? 25.219 -31.5 -33.781 1 94.5 83 GLN B N 1
ATOM 3384 C CA . GLN B 1 83 ? 26.219 -31.125 -32.781 1 94.5 83 GLN B CA 1
ATOM 3385 C C . GLN B 1 83 ? 27.531 -31.875 -32.969 1 94.5 83 GLN B C 1
ATOM 3387 O O . GLN B 1 83 ? 28.609 -31.312 -32.844 1 94.5 83 GLN B O 1
ATOM 3392 N N . PHE B 1 84 ? 27.453 -33.156 -33.219 1 93.38 84 PHE B N 1
ATOM 3393 C CA . PHE B 1 84 ? 28.656 -33.938 -33.531 1 93.38 84 PHE B CA 1
ATOM 3394 C C . PHE B 1 84 ? 29.312 -33.438 -34.812 1 93.38 84 PHE B C 1
ATOM 3396 O O . PHE B 1 84 ? 30.531 -33.438 -34.938 1 93.38 84 PHE B O 1
ATOM 3403 N N . THR B 1 85 ? 28.484 -33.094 -35.75 1 92.69 85 THR B N 1
ATOM 3404 C CA . THR B 1 85 ? 29.016 -32.531 -37 1 92.69 85 THR B CA 1
ATOM 3405 C C . THR B 1 85 ? 29.875 -31.297 -36.688 1 92.69 85 THR B C 1
ATOM 3407 O O . THR B 1 85 ? 31 -31.172 -37.188 1 92.69 85 THR B O 1
ATOM 3410 N N . ARG B 1 86 ? 29.359 -30.422 -35.906 1 92.06 86 ARG B N 1
ATOM 3411 C CA . ARG B 1 86 ? 30.078 -29.203 -35.562 1 92.06 86 ARG B CA 1
ATOM 3412 C C . ARG B 1 86 ? 31.359 -29.531 -34.781 1 92.06 86 ARG B C 1
ATOM 3414 O O . ARG B 1 86 ? 32.406 -28.969 -35.062 1 92.06 86 ARG B O 1
ATOM 3421 N N . THR B 1 87 ? 31.266 -30.422 -33.812 1 88.75 87 THR B N 1
ATOM 3422 C CA . THR B 1 87 ? 32.375 -30.75 -32.938 1 88.75 87 THR B CA 1
ATOM 3423 C C . THR B 1 87 ? 33.469 -31.484 -33.719 1 88.75 87 THR B C 1
ATOM 3425 O O . THR B 1 87 ? 34.656 -31.25 -33.469 1 88.75 87 THR B O 1
ATOM 3428 N N . LEU B 1 88 ? 33.125 -32.312 -34.719 1 88.75 88 LEU B N 1
ATOM 3429 C CA . LEU B 1 88 ? 34.094 -33.188 -35.344 1 88.75 88 LEU B CA 1
ATOM 3430 C C . LEU B 1 88 ? 34.562 -32.625 -36.688 1 88.75 88 LEU B C 1
ATOM 3432 O O . LEU B 1 88 ? 35.562 -33.062 -37.25 1 88.75 88 LEU B O 1
ATOM 3436 N N . HIS B 1 89 ? 33.812 -31.594 -37.219 1 83.56 89 HIS B N 1
ATOM 3437 C CA . HIS B 1 89 ? 34.188 -31.094 -38.531 1 83.56 89 HIS B CA 1
ATOM 3438 C C . HIS B 1 89 ? 34.469 -29.594 -38.5 1 83.56 89 HIS B C 1
ATOM 3440 O O . HIS B 1 89 ? 35 -29.031 -39.469 1 83.56 89 HIS B O 1
ATOM 3446 N N . SER B 1 90 ? 34 -28.797 -37.656 1 71.31 90 SER B N 1
ATOM 3447 C CA . SER B 1 90 ? 34 -27.344 -37.75 1 71.31 90 SER B CA 1
ATOM 3448 C C . SER B 1 90 ? 35.25 -26.766 -37.062 1 71.31 90 SER B C 1
ATOM 3450 O O . SER B 1 90 ? 35.219 -25.641 -36.562 1 71.31 90 SER B O 1
ATOM 3452 N N . GLY B 1 91 ? 36.375 -27.531 -37.125 1 68.25 91 GLY B N 1
ATOM 3453 C CA . GLY B 1 91 ? 37.625 -26.844 -36.781 1 68.25 91 GLY B CA 1
ATOM 3454 C C . GLY B 1 91 ? 37.938 -26.922 -35.312 1 68.25 91 GLY B C 1
ATOM 3455 O O . GLY B 1 91 ? 38.906 -26.297 -34.844 1 68.25 91 GLY B O 1
ATOM 3456 N N . PHE B 1 92 ? 37.156 -27.609 -34.625 1 72.19 92 PHE B N 1
ATOM 3457 C CA . PHE B 1 92 ? 37.5 -27.797 -33.219 1 72.19 92 PHE B CA 1
ATOM 3458 C C . PHE B 1 92 ? 38.719 -28.719 -33.094 1 72.19 92 PHE B C 1
ATOM 3460 O O . PHE B 1 92 ? 39.094 -29.391 -34.031 1 72.19 92 PHE B O 1
ATOM 3467 N N . GLN B 1 93 ? 39.281 -28.562 -31.969 1 73.56 93 GLN B N 1
ATOM 3468 C CA . GLN B 1 93 ? 40.438 -29.359 -31.672 1 73.56 93 GLN B CA 1
ATOM 3469 C C . GLN B 1 93 ? 40.188 -30.844 -31.938 1 73.56 93 GLN B C 1
ATOM 3471 O O . GLN B 1 93 ? 41.062 -31.562 -32.406 1 73.56 93 GLN B O 1
ATOM 3476 N N . GLU B 1 94 ? 38.969 -31.25 -31.75 1 77 94 GLU B N 1
ATOM 3477 C CA . GLU B 1 94 ? 38.594 -32.65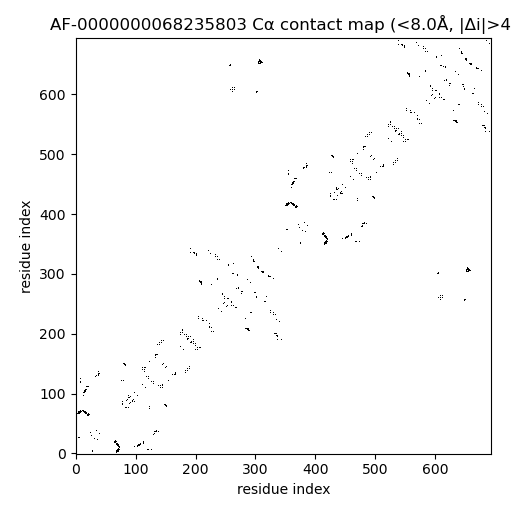6 -31.922 1 77 94 GLU B CA 1
ATOM 3478 C C . GLU B 1 94 ? 38.688 -33.062 -33.375 1 77 94 GLU B C 1
ATOM 3480 O O . GLU B 1 94 ? 39.094 -34.188 -33.688 1 77 94 GLU B O 1
ATOM 3485 N N . SER B 1 95 ? 38.281 -32.156 -34.219 1 76.75 95 SER B N 1
ATOM 3486 C CA . SER B 1 95 ? 38.312 -32.406 -35.656 1 76.75 95 SER B CA 1
ATOM 3487 C C . SER B 1 95 ? 39.781 -32.625 -36.094 1 76.75 95 SER B C 1
ATOM 3489 O O . SER B 1 95 ? 40.062 -33.531 -36.906 1 76.75 95 SER B O 1
ATOM 3491 N N . HIS B 1 96 ? 40.531 -31.781 -35.594 1 73.38 96 HIS B N 1
ATOM 3492 C CA . HIS B 1 96 ? 41.938 -31.875 -35.938 1 73.38 96 HIS B CA 1
ATOM 3493 C C . HIS B 1 96 ? 42.562 -33.188 -35.5 1 73.38 96 HIS B C 1
ATOM 3495 O O . HIS B 1 96 ? 43.281 -33.844 -36.25 1 73.38 96 HIS B O 1
ATOM 3501 N N . SER B 1 97 ? 42.219 -33.5 -34.281 1 75.44 97 SER B N 1
ATOM 3502 C CA . SER B 1 97 ? 42.75 -34.75 -33.75 1 75.44 97 SER B CA 1
ATOM 3503 C C . SER B 1 97 ? 42.281 -35.969 -34.562 1 75.44 97 SER B C 1
ATOM 3505 O O . SER B 1 97 ? 43.062 -36.875 -34.812 1 75.44 97 SER B O 1
ATOM 3507 N N . LEU B 1 98 ? 41.125 -35.969 -34.906 1 79.44 98 LEU B N 1
ATOM 3508 C CA . LEU B 1 98 ? 40.562 -37.062 -35.656 1 79.44 98 LEU B CA 1
ATOM 3509 C C . LEU B 1 98 ? 41.219 -37.156 -37.062 1 79.44 98 LEU B C 1
ATOM 3511 O O . LEU B 1 98 ? 41.531 -38.25 -37.531 1 79.44 98 LEU B O 1
ATOM 3515 N N . HIS B 1 99 ? 41.375 -36.062 -37.625 1 75.12 99 HIS B N 1
ATOM 3516 C CA . HIS B 1 99 ? 41.969 -36 -38.969 1 75.12 99 HIS B CA 1
ATOM 3517 C C . HIS B 1 99 ? 43.438 -36.438 -38.906 1 75.12 99 HIS B C 1
ATOM 3519 O O . HIS B 1 99 ? 43.906 -37.156 -39.781 1 75.12 99 HIS B O 1
ATOM 3525 N N . GLU B 1 100 ? 44 -36.031 -37.906 1 78.38 100 GLU B N 1
ATOM 3526 C CA . GLU B 1 100 ? 45.438 -36.281 -37.812 1 78.38 100 GLU B CA 1
ATOM 3527 C C . GLU B 1 100 ? 45.719 -37.719 -37.344 1 78.38 100 GLU B C 1
ATOM 3529 O O . GLU B 1 100 ? 46.562 -38.406 -37.938 1 78.38 100 GLU B O 1
ATOM 3534 N N . LYS B 1 101 ? 45.062 -38.219 -36.344 1 81.81 101 LYS B N 1
ATOM 3535 C CA . LYS B 1 101 ? 45.406 -39.5 -35.719 1 81.81 101 LYS B CA 1
ATOM 3536 C C . LYS B 1 101 ? 44.5 -40.594 -36.25 1 81.81 101 LYS B C 1
ATOM 3538 O O . LYS B 1 101 ? 44.781 -41.781 -36.062 1 81.81 101 LYS B O 1
ATOM 3543 N N . GLY B 1 102 ? 43.5 -40.188 -36.844 1 86.88 102 GLY B N 1
ATOM 3544 C CA . GLY B 1 102 ? 42.531 -41.156 -37.344 1 86.88 102 GLY B CA 1
ATOM 3545 C C . GLY B 1 102 ? 41.625 -41.719 -36.25 1 86.88 102 GLY B C 1
ATOM 3546 O O . GLY B 1 102 ? 40.781 -42.562 -36.531 1 86.88 102 GLY B O 1
ATOM 3547 N N . HIS B 1 103 ? 41.938 -41.312 -35 1 91.06 103 HIS B N 1
ATOM 3548 C CA . HIS B 1 103 ? 41.156 -41.75 -33.875 1 91.06 103 HIS B CA 1
ATOM 3549 C C . HIS B 1 103 ? 41 -40.625 -32.844 1 91.06 103 HIS B C 1
ATOM 3551 O O . HIS B 1 103 ? 41.906 -39.781 -32.719 1 91.06 103 HIS B O 1
ATOM 3557 N N . LEU B 1 104 ? 39.844 -40.562 -32.156 1 92.88 104 LEU B N 1
ATOM 3558 C CA . LEU B 1 104 ? 39.594 -39.531 -31.156 1 92.88 104 LEU B CA 1
ATOM 3559 C C . LEU B 1 104 ? 38.938 -40.156 -29.906 1 92.88 104 LEU B C 1
ATOM 3561 O O . LEU B 1 104 ? 38.062 -41 -30.016 1 92.88 104 LEU B O 1
ATOM 3565 N N . THR B 1 105 ? 39.438 -39.812 -28.812 1 92.94 105 THR B N 1
ATOM 3566 C CA . THR B 1 105 ? 38.875 -40.219 -27.547 1 92.94 105 THR B CA 1
ATOM 3567 C C . THR B 1 105 ? 38.156 -39.062 -26.859 1 92.94 105 THR B C 1
ATOM 3569 O O . THR B 1 105 ? 38.75 -37.969 -26.719 1 92.94 105 THR B O 1
ATOM 3572 N N . LEU B 1 106 ? 36.969 -39.25 -26.562 1 92.88 106 LEU B N 1
ATOM 3573 C CA . LEU B 1 106 ? 36.188 -38.219 -25.891 1 92.88 106 LEU B CA 1
ATOM 3574 C C . LEU B 1 106 ? 35.719 -38.719 -24.516 1 92.88 106 LEU B C 1
ATOM 3576 O O . LEU B 1 106 ? 35.156 -39.812 -24.406 1 92.88 106 LEU B O 1
ATOM 3580 N N . GLU B 1 107 ? 35.844 -37.906 -23.5 1 92.88 107 GLU B N 1
ATOM 3581 C CA . GLU B 1 107 ? 35.406 -38.25 -22.156 1 92.88 107 GLU B CA 1
ATOM 3582 C C . GLU B 1 107 ? 33.969 -37.719 -21.938 1 92.88 107 GLU B C 1
ATOM 3584 O O . GLU B 1 107 ? 33.656 -36.562 -22.234 1 92.88 107 GLU B O 1
ATOM 3589 N N . ILE B 1 108 ? 33.125 -38.594 -21.469 1 90.94 108 ILE B N 1
ATOM 3590 C CA . ILE B 1 108 ? 31.734 -38.312 -21.172 1 90.94 108 ILE B CA 1
ATOM 3591 C C . ILE B 1 108 ? 31.5 -38.344 -19.672 1 90.94 108 ILE B C 1
ATOM 3593 O O . ILE B 1 108 ? 31.453 -39.406 -19.062 1 90.94 108 ILE B O 1
ATOM 3597 N N . ASP B 1 109 ? 31.359 -37.188 -19.016 1 85.69 109 ASP B N 1
ATOM 3598 C CA . ASP B 1 109 ? 31.188 -37.188 -17.562 1 85.69 109 ASP B CA 1
ATOM 3599 C C . ASP B 1 109 ? 29.922 -36.438 -17.156 1 85.69 109 ASP B C 1
ATOM 3601 O O . ASP B 1 109 ? 29.562 -36.438 -15.977 1 85.69 109 ASP B O 1
ATOM 3605 N N . ASN B 1 110 ? 29.141 -35.969 -17.984 1 88.75 110 ASN B N 1
ATOM 3606 C CA . ASN B 1 110 ? 28.047 -35.062 -17.609 1 88.75 110 ASN B CA 1
ATOM 3607 C C . ASN B 1 110 ? 26.688 -35.688 -17.969 1 88.75 110 ASN B C 1
ATOM 3609 O O . ASN B 1 110 ? 25.641 -35.062 -17.719 1 88.75 110 ASN B O 1
ATOM 3613 N N . TRP B 1 111 ? 26.781 -36.812 -18.625 1 93.25 111 TRP B N 1
ATOM 3614 C CA . TRP B 1 111 ? 25.531 -37.406 -19.062 1 93.25 111 TRP B CA 1
ATOM 3615 C C . TRP B 1 111 ? 25.203 -38.656 -18.25 1 93.25 111 TRP B C 1
ATOM 3617 O O . TRP B 1 111 ? 26.109 -39.312 -17.703 1 93.25 111 TRP B O 1
ATOM 3627 N N . ASP B 1 112 ? 23.922 -38.969 -18.109 1 93.31 112 ASP B N 1
ATOM 3628 C CA . ASP B 1 112 ? 23.531 -40.281 -17.609 1 93.31 112 ASP B CA 1
ATOM 3629 C C . ASP B 1 112 ? 24.078 -41.406 -18.484 1 93.31 112 ASP B C 1
ATOM 3631 O O . ASP B 1 112 ? 23.828 -41.438 -19.703 1 93.31 112 ASP B O 1
ATOM 3635 N N . PRO B 1 113 ? 24.781 -42.312 -17.953 1 93.94 113 PRO B N 1
ATOM 3636 C CA . PRO B 1 113 ? 25.484 -43.312 -18.766 1 93.94 113 PRO B CA 1
ATOM 3637 C C . PRO B 1 113 ? 24.531 -44.188 -19.547 1 93.94 113 PRO B C 1
ATOM 3639 O O . PRO B 1 113 ? 24.781 -44.531 -20.703 1 93.94 113 PRO B O 1
ATOM 3642 N N . ALA B 1 114 ? 23.5 -44.625 -18.906 1 94.19 114 ALA B N 1
ATOM 3643 C CA . ALA B 1 114 ? 22.547 -45.5 -19.578 1 94.19 114 ALA B CA 1
ATOM 3644 C C . ALA B 1 114 ? 21.875 -44.781 -20.75 1 94.19 114 ALA B C 1
ATOM 3646 O O . ALA B 1 114 ? 21.734 -45.344 -21.828 1 94.19 114 ALA B O 1
ATOM 3647 N N . ALA B 1 115 ? 21.469 -43.562 -20.516 1 96.5 115 ALA B N 1
ATOM 3648 C CA . ALA B 1 115 ? 20.828 -42.781 -21.562 1 96.5 115 ALA B CA 1
ATOM 3649 C C . ALA B 1 115 ? 21.797 -42.531 -22.719 1 96.5 115 ALA B C 1
ATOM 3651 O O . ALA B 1 115 ? 21.406 -42.625 -23.891 1 96.5 115 ALA B O 1
ATOM 3652 N N . PHE B 1 116 ? 22.984 -42.25 -22.438 1 97.06 116 PHE B N 1
ATOM 3653 C CA . PHE B 1 116 ? 24 -42.031 -23.453 1 97.06 116 PHE B CA 1
ATOM 3654 C C . PHE B 1 116 ? 24.219 -43.281 -24.281 1 97.06 116 PHE B C 1
ATOM 3656 O O . PHE B 1 116 ? 24.281 -43.219 -25.516 1 97.06 116 PHE B O 1
ATOM 3663 N N . LEU B 1 117 ? 24.312 -44.375 -23.578 1 96.81 117 LEU B N 1
ATOM 3664 C CA . LEU B 1 117 ? 24.5 -45.656 -24.281 1 96.81 117 LEU B CA 1
ATOM 3665 C C . LEU B 1 117 ? 23.328 -45.938 -25.203 1 96.81 117 LEU B C 1
ATOM 3667 O O . LEU B 1 117 ? 23.531 -46.344 -26.344 1 96.81 117 LEU B O 1
ATOM 3671 N N . VAL B 1 118 ? 22.188 -45.781 -24.719 1 97.81 118 VAL B N 1
ATOM 3672 C CA . VAL B 1 118 ? 21 -46 -25.531 1 97.81 118 VAL B CA 1
ATOM 3673 C C . VAL B 1 118 ? 21.062 -45.156 -26.797 1 97.81 118 VAL B C 1
ATOM 3675 O O . VAL B 1 118 ? 20.781 -45.656 -27.891 1 97.81 118 VAL B O 1
ATOM 3678 N N . LEU B 1 119 ? 21.422 -43.875 -26.688 1 98.25 119 LEU B N 1
ATOM 3679 C CA . LEU B 1 119 ? 21.547 -42.969 -27.844 1 98.25 119 LEU B CA 1
ATOM 3680 C C . LEU B 1 119 ? 22.578 -43.5 -28.828 1 98.25 119 LEU B C 1
ATOM 3682 O O . LEU B 1 119 ? 22.328 -43.531 -30.031 1 98.25 119 LEU B O 1
ATOM 3686 N N . MET B 1 120 ? 23.719 -43.969 -28.344 1 97.88 120 MET B N 1
ATOM 3687 C CA . MET B 1 120 ? 24.781 -44.469 -29.203 1 97.88 120 MET B CA 1
ATOM 3688 C C . MET B 1 120 ? 24.312 -45.719 -29.938 1 97.88 120 MET B C 1
ATOM 3690 O O . MET B 1 120 ? 24.625 -45.906 -31.125 1 97.88 120 MET B O 1
ATOM 3694 N N . LEU B 1 121 ? 23.641 -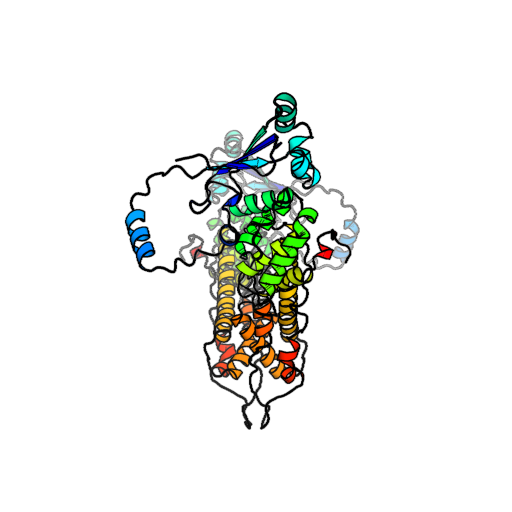46.531 -29.172 1 97.94 121 LEU B N 1
ATOM 3695 C CA . LEU B 1 121 ? 23.125 -47.75 -29.781 1 97.94 121 LEU B CA 1
ATOM 3696 C C . LEU B 1 121 ? 22.188 -47.438 -30.953 1 97.94 121 LEU B C 1
ATOM 3698 O O . LEU B 1 121 ? 22.344 -48 -32.031 1 97.94 121 LEU B O 1
ATOM 3702 N N . ILE B 1 122 ? 21.312 -46.469 -30.766 1 98.12 122 ILE B N 1
ATOM 3703 C CA . ILE B 1 122 ? 20.328 -46.062 -31.766 1 98.12 122 ILE B CA 1
ATOM 3704 C C . ILE B 1 122 ? 21.031 -45.469 -32.969 1 98.12 122 ILE B C 1
ATOM 3706 O O . ILE B 1 122 ? 20.75 -45.844 -34.125 1 98.12 122 ILE B O 1
ATOM 3710 N N . LEU B 1 123 ? 21.969 -44.594 -32.781 1 97.75 123 LEU B N 1
ATOM 3711 C CA . LEU B 1 123 ? 22.641 -43.875 -33.844 1 97.75 123 LEU B CA 1
ATOM 3712 C C . LEU B 1 123 ? 23.469 -44.844 -34.719 1 97.75 123 LEU B C 1
ATOM 3714 O O . LEU B 1 123 ? 23.766 -44.531 -35.875 1 97.75 123 LEU B O 1
ATOM 3718 N N . HIS B 1 124 ? 23.797 -46 -34.156 1 97.69 124 HIS B N 1
ATOM 3719 C CA . HIS B 1 124 ? 24.609 -46.938 -34.906 1 97.69 124 HIS B CA 1
ATOM 3720 C C . HIS B 1 124 ? 23.797 -48.125 -35.375 1 97.69 124 HIS B C 1
ATOM 3722 O O . HIS B 1 124 ? 24.344 -49.125 -35.875 1 97.69 124 HIS B O 1
ATOM 3728 N N . GLY B 1 125 ? 22.5 -48.094 -35.125 1 95.81 125 GLY B N 1
ATOM 3729 C CA . GLY B 1 125 ? 21.594 -49.125 -35.625 1 95.81 125 GLY B CA 1
ATOM 3730 C C . GLY B 1 125 ? 21.656 -50.406 -34.812 1 95.81 125 GLY B C 1
ATOM 3731 O O . GLY B 1 125 ? 21.234 -51.469 -35.281 1 95.81 125 GLY B O 1
ATOM 3732 N N . ARG B 1 126 ? 22.219 -50.375 -33.656 1 95.69 126 ARG B N 1
ATOM 3733 C CA . ARG B 1 126 ? 22.234 -51.5 -32.719 1 95.69 126 ARG B CA 1
ATOM 3734 C C . ARG B 1 126 ? 21 -51.531 -31.828 1 95.69 126 ARG B C 1
ATOM 3736 O O . ARG B 1 126 ? 21.094 -51.25 -30.625 1 95.69 126 ARG B O 1
ATOM 3743 N N . THR B 1 127 ? 19.875 -51.906 -32.312 1 94.06 127 THR B N 1
ATOM 3744 C CA . THR B 1 127 ? 18.609 -51.625 -31.656 1 94.06 127 THR B CA 1
ATOM 3745 C C . THR B 1 127 ? 18.156 -52.812 -30.797 1 94.06 127 THR B C 1
ATOM 3747 O O . THR B 1 127 ? 17.234 -52.656 -29.969 1 94.06 127 THR B O 1
ATOM 3750 N N . ARG B 1 128 ? 18.734 -53.938 -30.844 1 94.38 128 ARG B N 1
ATOM 3751 C CA . ARG B 1 128 ? 18.328 -55.125 -30.094 1 94.38 128 ARG B CA 1
ATOM 3752 C C . ARG B 1 128 ? 18.359 -54.844 -28.594 1 94.38 128 ARG B C 1
ATOM 3754 O O . ARG B 1 128 ? 17.391 -55.094 -27.875 1 94.38 128 ARG B O 1
ATOM 3761 N N . PRO B 1 129 ? 19.391 -54.25 -28.125 1 95.31 129 PRO B N 1
ATOM 3762 C CA . PRO B 1 129 ? 19.438 -54 -26.688 1 95.31 129 PRO B CA 1
ATOM 3763 C C . PRO B 1 129 ? 18.672 -52.75 -26.266 1 95.31 129 PRO B C 1
ATOM 3765 O O . PRO B 1 129 ? 18.594 -52.469 -25.078 1 95.31 129 PRO B O 1
ATOM 3768 N N . VAL B 1 130 ? 18.172 -52 -27.125 1 97.25 130 VAL B N 1
ATOM 3769 C CA . VAL B 1 130 ? 17.438 -50.781 -26.797 1 97.25 130 VAL B CA 1
ATOM 3770 C C . VAL B 1 130 ? 16.109 -51.125 -26.141 1 97.25 130 VAL B C 1
ATOM 3772 O O . VAL B 1 130 ? 15.32 -51.906 -26.703 1 97.25 130 VAL B O 1
ATOM 3775 N N . PRO B 1 131 ? 15.906 -50.656 -24.969 1 97 131 PRO B N 1
ATOM 3776 C CA . PRO B 1 131 ? 14.672 -51.031 -24.281 1 97 131 PRO B CA 1
ATOM 3777 C C . PRO B 1 131 ? 13.414 -50.562 -25.016 1 97 131 PRO B C 1
ATOM 3779 O O . PRO B 1 131 ? 13.422 -49.531 -25.672 1 97 131 PRO B O 1
ATOM 3782 N N . ARG B 1 132 ? 12.32 -51.281 -24.797 1 95.81 132 ARG B N 1
ATOM 3783 C CA . ARG B 1 132 ? 11.055 -50.938 -25.438 1 95.81 132 ARG B CA 1
ATOM 3784 C C . ARG B 1 132 ? 10.227 -50 -24.547 1 95.81 132 ARG B C 1
ATOM 3786 O O . ARG B 1 132 ? 9.242 -49.406 -25 1 95.81 132 ARG B O 1
ATOM 3793 N N . ARG B 1 133 ? 10.664 -49.938 -23.328 1 94.56 133 ARG B N 1
ATOM 3794 C CA . ARG B 1 133 ? 10.086 -49.031 -22.375 1 94.56 133 ARG B CA 1
ATOM 3795 C C . ARG B 1 133 ? 11.172 -48.312 -21.578 1 94.56 133 ARG B C 1
ATOM 3797 O O . ARG B 1 133 ? 12.234 -48.875 -21.312 1 94.56 133 ARG B O 1
ATOM 3804 N N . LEU B 1 134 ? 10.82 -47.062 -21.281 1 95.56 134 LEU B N 1
ATOM 3805 C CA . LEU B 1 134 ? 11.68 -46.312 -20.375 1 95.56 134 LEU B CA 1
ATOM 3806 C C . LEU B 1 134 ? 10.875 -45.75 -19.219 1 95.56 134 LEU B C 1
ATOM 3808 O O . LEU B 1 134 ? 9.695 -45.438 -19.359 1 95.56 134 LEU B O 1
ATOM 3812 N N . SER B 1 135 ? 11.523 -45.688 -18.047 1 93.56 135 SER B N 1
ATOM 3813 C CA . SER B 1 135 ? 10.922 -44.875 -17 1 93.56 135 SER B CA 1
ATOM 3814 C C . SER B 1 135 ? 10.875 -43.406 -17.406 1 93.56 135 SER B C 1
ATOM 3816 O O . SER B 1 135 ? 11.602 -43 -18.297 1 93.56 135 SER B O 1
ATOM 3818 N N . LEU B 1 136 ? 10.016 -42.688 -16.75 1 93.88 136 LEU B N 1
ATOM 3819 C CA . LEU B 1 136 ? 9.891 -41.281 -17.062 1 93.88 136 LEU B CA 1
ATOM 3820 C C . LEU B 1 136 ? 11.219 -40.531 -16.828 1 93.88 136 LEU B C 1
ATOM 3822 O O . LEU B 1 136 ? 11.648 -39.75 -17.672 1 93.88 136 LEU B O 1
ATOM 3826 N N . SER B 1 137 ? 11.898 -40.844 -15.758 1 94.12 137 SER B N 1
ATOM 3827 C CA . SER B 1 137 ? 13.172 -40.219 -15.422 1 94.12 137 SER B CA 1
ATOM 3828 C C . SER B 1 137 ? 14.219 -40.5 -16.484 1 94.12 137 SER B C 1
ATOM 3830 O O . SER B 1 137 ? 14.977 -39.594 -16.891 1 94.12 137 SER B O 1
ATOM 3832 N N . LYS B 1 138 ? 14.273 -41.688 -16.906 1 96.06 138 LYS B N 1
ATOM 3833 C CA . LYS B 1 138 ? 15.258 -42.062 -17.922 1 96.06 138 LYS B CA 1
ATOM 3834 C C . LYS B 1 138 ? 14.953 -41.375 -19.25 1 96.06 138 LYS B C 1
ATOM 3836 O O . LYS B 1 138 ? 15.867 -41 -19.984 1 96.06 138 LYS B O 1
ATOM 3841 N N . LEU B 1 139 ? 13.656 -41.344 -19.547 1 97.38 139 LEU B N 1
ATOM 3842 C CA . LEU B 1 139 ? 13.273 -40.625 -20.766 1 97.38 139 LEU B CA 1
ATOM 3843 C C . LEU B 1 139 ? 13.695 -39.156 -20.703 1 97.38 139 LEU B C 1
ATOM 3845 O O . LEU B 1 139 ? 14.078 -38.594 -21.719 1 97.38 139 LEU B O 1
ATOM 3849 N N . VAL B 1 140 ? 13.586 -38.531 -19.516 1 97.56 140 VAL B N 1
ATOM 3850 C CA . VAL B 1 140 ? 14.055 -37.188 -19.344 1 97.56 140 VAL B CA 1
ATOM 3851 C C . VAL B 1 140 ? 15.547 -37.094 -19.641 1 97.56 140 VAL B C 1
ATOM 3853 O O . VAL B 1 140 ? 15.992 -36.219 -20.391 1 97.56 140 VAL B O 1
ATOM 3856 N N . ASP B 1 141 ? 16.312 -37.969 -19.062 1 97.31 141 ASP B N 1
ATOM 3857 C CA . ASP B 1 141 ? 17.75 -38.031 -19.312 1 97.31 141 ASP B CA 1
ATOM 3858 C C . ASP B 1 141 ? 18.031 -38.125 -20.812 1 97.31 141 ASP B C 1
ATOM 3860 O O . ASP B 1 141 ? 18.938 -37.469 -21.328 1 97.31 141 ASP B O 1
ATOM 3864 N N . PHE B 1 142 ? 17.312 -38.969 -21.391 1 98 142 PHE B N 1
ATOM 3865 C CA . PHE B 1 142 ? 17.469 -39.188 -22.828 1 98 142 PHE B CA 1
ATOM 3866 C C . PHE B 1 142 ? 17.125 -37.938 -23.594 1 98 142 PHE B C 1
ATOM 3868 O O . PHE B 1 142 ? 17.844 -37.562 -24.516 1 98 142 PHE B O 1
ATOM 3875 N N . ALA B 1 143 ? 16.031 -37.281 -23.234 1 98.19 143 ALA B N 1
ATOM 3876 C CA . ALA B 1 143 ? 15.602 -36.062 -23.891 1 98.19 143 ALA B CA 1
ATOM 3877 C C . ALA B 1 143 ? 16.672 -34.969 -23.781 1 98.19 143 ALA B C 1
ATOM 3879 O O . ALA B 1 143 ? 16.891 -34.219 -24.719 1 98.19 143 ALA B O 1
ATOM 3880 N N . ILE B 1 144 ? 17.312 -34.844 -22.672 1 98.06 144 ILE B N 1
ATOM 3881 C CA . ILE B 1 144 ? 18.375 -33.875 -22.469 1 98.06 144 ILE B CA 1
ATOM 3882 C C . ILE B 1 144 ? 19.484 -34.094 -23.5 1 98.06 144 ILE B C 1
ATOM 3884 O O . ILE B 1 144 ? 19.969 -33.156 -24.109 1 98.06 144 ILE B O 1
ATOM 3888 N N . LEU B 1 145 ? 19.828 -35.312 -23.75 1 97.69 145 LEU B N 1
ATOM 3889 C CA . LEU B 1 145 ? 20.859 -35.656 -24.719 1 97.69 145 LEU B CA 1
ATOM 3890 C C . LEU B 1 145 ? 20.422 -35.281 -26.141 1 97.69 145 LEU B C 1
ATOM 3892 O O . LEU B 1 145 ? 21.203 -34.656 -26.891 1 97.69 145 LEU B O 1
ATOM 3896 N N . VAL B 1 146 ? 19.266 -35.688 -26.406 1 97.88 146 VAL B N 1
ATOM 3897 C CA . VAL B 1 146 ? 18.766 -35.469 -27.766 1 97.88 146 VAL B CA 1
ATOM 3898 C C . VAL B 1 146 ? 18.719 -33.969 -28.047 1 97.88 146 VAL B C 1
ATOM 3900 O O . VAL B 1 146 ? 19.047 -33.531 -29.141 1 97.88 146 VAL B O 1
ATOM 3903 N N . ASP B 1 147 ? 18.234 -33.219 -27.062 1 96.69 147 ASP B N 1
ATOM 3904 C CA . ASP B 1 147 ? 18.172 -31.75 -27.219 1 96.69 147 ASP B CA 1
ATOM 3905 C C . ASP B 1 147 ? 19.562 -31.156 -27.422 1 96.69 147 ASP B C 1
ATOM 3907 O O . ASP B 1 147 ? 19.734 -30.234 -28.219 1 96.69 147 ASP B O 1
ATOM 3911 N N . TYR B 1 148 ? 20.516 -31.656 -26.734 1 96 148 TYR B N 1
ATOM 3912 C CA . TYR B 1 148 ? 21.891 -31.172 -26.844 1 96 148 TYR B CA 1
ATOM 3913 C C . TYR B 1 148 ? 22.5 -31.531 -28.203 1 96 148 TYR B C 1
ATOM 3915 O O . TYR B 1 148 ? 23.078 -30.672 -28.875 1 96 148 TYR B O 1
ATOM 3923 N N . TYR B 1 149 ? 22.328 -32.812 -28.609 1 96.62 149 TYR B N 1
ATOM 3924 C CA . TYR B 1 149 ? 22.984 -33.312 -29.812 1 96.62 149 TYR B CA 1
ATOM 3925 C C . TYR B 1 149 ? 22.125 -33.031 -31.047 1 96.62 149 TYR B C 1
ATOM 3927 O O . TYR B 1 149 ? 22.562 -33.25 -32.188 1 96.62 149 TYR B O 1
ATOM 3935 N N . GLU B 1 150 ? 20.875 -32.656 -30.844 1 96.5 150 GLU B N 1
ATOM 3936 C CA . GLU B 1 150 ? 19.953 -32.219 -31.875 1 96.5 150 GLU B CA 1
ATOM 3937 C C . GLU B 1 150 ? 19.641 -33.344 -32.875 1 96.5 150 GLU B C 1
ATOM 3939 O O . GLU B 1 150 ? 19.578 -33.094 -34.062 1 96.5 150 GLU B O 1
ATOM 3944 N N . CYS B 1 151 ? 19.641 -34.594 -32.438 1 96.81 151 CYS B N 1
ATOM 3945 C CA . CYS B 1 151 ? 19.359 -35.719 -33.281 1 96.81 151 CYS B CA 1
ATOM 3946 C C . CYS B 1 151 ? 17.906 -36.188 -33.156 1 96.81 151 CYS B C 1
ATOM 3948 O O . CYS B 1 151 ? 17.625 -37.344 -32.938 1 96.81 151 CYS B O 1
ATOM 3950 N N . TYR B 1 152 ? 16.969 -35.281 -33.312 1 96.12 152 TYR B N 1
ATOM 3951 C CA . TYR B 1 152 ? 15.539 -35.438 -33.062 1 96.12 152 TYR B CA 1
ATOM 3952 C C . TYR B 1 152 ? 14.945 -36.5 -34 1 96.12 152 TYR B C 1
ATOM 3954 O O . TYR B 1 152 ? 14.227 -37.406 -33.562 1 96.12 152 TYR B O 1
ATOM 3962 N N . GLU B 1 153 ? 15.312 -36.406 -35.281 1 94.5 153 GLU B N 1
ATOM 3963 C CA . GLU B 1 153 ? 14.734 -37.312 -36.281 1 94.5 153 GLU B CA 1
ATOM 3964 C C . GLU B 1 153 ? 15.211 -38.75 -36.094 1 94.5 153 GLU B C 1
ATOM 3966 O O . GLU B 1 153 ? 14.422 -39.688 -36.219 1 94.5 153 GLU B O 1
ATOM 3971 N N . ALA B 1 154 ? 16.453 -38.906 -35.688 1 95.5 154 ALA B N 1
ATOM 3972 C CA . ALA B 1 154 ? 17.078 -40.219 -35.594 1 95.5 154 ALA B CA 1
ATOM 3973 C C . ALA B 1 154 ? 16.438 -41.062 -34.469 1 95.5 154 ALA B C 1
ATOM 3975 O O . ALA B 1 154 ? 16.484 -42.281 -34.5 1 95.5 154 ALA B O 1
ATOM 3976 N N . VAL B 1 155 ? 15.828 -40.375 -33.562 1 97.25 155 VAL B N 1
ATOM 3977 C CA . VAL B 1 155 ? 15.359 -41.094 -32.406 1 97.25 155 VAL B CA 1
ATOM 3978 C C . VAL B 1 155 ? 13.836 -41.094 -32.375 1 97.25 155 VAL B C 1
ATOM 3980 O O . VAL B 1 155 ? 13.227 -41.594 -31.406 1 97.25 155 VAL B O 1
ATOM 3983 N N . GLU B 1 156 ? 13.188 -40.594 -33.281 1 95.94 156 GLU B N 1
ATOM 3984 C CA . GLU B 1 156 ? 11.766 -40.281 -33.25 1 95.94 156 GLU B CA 1
ATOM 3985 C C . GLU B 1 156 ? 10.922 -41.531 -33.031 1 95.94 156 GLU B C 1
ATOM 3987 O O . GLU B 1 156 ? 9.992 -41.531 -32.219 1 95.94 156 GLU B O 1
ATOM 3992 N N . VAL B 1 157 ? 11.195 -42.625 -33.781 1 96 157 VAL B N 1
ATOM 3993 C CA . VAL B 1 157 ? 10.414 -43.875 -33.688 1 96 157 VAL B CA 1
ATOM 3994 C C . VAL B 1 157 ? 10.484 -44.406 -32.25 1 96 157 VAL B C 1
ATOM 3996 O O . VAL B 1 157 ? 9.469 -44.875 -31.719 1 96 157 VAL B O 1
ATOM 3999 N N . PHE B 1 158 ? 11.625 -44.344 -31.688 1 96.75 158 PHE B N 1
ATOM 4000 C CA . PHE B 1 158 ? 11.82 -44.844 -30.328 1 96.75 158 PHE B CA 1
ATOM 4001 C C . PHE B 1 158 ? 11.125 -43.969 -29.312 1 96.75 158 PHE B C 1
ATOM 4003 O O . PHE B 1 158 ? 10.461 -44.469 -28.391 1 96.75 158 PHE B O 1
ATOM 4010 N N . THR B 1 159 ? 11.273 -42.656 -29.469 1 95.88 159 THR B N 1
ATOM 4011 C CA . THR B 1 159 ? 10.664 -41.75 -28.516 1 95.88 159 THR B CA 1
ATOM 4012 C C . THR B 1 159 ? 9.141 -41.844 -28.578 1 95.88 159 THR B C 1
ATOM 4014 O O . THR B 1 159 ? 8.469 -41.781 -27.547 1 95.88 159 THR B O 1
ATOM 4017 N N . ASP B 1 160 ? 8.594 -42 -29.719 1 93.81 160 ASP B N 1
ATOM 4018 C CA . ASP B 1 160 ? 7.152 -42.188 -29.844 1 93.81 160 ASP B CA 1
ATOM 4019 C C . ASP B 1 160 ? 6.711 -43.469 -29.109 1 93.81 160 ASP B C 1
ATOM 4021 O O . ASP B 1 160 ? 5.699 -43.469 -28.422 1 93.81 160 ASP B O 1
ATOM 4025 N N . MET B 1 161 ? 7.477 -44.5 -29.328 1 95.12 161 MET B N 1
ATOM 4026 C CA . MET B 1 161 ? 7.191 -45.75 -28.672 1 95.12 161 MET B CA 1
ATOM 4027 C C . MET B 1 161 ? 7.242 -45.594 -27.156 1 95.12 161 MET B C 1
ATOM 4029 O O . MET B 1 161 ? 6.332 -46.062 -26.453 1 95.12 161 MET B O 1
ATOM 4033 N N . TRP B 1 162 ? 8.266 -45 -26.641 1 95.5 162 TRP B N 1
ATOM 4034 C CA . TRP B 1 162 ? 8.445 -44.844 -25.203 1 95.5 162 TRP B CA 1
ATOM 4035 C C . TRP B 1 162 ? 7.352 -43.969 -24.609 1 95.5 162 TRP B C 1
ATOM 4037 O O . TRP B 1 162 ? 6.809 -44.281 -23.547 1 95.5 162 TRP B O 1
ATOM 4047 N N . ILE B 1 163 ? 6.996 -42.844 -25.281 1 93.06 163 ILE B N 1
ATOM 4048 C CA . ILE B 1 163 ? 5.969 -41.938 -24.828 1 93.06 163 ILE B CA 1
ATOM 4049 C C . ILE B 1 163 ? 4.613 -42.625 -24.797 1 93.06 163 ILE B C 1
ATOM 4051 O O . ILE B 1 163 ? 3.859 -42.5 -23.828 1 93.06 163 ILE B O 1
ATOM 4055 N N . THR B 1 164 ? 4.367 -43.375 -25.812 1 90.75 164 THR B N 1
ATOM 4056 C CA . THR B 1 164 ? 3.123 -44.125 -25.875 1 90.75 164 THR B CA 1
ATOM 4057 C C . THR B 1 164 ? 3.045 -45.156 -24.734 1 90.75 164 THR B C 1
ATOM 4059 O O . THR B 1 164 ? 1.995 -45.312 -24.109 1 90.75 164 THR B O 1
ATOM 4062 N N . ALA B 1 165 ? 4.102 -45.812 -24.453 1 91 165 ALA B N 1
ATOM 4063 C CA . ALA B 1 165 ? 4.148 -46.812 -23.391 1 91 165 ALA B CA 1
ATOM 4064 C C . ALA B 1 165 ? 3.918 -46.156 -22.031 1 91 165 ALA B C 1
ATOM 4066 O O . ALA B 1 165 ? 3.293 -46.75 -21.156 1 91 165 ALA B O 1
ATOM 4067 N N . LEU B 1 166 ? 4.414 -45 -21.891 1 90.25 166 LEU B N 1
ATOM 4068 C CA . LEU B 1 166 ? 4.301 -44.281 -20.609 1 90.25 166 LEU B CA 1
ATOM 4069 C C . LEU B 1 166 ? 2.893 -43.719 -20.438 1 90.25 166 LEU B C 1
ATOM 4071 O O . LEU B 1 166 ? 2.43 -43.562 -19.297 1 90.25 166 LEU B O 1
ATOM 4075 N N . LYS B 1 167 ? 2.193 -43.469 -21.5 1 84.06 167 LYS B N 1
ATOM 4076 C CA . LYS B 1 167 ? 0.847 -42.906 -21.453 1 84.06 167 LYS B CA 1
ATOM 4077 C C . LYS B 1 167 ? -0.192 -44 -21.172 1 84.06 167 LYS B C 1
ATOM 4079 O O . LYS B 1 167 ? -1.288 -43.688 -20.703 1 84.06 167 LYS B O 1
ATOM 4084 N N . LYS B 1 168 ? -0.17 -45.344 -21.516 1 71.88 168 LYS B N 1
ATOM 4085 C CA . LYS B 1 168 ? -1.132 -46.438 -21.547 1 71.88 168 LYS B CA 1
ATOM 4086 C C . LYS B 1 168 ? -1.676 -46.719 -20.141 1 71.88 168 LYS B C 1
ATOM 4088 O O . LYS B 1 168 ? -2.859 -47.031 -19.984 1 71.88 168 LYS B O 1
ATOM 4093 N N . PRO B 1 169 ? -0.894 -47 -19.109 1 61.09 169 PRO B N 1
ATOM 4094 C CA . PRO B 1 169 ? -1.638 -47.5 -17.953 1 61.09 169 PRO B CA 1
ATOM 4095 C C . PRO B 1 169 ? -2.83 -46.594 -17.594 1 61.09 169 PRO B C 1
ATOM 4097 O O . PRO B 1 169 ? -3.83 -47.094 -17.062 1 61.09 169 PRO B O 1
ATOM 4100 N N . SER B 1 170 ? -2.854 -45.312 -17.5 1 55.28 170 SER B N 1
ATOM 4101 C CA . SER B 1 170 ? -4.078 -44.562 -17.25 1 55.28 170 SER B CA 1
ATOM 4102 C C . SER B 1 170 ? -4.32 -43.5 -18.328 1 55.28 170 SER B C 1
ATOM 4104 O O . SER B 1 170 ? -3.41 -42.75 -18.688 1 55.28 170 SER B O 1
ATOM 4106 N N . PRO B 1 171 ? -5.359 -43.812 -19.234 1 51.06 171 PRO B N 1
ATOM 4107 C CA . PRO B 1 171 ? -5.621 -42.969 -20.391 1 51.06 171 PRO B CA 1
ATOM 4108 C C . PRO B 1 171 ? -5.188 -41.5 -20.172 1 51.06 171 PRO B C 1
ATOM 4110 O O . PRO B 1 171 ? -4.66 -40.875 -21.078 1 51.06 171 PRO B O 1
ATOM 4113 N N . ALA B 1 172 ? -6.023 -40.75 -19.344 1 51.44 172 ALA B N 1
ATOM 4114 C CA . ALA B 1 172 ? -5.75 -39.344 -19.141 1 51.44 172 ALA B CA 1
ATOM 4115 C C . ALA B 1 172 ? -4.473 -39.125 -18.328 1 51.44 172 ALA B C 1
ATOM 4117 O O . ALA B 1 172 ? -4.375 -39.594 -17.188 1 51.44 172 ALA B O 1
ATOM 4118 N N . MET B 1 173 ? -3.348 -39.094 -19 1 61.28 173 MET B N 1
ATOM 4119 C CA . MET B 1 173 ? -2.119 -38.781 -18.281 1 61.28 173 MET B CA 1
ATOM 4120 C C . MET B 1 173 ? -2.396 -37.844 -17.109 1 61.28 173 MET B C 1
ATOM 4122 O O . MET B 1 173 ? -2.639 -36.656 -17.312 1 61.28 173 MET B O 1
ATOM 4126 N N . ARG B 1 174 ? -2.955 -38.438 -16.094 1 76 174 ARG B N 1
ATOM 4127 C CA . ARG B 1 174 ? -3.264 -37.656 -14.898 1 76 174 ARG B CA 1
ATOM 4128 C C . ARG B 1 174 ? -1.988 -37.188 -14.203 1 76 174 ARG B C 1
ATOM 4130 O O . ARG B 1 174 ? -1.22 -38 -13.695 1 76 174 ARG B O 1
ATOM 4137 N N . LEU B 1 175 ? -1.521 -36 -14.617 1 87.06 175 LEU B N 1
ATOM 4138 C CA . LEU B 1 175 ? -0.413 -35.375 -13.906 1 87.06 175 LEU B CA 1
ATOM 4139 C C . LEU B 1 175 ? -0.76 -35.156 -12.43 1 87.06 175 LEU B C 1
ATOM 4141 O O . LEU B 1 175 ? -1.806 -34.594 -12.109 1 87.06 175 LEU B O 1
ATOM 4145 N N . THR B 1 176 ? 0.02 -35.781 -11.508 1 87.44 176 THR B N 1
ATOM 4146 C CA . THR B 1 176 ? -0.345 -35.781 -10.094 1 87.44 176 THR B CA 1
ATOM 4147 C C . THR B 1 176 ? 0.616 -34.938 -9.289 1 87.44 176 THR B C 1
ATOM 4149 O O . THR B 1 176 ? 0.379 -34.656 -8.109 1 87.44 176 THR B O 1
ATOM 4152 N N . SER B 1 177 ? 1.742 -34.531 -9.898 1 93.06 177 SER B N 1
ATOM 4153 C CA . SER B 1 177 ? 2.713 -33.719 -9.172 1 93.06 177 SER B CA 1
ATOM 4154 C C . SER B 1 177 ? 3.377 -32.688 -10.086 1 93.06 177 SER B C 1
ATOM 4156 O O . SER B 1 177 ? 3.387 -32.844 -11.305 1 93.06 177 SER B O 1
ATOM 4158 N N . LEU B 1 178 ? 3.945 -31.734 -9.461 1 94.81 178 LEU B N 1
ATOM 4159 C CA . LEU B 1 178 ? 4.66 -30.688 -10.195 1 94.81 178 LEU B CA 1
ATOM 4160 C C . LEU B 1 178 ? 5.898 -31.266 -10.875 1 94.81 178 LEU B C 1
ATOM 4162 O O . LEU B 1 178 ? 6.207 -30.906 -12.008 1 94.81 178 LEU B O 1
ATOM 4166 N N . ALA B 1 179 ? 6.551 -32.156 -10.188 1 94.19 179 ALA B N 1
ATOM 4167 C CA . ALA B 1 179 ? 7.762 -32.75 -10.734 1 94.19 179 ALA B CA 1
ATOM 4168 C C . ALA B 1 179 ? 7.465 -33.531 -12.016 1 94.19 179 ALA B C 1
ATOM 4170 O O . ALA B 1 179 ? 8.164 -33.375 -13.016 1 94.19 179 ALA B O 1
ATOM 4171 N N . GLN B 1 180 ? 6.441 -34.312 -11.953 1 94.25 180 GLN B N 1
ATOM 4172 C CA . GLN B 1 180 ? 6.043 -35.094 -13.125 1 94.25 180 GLN B CA 1
ATOM 4173 C C . GLN B 1 180 ? 5.633 -34.156 -14.273 1 94.25 180 GLN B C 1
ATOM 4175 O O . GLN B 1 180 ? 5.961 -34.438 -15.438 1 94.25 180 GLN B O 1
ATOM 4180 N N . ALA B 1 181 ? 4.91 -33.125 -13.891 1 95.62 181 ALA B N 1
ATOM 4181 C CA . ALA B 1 181 ? 4.469 -32.188 -14.906 1 95.62 181 ALA B CA 1
ATOM 4182 C C . ALA B 1 181 ? 5.664 -31.516 -15.586 1 95.62 181 ALA B C 1
ATOM 4184 O O . ALA B 1 181 ? 5.668 -31.328 -16.797 1 95.62 181 ALA B O 1
ATOM 4185 N N . GLU B 1 182 ? 6.633 -31.172 -14.836 1 97 182 GLU B N 1
ATOM 4186 C CA . GLU B 1 182 ? 7.844 -30.562 -15.375 1 97 182 GLU B CA 1
ATOM 4187 C C . GLU B 1 182 ? 8.562 -31.516 -16.328 1 97 182 GLU B C 1
ATOM 4189 O O . GLU B 1 182 ? 9.039 -31.109 -17.375 1 97 182 GLU B O 1
ATOM 4194 N N . GLU B 1 183 ? 8.648 -32.719 -15.891 1 96.94 183 GLU B N 1
ATOM 4195 C CA . GLU B 1 183 ? 9.297 -33.75 -16.719 1 96.94 183 GLU B CA 1
ATOM 4196 C C . GLU B 1 183 ? 8.594 -33.875 -18.062 1 96.94 183 GLU B C 1
ATOM 4198 O O . GLU B 1 183 ? 9.234 -33.875 -19.125 1 96.94 183 GLU B O 1
ATOM 4203 N N . TRP B 1 184 ? 7.34 -33.969 -18.016 1 95.75 184 TRP B N 1
ATOM 4204 C CA . TRP B 1 184 ? 6.562 -34.125 -19.25 1 95.75 184 TRP B CA 1
ATOM 4205 C C . TRP B 1 184 ? 6.629 -32.875 -20.094 1 95.75 184 TRP B C 1
ATOM 4207 O O . TRP B 1 184 ? 6.609 -32.938 -21.328 1 95.75 184 TRP B O 1
ATOM 4217 N N . LEU B 1 185 ? 6.641 -31.719 -19.422 1 96.94 185 LEU B N 1
ATOM 4218 C CA . LEU B 1 185 ? 6.777 -30.469 -20.156 1 96.94 185 LEU B CA 1
ATOM 4219 C C . LEU B 1 185 ? 8.07 -30.469 -20.969 1 96.94 185 LEU B C 1
ATOM 4221 O O . LEU B 1 185 ? 8.055 -30.141 -22.172 1 96.94 185 LEU B O 1
ATOM 4225 N N . PHE B 1 186 ? 9.102 -30.828 -20.375 1 97.69 186 PHE B N 1
ATOM 4226 C CA . PHE B 1 186 ? 10.398 -30.828 -21.031 1 97.69 186 PHE B CA 1
ATOM 4227 C C . PHE B 1 186 ? 10.422 -31.844 -22.172 1 97.69 186 PHE B C 1
ATOM 4229 O O . PHE B 1 186 ? 10.836 -31.531 -23.297 1 97.69 186 PHE B O 1
ATOM 4236 N N . ILE B 1 187 ? 9.977 -33.062 -21.859 1 97.31 187 ILE B N 1
ATOM 4237 C CA . ILE B 1 187 ? 9.938 -34.125 -22.859 1 97.31 187 ILE B CA 1
ATOM 4238 C C . ILE B 1 187 ? 9.117 -33.656 -24.062 1 97.31 187 ILE B C 1
ATOM 4240 O O . ILE B 1 187 ? 9.547 -33.812 -25.219 1 97.31 187 ILE B O 1
ATOM 4244 N N . SER B 1 188 ? 8.016 -33.125 -23.766 1 95.75 188 SER B N 1
ATOM 4245 C CA . SER B 1 188 ? 7.113 -32.719 -24.844 1 95.75 188 SER B CA 1
ATOM 4246 C C . SER B 1 188 ? 7.664 -31.531 -25.609 1 95.75 188 SER B C 1
ATOM 4248 O O . SER B 1 188 ? 7.434 -31.406 -26.812 1 95.75 188 SER B O 1
ATOM 4250 N N . TRP B 1 189 ? 8.391 -30.703 -24.969 1 96.81 189 TRP B N 1
ATOM 4251 C CA . TRP B 1 189 ? 9.07 -29.594 -25.656 1 96.81 189 TRP B CA 1
ATOM 4252 C C . TRP B 1 189 ? 10.125 -30.125 -26.625 1 96.81 189 TRP B C 1
ATOM 4254 O O . TRP B 1 189 ? 10.133 -29.75 -27.797 1 96.81 189 TRP B O 1
ATOM 4264 N N . VAL B 1 190 ? 10.945 -31 -26.109 1 97.31 190 VAL B N 1
ATOM 4265 C CA . VAL B 1 190 ? 12.062 -31.516 -26.891 1 97.31 190 VAL B CA 1
ATOM 4266 C C . VAL B 1 190 ? 11.531 -32.312 -28.094 1 97.31 190 VAL B C 1
ATOM 4268 O O . VAL B 1 190 ? 11.992 -32.094 -29.219 1 97.31 190 VAL B O 1
ATOM 4271 N N . PHE B 1 191 ? 10.539 -33.125 -27.844 1 96.5 191 PHE B N 1
ATOM 4272 C CA . PHE B 1 191 ? 10.078 -34.031 -28.891 1 96.5 191 PHE B CA 1
ATOM 4273 C C . PHE B 1 191 ? 8.836 -33.469 -29.578 1 96.5 191 PHE B C 1
ATOM 4275 O O . PHE B 1 191 ? 8.203 -34.156 -30.391 1 96.5 191 PHE B O 1
ATOM 4282 N N . GLN B 1 192 ? 8.367 -32.281 -29.141 1 95.06 192 GLN B N 1
ATOM 4283 C CA . GLN B 1 192 ? 7.324 -31.469 -29.781 1 95.06 192 GLN B CA 1
ATOM 4284 C C . GLN B 1 192 ? 5.988 -32.219 -29.797 1 95.06 192 GLN B C 1
ATOM 4286 O O . GLN B 1 192 ? 5.305 -32.25 -30.812 1 95.06 192 GLN B O 1
ATOM 4291 N N . HIS B 1 193 ? 5.723 -32.875 -28.734 1 93.81 193 HIS B N 1
ATOM 4292 C CA . HIS B 1 193 ? 4.41 -33.469 -28.5 1 93.81 193 HIS B CA 1
ATOM 4293 C C . HIS B 1 193 ? 3.41 -32.438 -28.016 1 93.81 193 HIS B C 1
ATOM 4295 O O . HIS B 1 193 ? 3.338 -32.156 -26.812 1 93.81 193 HIS B O 1
ATOM 4301 N N . GLN B 1 194 ? 2.576 -31.938 -28.828 1 93.44 194 GLN B N 1
ATOM 4302 C CA . GLN B 1 194 ? 1.751 -30.75 -28.578 1 93.44 194 GLN B CA 1
ATOM 4303 C C . GLN B 1 194 ? 0.744 -31.016 -27.453 1 93.44 194 GLN B C 1
ATOM 4305 O O . GLN B 1 194 ? 0.615 -30.203 -26.531 1 93.44 194 GLN B O 1
ATOM 4310 N N . GLN B 1 195 ? -0.027 -32.094 -27.594 1 91 195 GLN B N 1
ATOM 4311 C CA . GLN B 1 195 ? -1.079 -32.406 -26.625 1 91 195 GLN B CA 1
ATOM 4312 C C . GLN B 1 195 ? -0.509 -32.531 -25.219 1 91 195 GLN B C 1
ATOM 4314 O O . GLN B 1 195 ? -1.047 -31.938 -24.266 1 91 195 GLN B O 1
ATOM 4319 N N . MET B 1 196 ? 0.595 -33.25 -25.109 1 92.12 196 MET B N 1
ATOM 4320 C CA . MET B 1 196 ? 1.21 -33.469 -23.797 1 92.12 196 MET B CA 1
ATOM 4321 C C . MET B 1 196 ? 1.795 -32.156 -23.266 1 92.12 196 MET B C 1
ATOM 4323 O O . MET B 1 196 ? 1.772 -31.906 -22.062 1 92.12 196 MET B O 1
ATOM 4327 N N . PHE B 1 197 ? 2.299 -31.359 -24.172 1 95.25 197 PHE B N 1
ATOM 4328 C CA . PHE B 1 197 ? 2.836 -30.062 -23.781 1 95.25 197 PHE B CA 1
ATOM 4329 C C . PHE B 1 197 ? 1.751 -29.188 -23.172 1 95.25 197 PHE B C 1
ATOM 4331 O O . PHE B 1 197 ? 1.953 -28.594 -22.109 1 95.25 197 PHE B O 1
ATOM 4338 N N . ALA B 1 198 ? 0.647 -29.125 -23.812 1 94.19 198 ALA B N 1
ATOM 4339 C CA . ALA B 1 198 ? -0.483 -28.328 -23.328 1 94.19 198 ALA B CA 1
ATOM 4340 C C . ALA B 1 198 ? -0.98 -28.844 -21.984 1 94.19 198 ALA B C 1
ATOM 4342 O O . ALA B 1 198 ? -1.28 -28.047 -21.094 1 94.19 198 ALA B O 1
ATOM 4343 N N . GLN B 1 199 ? -1.038 -30.141 -21.922 1 92.81 199 GLN B N 1
ATOM 4344 C CA . GLN B 1 199 ? -1.52 -30.734 -20.672 1 92.81 199 GLN B CA 1
ATOM 4345 C C . GLN B 1 199 ? -0.573 -30.438 -19.516 1 92.81 199 GLN B C 1
ATOM 4347 O O . GLN B 1 199 ? -1.011 -30.016 -18.438 1 92.81 199 GLN B O 1
ATOM 4352 N N . ALA B 1 200 ? 0.697 -30.656 -19.75 1 94.88 200 ALA B N 1
ATOM 4353 C CA . ALA B 1 200 ? 1.694 -30.406 -18.703 1 94.88 200 ALA B CA 1
ATOM 4354 C C . ALA B 1 200 ? 1.75 -28.922 -18.359 1 94.88 200 ALA B C 1
ATOM 4356 O O . ALA B 1 200 ? 1.769 -28.547 -17.172 1 94.88 200 ALA B O 1
ATOM 4357 N N . GLY B 1 201 ? 1.752 -28.109 -19.391 1 95.38 201 GLY B N 1
ATOM 4358 C CA . GLY B 1 201 ? 1.729 -26.672 -19.156 1 95.38 201 GLY B CA 1
ATOM 4359 C C . GLY B 1 201 ? 0.507 -26.203 -18.391 1 95.38 201 GLY B C 1
ATOM 4360 O O . GLY B 1 201 ? 0.609 -25.344 -17.516 1 95.38 201 GLY B O 1
ATOM 4361 N N . GLY B 1 202 ? -0.603 -26.734 -18.797 1 95.19 202 GLY B N 1
ATOM 4362 C CA . GLY B 1 202 ? -1.839 -26.406 -18.109 1 95.19 202 GLY B CA 1
ATOM 4363 C C . GLY B 1 202 ? -1.821 -26.781 -16.641 1 95.19 202 GLY B C 1
ATOM 4364 O O . GLY B 1 202 ? -2.287 -26.016 -15.797 1 95.19 202 GLY B O 1
ATOM 4365 N N . TYR B 1 203 ? -1.357 -27.953 -16.391 1 94.88 203 TYR B N 1
ATOM 4366 C CA . TYR B 1 203 ? -1.245 -28.406 -15 1 94.88 203 TYR B CA 1
ATOM 4367 C C . TYR B 1 203 ? -0.376 -27.453 -14.188 1 94.88 203 TYR B C 1
ATOM 4369 O O . TYR B 1 203 ? -0.734 -27.062 -13.07 1 94.88 203 TYR B O 1
ATOM 4377 N N . LEU B 1 204 ? 0.771 -27.047 -14.727 1 96.38 204 LEU B N 1
ATOM 4378 C CA . LEU B 1 204 ? 1.689 -26.141 -14.055 1 96.38 204 LEU B CA 1
ATOM 4379 C C . LEU B 1 204 ? 1.041 -24.781 -13.836 1 96.38 204 LEU B C 1
ATOM 4381 O O . LEU B 1 204 ? 1.078 -24.25 -12.727 1 96.38 204 LEU B O 1
ATOM 4385 N N . LEU B 1 205 ? 0.429 -24.266 -14.82 1 96 205 LEU B N 1
ATOM 4386 C CA . LEU B 1 205 ? -0.267 -22.984 -14.758 1 96 205 LEU B CA 1
ATOM 4387 C C . LEU B 1 205 ? -1.29 -22.984 -13.625 1 96 205 LEU B C 1
ATOM 4389 O O . LEU B 1 205 ? -1.4 -22 -12.883 1 96 205 LEU B O 1
ATOM 4393 N N . ARG B 1 206 ? -2.008 -24.047 -13.492 1 95.69 206 ARG B N 1
ATOM 4394 C CA . ARG B 1 206 ? -3.119 -24.141 -12.547 1 95.69 206 ARG B CA 1
ATOM 4395 C C . ARG B 1 206 ? -2.613 -24.312 -11.125 1 95.69 206 ARG B C 1
ATOM 4397 O O . ARG B 1 206 ? -3.229 -23.812 -10.18 1 95.69 206 ARG B O 1
ATOM 4404 N N . THR B 1 207 ? -1.432 -24.953 -10.953 1 96.06 207 THR B N 1
ATOM 4405 C CA . THR B 1 207 ? -1.108 -25.484 -9.633 1 96.06 207 THR B CA 1
ATOM 4406 C C . THR B 1 207 ? 0.087 -24.75 -9.039 1 96.06 207 THR B C 1
ATOM 4408 O O . THR B 1 207 ? 0.252 -24.703 -7.816 1 96.06 207 THR B O 1
ATOM 4411 N N . LEU B 1 208 ? 0.924 -24.141 -9.891 1 96.81 208 LEU B N 1
ATOM 4412 C CA . LEU B 1 208 ? 2.068 -23.406 -9.359 1 96.81 208 LEU B CA 1
ATOM 4413 C C . LEU B 1 208 ? 1.614 -22.312 -8.414 1 96.81 208 LEU B C 1
ATOM 4415 O O . LEU B 1 208 ? 0.574 -21.688 -8.633 1 96.81 208 LEU B O 1
ATOM 4419 N N . THR B 1 209 ? 2.381 -22 -7.359 1 97.25 209 THR B N 1
ATOM 4420 C CA . THR B 1 209 ? 2.057 -20.953 -6.395 1 97.25 209 THR B CA 1
ATOM 4421 C C . THR B 1 209 ? 3.117 -19.859 -6.41 1 97.25 209 THR B C 1
ATOM 4423 O O . THR B 1 209 ? 3.193 -19.047 -5.48 1 97.25 209 THR B O 1
ATOM 4426 N N . GLY B 1 210 ? 3.895 -19.812 -7.422 1 96.62 210 GLY B N 1
ATOM 4427 C CA . GLY B 1 210 ? 4.945 -18.844 -7.668 1 96.62 210 GLY B CA 1
ATOM 4428 C C . GLY B 1 210 ? 5.586 -18.984 -9.039 1 96.62 210 GLY B C 1
ATOM 4429 O O . GLY B 1 210 ? 5.051 -19.672 -9.906 1 96.62 210 GLY B O 1
ATOM 4430 N N . ARG B 1 211 ? 6.691 -18.391 -9.203 1 96.75 211 ARG B N 1
ATOM 4431 C CA . ARG B 1 211 ? 7.379 -18.438 -10.484 1 96.75 211 ARG B CA 1
ATOM 4432 C C . ARG B 1 211 ? 7.84 -19.859 -10.805 1 96.75 211 ARG B C 1
ATOM 4434 O O . ARG B 1 211 ? 8.312 -20.578 -9.922 1 96.75 211 ARG B O 1
ATOM 4441 N N . PHE B 1 212 ? 7.695 -20.156 -12 1 96.5 212 PHE B N 1
ATOM 4442 C CA . PHE B 1 212 ? 8.125 -21.469 -12.461 1 96.5 212 PHE B CA 1
ATOM 4443 C C . PHE B 1 212 ? 9.641 -21.531 -12.586 1 96.5 212 PHE B C 1
ATOM 4445 O O . PHE B 1 212 ? 10.227 -20.859 -13.43 1 96.5 212 PHE B O 1
ATOM 4452 N N . CYS B 1 213 ? 10.25 -22.219 -11.742 1 93.38 213 CYS B N 1
ATOM 4453 C CA . CYS B 1 213 ? 11.688 -22.5 -11.773 1 93.38 213 CYS B CA 1
ATOM 4454 C C . CYS B 1 213 ? 11.953 -23.969 -12.008 1 93.38 213 CYS B C 1
ATOM 4456 O O . CYS B 1 213 ? 11.711 -24.797 -11.125 1 93.38 213 CYS B O 1
ATOM 4458 N N . SER B 1 214 ? 12.477 -24.266 -13.164 1 92.06 214 SER B N 1
ATOM 4459 C CA . SER B 1 214 ? 12.688 -25.656 -13.523 1 92.06 214 SER B CA 1
ATOM 4460 C C . SER B 1 214 ? 14.125 -26.094 -13.258 1 92.06 214 SER B C 1
ATOM 4462 O O . SER B 1 214 ? 15.062 -25.328 -13.5 1 92.06 214 SER B O 1
ATOM 4464 N N . GLU B 1 215 ? 14.297 -27.266 -12.812 1 91 215 GLU B N 1
ATOM 4465 C CA . GLU B 1 215 ? 15.617 -27.875 -12.672 1 91 215 GLU B CA 1
ATOM 4466 C C . GLU B 1 215 ? 16.078 -28.5 -13.992 1 91 215 GLU B C 1
ATOM 4468 O O . GLU B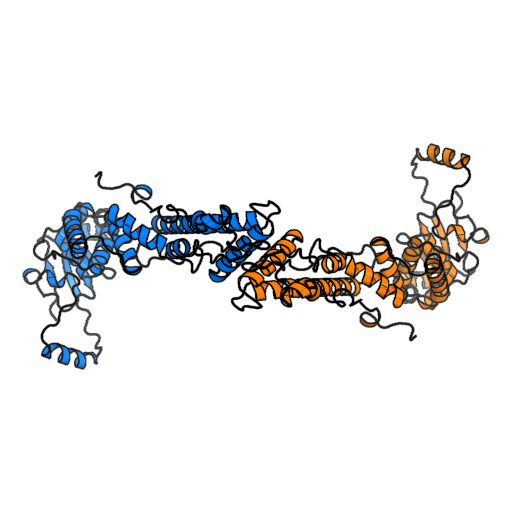 1 215 ? 17.266 -28.781 -14.164 1 91 215 GLU B O 1
ATOM 4473 N N . LEU B 1 216 ? 15.211 -28.672 -14.867 1 96.31 216 LEU B N 1
ATOM 4474 C CA . LEU B 1 216 ? 15.492 -29.203 -16.203 1 96.31 216 LEU B CA 1
ATOM 4475 C C . LEU B 1 216 ? 15.812 -28.078 -17.172 1 96.31 216 LEU B C 1
ATOM 4477 O O . LEU B 1 216 ? 15.5 -26.922 -16.922 1 96.31 216 LEU B O 1
ATOM 4481 N N . PRO B 1 217 ? 16.5 -28.375 -18.188 1 96.44 217 PRO B N 1
ATOM 4482 C CA . PRO B 1 217 ? 16.844 -27.328 -19.156 1 96.44 217 PRO B CA 1
ATOM 4483 C C . PRO B 1 217 ? 15.664 -26.906 -20.016 1 96.44 217 PRO B C 1
ATOM 4485 O O . PRO B 1 217 ? 15.75 -26.938 -21.25 1 96.44 217 PRO B O 1
ATOM 4488 N N . VAL B 1 218 ? 14.609 -26.469 -19.391 1 96.19 218 VAL B N 1
ATOM 4489 C CA . VAL B 1 218 ? 13.477 -25.859 -20.094 1 96.19 218 VAL B CA 1
ATOM 4490 C C . VAL B 1 218 ? 13.836 -24.453 -20.531 1 96.19 218 VAL B C 1
ATOM 4492 O O . VAL B 1 218 ? 14.344 -23.656 -19.734 1 96.19 218 VAL B O 1
ATOM 4495 N N . PRO B 1 219 ? 13.578 -24.188 -21.781 1 96.06 219 PRO B N 1
ATOM 4496 C CA . PRO B 1 219 ? 13.875 -22.828 -22.234 1 96.06 219 PRO B CA 1
ATOM 4497 C C . PRO B 1 219 ? 13.148 -21.75 -21.422 1 96.06 219 PRO B C 1
ATOM 4499 O O . PRO B 1 219 ? 11.992 -21.953 -21.047 1 96.06 219 PRO B O 1
ATOM 4502 N N . ARG B 1 220 ? 13.797 -20.625 -21.312 1 95.56 220 ARG B N 1
ATOM 4503 C CA . ARG B 1 220 ? 13.25 -19.516 -20.516 1 95.56 220 ARG B CA 1
ATOM 4504 C C . ARG B 1 220 ? 11.938 -19.031 -21.125 1 95.56 220 ARG B C 1
ATOM 4506 O O . ARG B 1 220 ? 11.016 -18.656 -20.391 1 95.56 220 ARG B O 1
ATOM 4513 N N . ARG B 1 221 ? 11.836 -18.984 -22.391 1 95.75 221 ARG B N 1
ATOM 4514 C CA . ARG B 1 221 ? 10.633 -18.484 -23.047 1 95.75 221 ARG B CA 1
ATOM 4515 C C . ARG B 1 221 ? 9.422 -19.328 -22.672 1 95.75 221 ARG B C 1
ATOM 4517 O O . ARG B 1 221 ? 8.297 -18.828 -22.609 1 95.75 221 ARG B O 1
ATOM 4524 N N . VAL B 1 222 ? 9.648 -20.656 -22.484 1 96.81 222 VAL B N 1
ATOM 4525 C CA . VAL B 1 222 ? 8.57 -21.547 -22.078 1 96.81 222 VAL B CA 1
ATOM 4526 C C . VAL B 1 222 ? 8.156 -21.234 -20.641 1 96.81 222 VAL B C 1
ATOM 4528 O O . VAL B 1 222 ? 6.969 -21.062 -20.359 1 96.81 222 VAL B O 1
ATOM 4531 N N . CYS B 1 223 ? 9.148 -21.125 -19.75 1 96.62 223 CYS B N 1
ATOM 4532 C CA . CYS B 1 223 ? 8.875 -20.781 -18.359 1 96.62 223 CYS B CA 1
ATOM 4533 C C . CYS B 1 223 ? 8.133 -19.453 -18.266 1 96.62 223 CYS B C 1
ATOM 4535 O O . CYS B 1 223 ? 7.133 -19.344 -17.547 1 96.62 223 CYS B O 1
ATOM 4537 N N . ASP B 1 224 ? 8.602 -18.5 -19 1 96.56 224 ASP B N 1
ATOM 4538 C CA . ASP B 1 224 ? 8 -17.172 -18.984 1 96.56 224 ASP B CA 1
ATOM 4539 C C . ASP B 1 224 ? 6.555 -17.219 -19.469 1 96.56 224 ASP B C 1
ATOM 4541 O O . ASP B 1 224 ? 5.688 -16.531 -18.922 1 96.56 224 ASP B O 1
ATOM 4545 N N . ALA B 1 225 ? 6.34 -17.969 -20.469 1 96.69 225 ALA B N 1
ATOM 4546 C CA . ALA B 1 225 ? 4.996 -18.078 -21.031 1 96.69 225 ALA B CA 1
ATOM 4547 C C . ALA B 1 225 ? 4.023 -18.672 -20.016 1 96.69 225 ALA B C 1
ATOM 4549 O O . ALA B 1 225 ? 2.893 -18.203 -19.891 1 96.69 225 ALA B O 1
ATOM 4550 N N . ILE B 1 226 ? 4.406 -19.688 -19.359 1 96.62 226 ILE B N 1
ATOM 4551 C CA . ILE B 1 226 ? 3.572 -20.328 -18.359 1 96.62 226 ILE B CA 1
ATOM 4552 C C . ILE B 1 226 ? 3.295 -19.359 -17.219 1 96.62 226 ILE B C 1
ATOM 4554 O O . ILE B 1 226 ? 2.156 -19.234 -16.766 1 96.62 226 ILE B O 1
ATOM 4558 N N . ASP B 1 227 ? 4.352 -18.672 -16.766 1 96.81 227 ASP B N 1
ATOM 4559 C CA . ASP B 1 227 ? 4.207 -17.688 -15.703 1 96.81 227 ASP B CA 1
ATOM 4560 C C . ASP B 1 227 ? 3.24 -16.562 -16.109 1 96.81 227 ASP B C 1
ATOM 4562 O O . ASP B 1 227 ? 2.389 -16.156 -15.312 1 96.81 227 ASP B O 1
ATOM 4566 N N . ARG B 1 228 ? 3.404 -16.109 -17.312 1 96.44 228 ARG B N 1
ATOM 4567 C CA . ARG B 1 228 ? 2.527 -15.055 -17.812 1 96.44 228 ARG B CA 1
ATOM 4568 C C . ARG B 1 228 ? 1.075 -15.523 -17.844 1 96.44 228 ARG B C 1
ATOM 4570 O O . ARG B 1 228 ? 0.173 -14.789 -17.438 1 96.44 228 ARG B O 1
ATOM 4577 N N . ALA B 1 229 ? 0.863 -16.703 -18.344 1 96 229 ALA B N 1
ATOM 4578 C CA . ALA B 1 229 ? -0.487 -17.25 -18.406 1 96 229 ALA B CA 1
ATOM 4579 C C . ALA B 1 229 ? -1.08 -17.406 -17.016 1 96 229 ALA B C 1
ATOM 4581 O O . ALA B 1 229 ? -2.254 -17.109 -16.781 1 96 229 ALA B O 1
ATOM 4582 N N . ARG B 1 230 ? -0.325 -17.906 -16.125 1 96.5 230 ARG B N 1
ATOM 4583 C CA . ARG B 1 230 ? -0.75 -18.047 -14.742 1 96.5 230 ARG B CA 1
ATOM 4584 C C . ARG B 1 230 ? -1.119 -16.703 -14.133 1 96.5 230 ARG B C 1
ATOM 4586 O O . ARG B 1 230 ? -2.188 -16.562 -13.539 1 96.5 230 ARG B O 1
ATOM 4593 N N . GLU B 1 231 ? -0.237 -15.766 -14.258 1 97.06 231 GLU B N 1
ATOM 4594 C CA . GLU B 1 231 ? -0.463 -14.43 -13.703 1 97.06 231 GLU B CA 1
ATOM 4595 C C . GLU B 1 231 ? -1.703 -13.789 -14.312 1 97.06 231 GLU B C 1
ATOM 4597 O O . GLU B 1 231 ? -2.473 -13.125 -13.617 1 97.06 231 GLU B O 1
ATOM 4602 N N . ASP B 1 232 ? -1.869 -13.977 -15.625 1 96.06 232 ASP B N 1
ATOM 4603 C CA . ASP B 1 232 ? -3.057 -13.453 -16.297 1 96.06 232 ASP B CA 1
ATOM 4604 C C . ASP B 1 232 ? -4.328 -14.055 -15.703 1 96.06 232 ASP B C 1
ATOM 4606 O O . ASP B 1 232 ? -5.312 -13.344 -15.477 1 96.06 232 ASP B O 1
ATOM 4610 N N . ALA B 1 233 ? -4.312 -15.336 -15.547 1 96.06 233 ALA B N 1
ATOM 4611 C CA . ALA B 1 233 ? -5.473 -16.031 -14.992 1 96.06 233 ALA B CA 1
ATOM 4612 C C . ALA B 1 233 ? -5.809 -15.492 -13.602 1 96.06 233 ALA B C 1
ATOM 4614 O O . ALA B 1 233 ? -6.965 -15.195 -13.305 1 96.06 233 ALA B O 1
ATOM 4615 N N . ILE B 1 234 ? -4.852 -15.383 -12.75 1 97.44 234 ILE B N 1
ATOM 4616 C CA . ILE B 1 234 ? -5.051 -14.898 -11.383 1 97.44 234 ILE B CA 1
ATOM 4617 C C . ILE B 1 234 ? -5.551 -13.461 -11.422 1 97.44 234 ILE B C 1
ATOM 4619 O O . ILE B 1 234 ? -6.473 -13.094 -10.688 1 97.44 234 ILE B O 1
ATOM 4623 N N . THR B 1 235 ? -4.949 -12.648 -12.281 1 97.19 235 THR B N 1
ATOM 4624 C CA . THR B 1 235 ? -5.328 -11.25 -12.422 1 97.19 235 THR B CA 1
ATOM 4625 C C . THR B 1 235 ? -6.801 -11.125 -12.797 1 97.19 235 THR B C 1
ATOM 4627 O O . THR B 1 235 ? -7.508 -10.258 -12.281 1 97.19 235 THR B O 1
ATOM 4630 N N . ARG B 1 236 ? -7.254 -11.938 -13.68 1 96.38 236 ARG B N 1
ATOM 4631 C CA . ARG B 1 236 ? -8.648 -11.898 -14.102 1 96.38 236 ARG B CA 1
ATOM 4632 C C . ARG B 1 236 ? -9.586 -12.148 -12.922 1 96.38 236 ARG B C 1
ATOM 4634 O O . ARG B 1 236 ? -10.602 -11.461 -12.766 1 96.38 236 ARG B O 1
ATOM 4641 N N . ILE B 1 237 ? -9.25 -13.086 -12.148 1 97.31 237 ILE B N 1
ATOM 4642 C CA . ILE B 1 237 ? -10.07 -13.422 -10.992 1 97.31 237 ILE B CA 1
ATOM 4643 C C . ILE B 1 237 ? -10.055 -12.266 -9.992 1 97.31 237 ILE B C 1
ATOM 4645 O O . ILE B 1 237 ? -11.102 -11.852 -9.5 1 97.31 237 ILE B O 1
ATOM 4649 N N . LEU B 1 238 ? -8.859 -11.773 -9.695 1 97.94 238 LEU B N 1
ATOM 4650 C CA . LEU B 1 238 ? -8.711 -10.648 -8.773 1 97.94 238 LEU B CA 1
ATOM 4651 C C . LEU B 1 238 ? -9.484 -9.438 -9.266 1 97.94 238 LEU B C 1
ATOM 4653 O O . LEU B 1 238 ? -10.133 -8.734 -8.484 1 97.94 238 LEU B O 1
ATOM 4657 N N . ASP B 1 239 ? -9.391 -9.164 -10.578 1 97.5 239 ASP B N 1
ATOM 4658 C CA . ASP B 1 239 ? -10.117 -8.047 -11.172 1 97.5 239 ASP B CA 1
ATOM 4659 C C . ASP B 1 239 ? -11.617 -8.172 -10.93 1 97.5 239 ASP B C 1
ATOM 4661 O O . ASP B 1 239 ? -12.289 -7.18 -10.625 1 97.5 239 ASP B O 1
ATOM 4665 N N . ARG B 1 240 ? -12.078 -9.258 -11.086 1 97.19 240 ARG B N 1
ATOM 4666 C CA . ARG B 1 240 ? -13.508 -9.5 -10.906 1 97.19 240 ARG B CA 1
ATOM 4667 C C . ARG B 1 240 ? -13.922 -9.25 -9.461 1 97.19 240 ARG B C 1
ATOM 4669 O O . ARG B 1 240 ? -14.914 -8.555 -9.203 1 97.19 240 ARG B O 1
ATOM 4676 N N . LEU B 1 241 ? -13.234 -9.836 -8.516 1 98.12 241 LEU B N 1
ATOM 4677 C CA . LEU B 1 241 ? -13.562 -9.68 -7.105 1 98.12 241 LEU B CA 1
ATOM 4678 C C . LEU B 1 241 ? -13.414 -8.234 -6.664 1 98.12 241 LEU B C 1
ATOM 4680 O O . LEU B 1 241 ? -14.328 -7.656 -6.07 1 98.12 241 LEU B O 1
ATOM 4684 N N . HIS B 1 242 ? -12.266 -7.676 -6.938 1 98.25 242 HIS B N 1
ATOM 4685 C CA . HIS B 1 242 ? -12.016 -6.293 -6.543 1 98.25 242 HIS B CA 1
ATOM 4686 C C . HIS B 1 242 ? -12.945 -5.332 -7.281 1 98.25 242 HIS B C 1
ATOM 4688 O O . HIS B 1 242 ? -13.344 -4.305 -6.73 1 98.25 242 HIS B O 1
ATOM 4694 N N . GLY B 1 243 ? -13.219 -5.672 -8.57 1 97.44 243 GLY B N 1
ATOM 4695 C CA . GLY B 1 243 ? -14.188 -4.871 -9.305 1 97.44 243 GLY B CA 1
ATOM 4696 C C . GLY B 1 243 ? -15.555 -4.848 -8.648 1 97.44 243 GLY B C 1
ATOM 4697 O O . GLY B 1 243 ? -16.172 -3.787 -8.508 1 97.44 243 GLY B O 1
ATOM 4698 N N . ARG B 1 244 ? -16.031 -5.996 -8.32 1 97 244 ARG B N 1
ATOM 4699 C CA . ARG B 1 244 ? -17.312 -6.098 -7.648 1 97 244 ARG B CA 1
ATOM 4700 C C . ARG B 1 244 ? -17.297 -5.352 -6.316 1 97 244 ARG B C 1
ATOM 4702 O O . ARG B 1 244 ? -18.25 -4.648 -5.98 1 97 244 ARG B O 1
ATOM 4709 N N . ARG B 1 245 ? -16.266 -5.512 -5.539 1 97.94 245 ARG B N 1
ATOM 4710 C CA . ARG B 1 245 ? -16.109 -4.812 -4.266 1 97.94 245 ARG B CA 1
ATOM 4711 C C . ARG B 1 245 ? -16.125 -3.301 -4.469 1 97.94 245 ARG B C 1
ATOM 4713 O O . ARG B 1 245 ? -16.75 -2.572 -3.689 1 97.94 245 ARG B O 1
ATOM 4720 N N . ALA B 1 246 ? -15.461 -2.863 -5.496 1 97.62 246 ALA B N 1
ATOM 4721 C CA . ALA B 1 246 ? -15.391 -1.435 -5.793 1 97.62 246 ALA B CA 1
ATOM 4722 C C . ALA B 1 246 ? -16.781 -0.869 -6.086 1 97.62 246 ALA B C 1
ATOM 4724 O O . ALA B 1 246 ? -17.109 0.235 -5.645 1 97.62 246 ALA B O 1
ATOM 4725 N N . VAL B 1 247 ? -17.547 -1.579 -6.828 1 96.81 247 VAL B N 1
ATOM 4726 C CA . VAL B 1 247 ? -18.906 -1.149 -7.148 1 96.81 247 VAL B CA 1
ATOM 4727 C C . VAL B 1 247 ? -19.734 -1.054 -5.867 1 96.81 247 VAL B C 1
ATOM 4729 O O . VAL B 1 247 ? -20.438 -0.063 -5.648 1 96.81 247 VAL B O 1
ATOM 4732 N N . LEU B 1 248 ? -19.609 -2.061 -5.043 1 97.25 248 LEU B N 1
ATOM 4733 C CA . LEU B 1 248 ? -20.375 -2.104 -3.803 1 97.25 248 LEU B CA 1
ATOM 4734 C C . LEU B 1 248 ? -19.906 -1.023 -2.834 1 97.25 248 LEU B C 1
ATOM 4736 O O . LEU B 1 248 ? -20.672 -0.574 -1.98 1 97.25 248 LEU B O 1
ATOM 4740 N N . LEU B 1 249 ? -18.656 -0.659 -2.898 1 96.88 249 LEU B N 1
ATOM 4741 C CA . LEU B 1 249 ? -18.062 0.383 -2.062 1 96.88 249 LEU B CA 1
ATOM 4742 C C . LEU B 1 249 ? -18.516 1.766 -2.525 1 96.88 249 LEU B C 1
ATOM 4744 O O . LEU B 1 249 ? -18.594 2.699 -1.725 1 96.88 249 LEU B O 1
ATOM 4748 N N . SER B 1 250 ? -18.828 1.863 -3.762 1 94.31 250 SER B N 1
ATOM 4749 C CA . SER B 1 250 ? -19.188 3.15 -4.34 1 94.31 250 SER B CA 1
ATOM 4750 C C . SER B 1 250 ? -20.578 3.59 -3.877 1 94.31 250 SER B C 1
ATOM 4752 O O . SER B 1 250 ? -21.266 2.848 -3.18 1 94.31 250 SER B O 1
ATOM 4754 N N . ASP B 1 251 ? -20.969 4.789 -4.195 1 91.06 251 ASP B N 1
ATOM 4755 C CA . ASP B 1 251 ? -22.266 5.336 -3.779 1 91.06 251 ASP B CA 1
ATOM 4756 C C . ASP B 1 251 ? -23.375 4.875 -4.715 1 91.06 251 ASP B C 1
ATOM 4758 O O . ASP B 1 251 ? -24.547 5.18 -4.484 1 91.06 251 ASP B O 1
ATOM 4762 N N . LYS B 1 252 ? -23 4.086 -5.715 1 91.25 252 LYS B N 1
ATOM 4763 C CA . LYS B 1 252 ? -24.016 3.539 -6.609 1 91.25 252 LYS B CA 1
ATOM 4764 C C . LYS B 1 252 ? -24.797 2.412 -5.934 1 91.25 252 LYS B C 1
ATOM 4766 O O . LYS B 1 252 ? -24.203 1.419 -5.5 1 91.25 252 LYS B O 1
ATOM 4771 N N . VAL B 1 253 ? -26.016 2.631 -5.867 1 92.38 253 VAL B N 1
ATOM 4772 C CA . VAL B 1 253 ? -26.859 1.638 -5.211 1 92.38 253 VAL B CA 1
ATOM 4773 C C . VAL B 1 253 ? -27.266 0.561 -6.211 1 92.38 253 VAL B C 1
ATOM 4775 O O . VAL B 1 253 ? -27.797 0.869 -7.281 1 92.38 253 VAL B O 1
ATOM 4778 N N . GLN B 1 254 ? -27 -0.69 -5.891 1 92 254 GLN B N 1
ATOM 4779 C CA . GLN B 1 254 ? -27.344 -1.809 -6.762 1 92 254 GLN B CA 1
ATOM 4780 C C . GLN B 1 254 ? -28.75 -2.32 -6.465 1 92 254 GLN B C 1
ATOM 4782 O O . GLN B 1 254 ? -29.516 -2.594 -7.387 1 92 254 GLN B O 1
ATOM 4787 N N . CYS B 1 255 ? -29.078 -2.439 -5.25 1 95 255 CYS B N 1
ATOM 4788 C CA . CYS B 1 255 ? -30.391 -2.863 -4.801 1 95 255 CYS B CA 1
ATOM 4789 C C . CYS B 1 255 ? -30.922 -1.945 -3.701 1 95 255 CYS B C 1
ATOM 4791 O O . CYS B 1 255 ? -31.734 -1.057 -3.961 1 95 255 CYS B O 1
ATOM 4793 N N . SER B 1 256 ? -30.5 -1.968 -2.588 1 95.38 256 SER B N 1
ATOM 4794 C CA . SER B 1 256 ? -30.734 -1.11 -1.434 1 95.38 256 SER B CA 1
ATOM 4795 C C . SER B 1 256 ? -29.469 -0.923 -0.604 1 95.38 256 SER B C 1
ATOM 4797 O O . SER B 1 256 ? -28.5 -1.658 -0.776 1 95.38 256 SER B O 1
ATOM 4799 N N . TYR B 1 257 ? -29.484 0.026 0.213 1 96.06 257 TYR B N 1
ATOM 4800 C CA . TYR B 1 257 ? -28.328 0.255 1.077 1 96.06 257 TYR B CA 1
ATOM 4801 C C . TYR B 1 257 ? -28.016 -0.98 1.915 1 96.06 257 TYR B C 1
ATOM 4803 O O . TYR B 1 257 ? -26.859 -1.385 2.033 1 96.06 257 TYR B O 1
ATOM 4811 N N . GLU B 1 258 ? -29.016 -1.571 2.473 1 96.06 258 GLU B N 1
ATOM 4812 C CA . GLU B 1 258 ? -28.875 -2.736 3.342 1 96.06 258 GLU B CA 1
ATOM 4813 C C . GLU B 1 258 ? -28.344 -3.941 2.566 1 96.06 258 GLU B C 1
ATOM 4815 O O . GLU B 1 258 ? -27.422 -4.629 3.023 1 96.06 258 GLU B O 1
ATOM 4820 N N . CYS B 1 259 ? -28.938 -4.172 1.429 1 96.69 259 CYS B N 1
ATOM 4821 C CA . CYS B 1 259 ? -28.5 -5.285 0.592 1 96.69 259 CYS B CA 1
ATOM 4822 C C . CYS B 1 259 ? -27.047 -5.117 0.166 1 96.69 259 CYS B C 1
ATOM 4824 O O . CYS B 1 259 ? -26.266 -6.059 0.255 1 96.69 259 CYS B O 1
ATOM 4826 N N . ASP B 1 260 ? -26.703 -3.885 -0.29 1 97.19 260 ASP B N 1
ATOM 4827 C CA . ASP B 1 260 ? -25.328 -3.594 -0.722 1 97.19 260 ASP B CA 1
ATOM 4828 C C . ASP B 1 260 ? -24.344 -3.771 0.426 1 97.19 260 ASP B C 1
ATOM 4830 O O . ASP B 1 260 ? -23.234 -4.266 0.223 1 97.19 260 ASP B O 1
ATOM 4834 N N . CYS B 1 261 ? -24.766 -3.369 1.605 1 97.19 261 CYS B N 1
ATOM 4835 C CA . CYS B 1 261 ? -23.922 -3.557 2.779 1 97.19 261 CYS B CA 1
ATOM 4836 C C . CYS B 1 261 ? -23.672 -5.035 3.037 1 97.19 261 CYS B C 1
ATOM 4838 O O . CYS B 1 261 ? -22.531 -5.441 3.281 1 97.19 261 CYS B O 1
ATOM 4840 N N . MET B 1 262 ? -24.703 -5.828 2.928 1 97.62 262 MET B N 1
ATOM 4841 C CA . MET B 1 262 ? -24.578 -7.262 3.172 1 97.62 262 MET B CA 1
ATOM 4842 C C . MET B 1 262 ? -23.594 -7.895 2.191 1 97.62 262 MET B C 1
ATOM 4844 O O . MET B 1 262 ? -22.688 -8.641 2.598 1 97.62 262 MET B O 1
ATOM 4848 N N . LEU B 1 263 ? -23.797 -7.531 0.962 1 97.94 263 LEU B N 1
ATOM 4849 C CA . LEU B 1 263 ? -22.953 -8.117 -0.078 1 97.94 263 LEU B CA 1
ATOM 4850 C C . LEU B 1 263 ? -21.516 -7.633 0.055 1 97.94 263 LEU B C 1
ATOM 4852 O O . LEU B 1 263 ? -20.578 -8.414 -0.101 1 97.94 263 LEU B O 1
ATOM 4856 N N . LEU B 1 264 ? -21.312 -6.34 0.315 1 98.31 264 LEU B N 1
ATOM 4857 C CA . LEU B 1 264 ? -19.984 -5.773 0.488 1 98.31 264 LEU B CA 1
ATOM 4858 C C . LEU B 1 264 ? -19.234 -6.461 1.63 1 98.31 264 LEU B C 1
ATOM 4860 O O . LEU B 1 264 ? -18.094 -6.867 1.472 1 98.31 264 LEU B O 1
ATOM 4864 N N . ALA B 1 265 ? -19.875 -6.586 2.752 1 98.38 265 ALA B N 1
ATOM 4865 C CA . ALA B 1 265 ? -19.234 -7.184 3.92 1 98.38 265 ALA B CA 1
ATOM 4866 C C . ALA B 1 265 ? -18.891 -8.648 3.668 1 98.38 265 ALA B C 1
ATOM 4868 O O . ALA B 1 265 ? -17.781 -9.102 3.994 1 98.38 265 ALA B O 1
ATOM 4869 N N . ALA B 1 266 ? -19.844 -9.383 3.141 1 98.19 266 ALA B N 1
ATOM 4870 C CA . ALA B 1 266 ? -19.609 -10.797 2.854 1 98.19 266 ALA B CA 1
ATOM 4871 C C . ALA B 1 266 ? -18.422 -10.984 1.929 1 98.19 266 ALA B C 1
ATOM 4873 O O . ALA B 1 266 ? -17.547 -11.812 2.193 1 98.19 266 ALA B O 1
ATOM 4874 N N . LEU B 1 267 ? -18.453 -10.18 0.863 1 98.5 267 LEU B N 1
ATOM 4875 C CA . LEU B 1 267 ? -17.344 -10.266 -0.089 1 98.5 267 LEU B CA 1
ATOM 4876 C C . LEU B 1 267 ? -16.031 -9.859 0.566 1 98.5 267 LEU B C 1
ATOM 4878 O O . LEU B 1 267 ? -15.008 -10.531 0.376 1 98.5 267 LEU B O 1
ATOM 4882 N N . THR B 1 268 ? -16.047 -8.781 1.305 1 98.5 268 THR B N 1
ATOM 4883 C CA . THR B 1 268 ? -14.844 -8.281 1.971 1 98.5 268 THR B CA 1
ATOM 4884 C C . THR B 1 268 ? -14.273 -9.328 2.922 1 98.5 268 THR B C 1
ATOM 4886 O O . THR B 1 268 ? -13.07 -9.586 2.92 1 98.5 268 THR B O 1
ATOM 4889 N N . ARG B 1 269 ? -15.062 -9.969 3.719 1 98 269 ARG B N 1
ATOM 4890 C CA . ARG B 1 269 ? -14.625 -11.008 4.645 1 98 269 ARG B CA 1
ATOM 4891 C C . ARG B 1 269 ? -14.062 -12.211 3.891 1 98 269 ARG B C 1
ATOM 4893 O O . ARG B 1 269 ? -13.062 -12.805 4.305 1 98 269 ARG B O 1
ATOM 4900 N N . HIS B 1 270 ? -14.773 -12.578 2.855 1 98.12 270 HIS B N 1
ATOM 4901 C CA . HIS B 1 270 ? -14.328 -13.703 2.041 1 98.12 270 HIS B CA 1
ATOM 4902 C C . HIS B 1 270 ? -12.938 -13.445 1.457 1 98.12 270 HIS B C 1
ATOM 4904 O O . HIS B 1 270 ? -12.055 -14.297 1.561 1 98.12 270 HIS B O 1
ATOM 4910 N N . MET B 1 271 ? -12.766 -12.273 0.89 1 98.25 271 MET B N 1
ATOM 4911 C CA . MET B 1 271 ? -11.477 -11.898 0.319 1 98.25 271 MET B CA 1
ATOM 4912 C C . MET B 1 271 ? -10.398 -11.844 1.396 1 98.25 271 MET B C 1
ATOM 4914 O O . MET B 1 271 ? -9.242 -12.188 1.141 1 98.25 271 MET B O 1
ATOM 4918 N N . HIS B 1 272 ? -10.773 -11.383 2.564 1 97.81 272 HIS B N 1
ATOM 4919 C CA . HIS B 1 272 ? -9.852 -11.359 3.695 1 97.81 272 HIS B CA 1
ATOM 4920 C C . HIS B 1 272 ? -9.398 -12.773 4.062 1 97.81 272 HIS B C 1
ATOM 4922 O O . HIS B 1 272 ? -8.211 -13.008 4.262 1 97.81 272 HIS B O 1
ATOM 4928 N N . ARG B 1 273 ? -10.273 -13.695 4.156 1 96.81 273 ARG B N 1
ATOM 4929 C CA . ARG B 1 273 ? -9.969 -15.086 4.484 1 96.81 273 ARG B CA 1
ATOM 4930 C C . ARG B 1 273 ? -9.039 -15.703 3.449 1 96.81 273 ARG B C 1
ATOM 4932 O O . ARG B 1 273 ? -8.156 -16.5 3.791 1 96.81 273 ARG B O 1
ATOM 4939 N N . LEU B 1 274 ? -9.273 -15.297 2.215 1 97.19 274 LEU B N 1
ATOM 4940 C CA . LEU B 1 274 ? -8.461 -15.836 1.128 1 97.19 274 LEU B CA 1
ATOM 4941 C C . LEU B 1 274 ? -7.098 -15.156 1.08 1 97.19 274 LEU B C 1
ATOM 4943 O O . LEU B 1 274 ? -6.211 -15.578 0.333 1 97.19 274 LEU B O 1
ATOM 4947 N N . GLY B 1 275 ? -6.926 -14.109 1.824 1 96.75 275 GLY B N 1
ATOM 4948 C CA . GLY B 1 275 ? -5.664 -13.383 1.85 1 96.75 275 GLY B CA 1
ATOM 4949 C C . GLY B 1 275 ? -5.477 -12.469 0.655 1 96.75 275 GLY B C 1
ATOM 4950 O O . GLY B 1 275 ? -4.344 -12.156 0.276 1 96.75 275 GLY B O 1
ATOM 4951 N N . ILE B 1 276 ? -6.586 -12.055 -0.011 1 98 276 ILE B N 1
ATOM 4952 C CA . ILE B 1 276 ? -6.441 -11.273 -1.238 1 98 276 ILE B CA 1
ATOM 4953 C C . ILE B 1 276 ? -7.172 -9.945 -1.096 1 98 276 ILE B C 1
ATOM 4955 O O . ILE B 1 276 ? -7.391 -9.242 -2.086 1 98 276 ILE B O 1
ATOM 4959 N N . LEU B 1 277 ? -7.641 -9.617 0.129 1 97.88 277 LEU B N 1
ATOM 4960 C CA . LEU B 1 277 ? -8.32 -8.344 0.329 1 97.88 277 LEU B CA 1
ATOM 4961 C C . LEU B 1 277 ? -7.434 -7.184 -0.118 1 97.88 277 LEU B C 1
ATOM 4963 O O . LEU B 1 277 ? -7.891 -6.285 -0.828 1 97.88 277 LEU B O 1
ATOM 4967 N N . ASP B 1 278 ? -6.168 -7.164 0.465 1 96.56 278 ASP B N 1
ATOM 4968 C CA . ASP B 1 278 ? -5.168 -6.328 -0.19 1 96.56 278 ASP B CA 1
ATOM 4969 C C . ASP B 1 278 ? -4.676 -6.969 -1.486 1 96.56 278 ASP B C 1
ATOM 4971 O O . ASP B 1 278 ? -4.223 -8.109 -1.485 1 96.56 278 ASP B O 1
ATOM 4975 N N . ARG B 1 279 ? -4.875 -6.309 -2.508 1 97.38 279 ARG B N 1
ATOM 4976 C CA . ARG B 1 279 ? -4.574 -6.898 -3.809 1 97.38 279 ARG B CA 1
ATOM 4977 C C . ARG B 1 279 ? -3.115 -7.34 -3.885 1 97.38 279 ARG B C 1
ATOM 4979 O O . ARG B 1 279 ? -2.205 -6.516 -3.781 1 97.38 279 ARG B O 1
ATOM 4986 N N . PRO B 1 280 ? -2.902 -8.562 -4.09 1 97.5 280 PRO B N 1
ATOM 4987 C CA . PRO B 1 280 ? -1.518 -9.023 -4.211 1 97.5 280 PRO B CA 1
ATOM 4988 C C . PRO B 1 280 ? -0.864 -8.602 -5.523 1 97.5 280 PRO B C 1
ATOM 4990 O O . PRO B 1 280 ? -1.558 -8.383 -6.52 1 97.5 280 PRO B O 1
ATOM 4993 N N . ALA B 1 281 ? 0.443 -8.531 -5.488 1 97.25 281 ALA B N 1
ATOM 4994 C CA . ALA B 1 281 ? 1.212 -8.195 -6.684 1 97.25 281 ALA B CA 1
ATOM 4995 C C . ALA B 1 281 ? 1.803 -9.445 -7.328 1 97.25 281 ALA B C 1
ATOM 4997 O O . ALA B 1 281 ? 2.057 -10.438 -6.645 1 97.25 281 ALA B O 1
ATOM 4998 N N . PRO B 1 282 ? 1.948 -9.359 -8.609 1 96.75 282 PRO B N 1
ATOM 4999 C CA . PRO B 1 282 ? 2.697 -10.453 -9.227 1 96.75 282 PRO B CA 1
ATOM 5000 C C . PRO B 1 282 ? 4.059 -10.68 -8.57 1 96.75 282 PRO B C 1
ATOM 5002 O O . PRO B 1 282 ? 4.668 -9.742 -8.062 1 96.75 282 PRO B O 1
ATOM 5005 N N . PRO B 1 283 ? 4.598 -12.039 -8.625 1 97.38 283 PRO B N 1
ATOM 5006 C CA . PRO B 1 283 ? 4.09 -13.195 -9.359 1 97.38 283 PRO B CA 1
ATOM 5007 C C . PRO B 1 283 ? 3.033 -13.977 -8.578 1 97.38 283 PRO B C 1
ATOM 5009 O O . PRO B 1 283 ? 2.879 -15.188 -8.781 1 97.38 283 PRO B O 1
ATOM 5012 N N . PHE B 1 284 ? 2.336 -13.25 -7.523 1 97.81 284 PHE B N 1
ATOM 5013 C CA . PHE B 1 284 ? 1.239 -13.812 -6.75 1 97.81 284 PHE B CA 1
ATOM 5014 C C . PHE B 1 284 ? 1.714 -15.016 -5.938 1 97.81 284 PHE B C 1
ATOM 5016 O O . PHE B 1 284 ? 1.114 -16.094 -6.004 1 97.81 284 PHE B O 1
ATOM 5023 N N . GLU B 1 285 ? 2.76 -14.758 -5.078 1 97.81 285 GLU B N 1
ATOM 5024 C CA . GLU B 1 285 ? 3.375 -15.797 -4.258 1 97.81 285 GLU B CA 1
ATOM 5025 C C . GLU B 1 285 ? 2.348 -16.453 -3.338 1 97.81 285 GLU B C 1
ATOM 5027 O O . GLU B 1 285 ? 1.59 -15.758 -2.654 1 97.81 285 GLU B O 1
ATOM 5032 N N . GLY B 1 286 ? 2.289 -17.781 -3.385 1 97.5 286 GLY B N 1
ATOM 5033 C CA . GLY B 1 286 ? 1.443 -18.547 -2.477 1 97.5 286 GLY B CA 1
ATOM 5034 C C . GLY B 1 286 ? 0.047 -18.781 -3.021 1 97.5 286 GLY B C 1
ATOM 5035 O O . GLY B 1 286 ? -0.777 -19.438 -2.371 1 97.5 286 GLY B O 1
ATOM 5036 N N . ILE B 1 287 ? -0.239 -18.328 -4.18 1 97.62 287 ILE B N 1
ATOM 5037 C CA . ILE B 1 287 ? -1.588 -18.422 -4.723 1 97.62 287 ILE B CA 1
ATOM 5038 C C . ILE B 1 287 ? -1.579 -19.328 -5.961 1 97.62 287 ILE B C 1
ATOM 5040 O O . ILE B 1 287 ? -0.837 -19.078 -6.91 1 97.62 287 ILE B O 1
ATOM 5044 N N . ALA B 1 288 ? -2.346 -20.312 -6 1 97.25 288 ALA B N 1
ATOM 5045 C CA . ALA B 1 288 ? -2.568 -21.156 -7.168 1 97.25 288 ALA B CA 1
ATOM 5046 C C . ALA B 1 288 ? -3.814 -20.719 -7.93 1 97.25 288 ALA B C 1
ATOM 5048 O O . ALA B 1 288 ? -4.875 -20.5 -7.336 1 97.25 288 ALA B O 1
ATOM 5049 N N . ALA B 1 289 ? -3.723 -20.641 -9.195 1 96.19 289 ALA B N 1
ATOM 5050 C CA . ALA B 1 289 ? -4.824 -20.156 -10.023 1 96.19 289 ALA B CA 1
ATOM 5051 C C . ALA B 1 289 ? -6.062 -21.031 -9.859 1 96.19 289 ALA B C 1
ATOM 5053 O O . ALA B 1 289 ? -7.176 -20.516 -9.703 1 96.19 289 ALA B O 1
ATOM 5054 N N . GLU B 1 290 ? -5.891 -22.297 -9.883 1 95.38 290 GLU B N 1
ATOM 5055 C CA . GLU B 1 290 ? -7.023 -23.219 -9.812 1 95.38 290 GLU B CA 1
ATOM 5056 C C . GLU B 1 290 ? -7.73 -23.109 -8.461 1 95.38 290 GLU B C 1
ATOM 5058 O O . GLU B 1 290 ? -8.961 -23.062 -8.398 1 95.38 290 GLU B O 1
ATOM 5063 N N . GLN B 1 291 ? -6.969 -23.094 -7.438 1 96.19 291 GLN B N 1
ATOM 5064 C CA . GLN B 1 291 ? -7.547 -23 -6.102 1 96.19 291 GLN B CA 1
ATOM 5065 C C . GLN B 1 291 ? -8.312 -21.688 -5.93 1 96.19 291 GLN B C 1
ATOM 5067 O O . GLN B 1 291 ? -9.414 -21.672 -5.379 1 96.19 291 GLN B O 1
ATOM 5072 N N . LEU B 1 292 ? -7.719 -20.625 -6.312 1 97.06 292 LEU B N 1
ATOM 5073 C CA . LEU B 1 292 ? -8.367 -19.328 -6.219 1 97.06 292 LEU B CA 1
ATOM 5074 C C . LEU B 1 292 ? -9.672 -19.312 -7.008 1 97.06 292 LEU B C 1
ATOM 5076 O O . LEU B 1 292 ? -10.688 -18.797 -6.527 1 97.06 292 LEU B O 1
ATOM 5080 N N . ALA B 1 293 ? -9.641 -19.844 -8.25 1 96.12 293 ALA B N 1
ATOM 5081 C CA . ALA B 1 293 ? -10.836 -19.906 -9.086 1 96.12 293 ALA B CA 1
ATOM 5082 C C . ALA B 1 293 ? -11.945 -20.703 -8.406 1 96.12 293 ALA B C 1
ATOM 5084 O O . ALA B 1 293 ? -13.125 -20.359 -8.531 1 96.12 293 ALA B O 1
ATOM 5085 N N . LYS B 1 294 ? -11.594 -21.703 -7.746 1 95.12 294 LYS B N 1
ATOM 5086 C CA . LYS B 1 294 ? -12.555 -22.562 -7.055 1 95.12 294 LYS B CA 1
ATOM 5087 C C . LYS B 1 294 ? -13.141 -21.859 -5.836 1 95.12 294 LYS B C 1
ATOM 5089 O O . LYS B 1 294 ? -14.344 -21.953 -5.578 1 95.12 294 LYS B O 1
ATOM 5094 N N . GLU B 1 295 ? -12.32 -21.141 -5.113 1 97.06 295 GLU B N 1
ATOM 5095 C CA . GLU B 1 295 ? -12.727 -20.562 -3.838 1 97.06 295 GLU B CA 1
ATOM 5096 C C . GLU B 1 295 ? -13.383 -19.203 -4.039 1 97.06 295 GLU B C 1
ATOM 5098 O O . GLU B 1 295 ? -14.219 -18.781 -3.232 1 97.06 295 GLU B O 1
ATOM 5103 N N . ALA B 1 296 ? -13.055 -18.484 -5.082 1 96.75 296 ALA B N 1
ATOM 5104 C CA . ALA B 1 296 ? -13.5 -17.109 -5.332 1 96.75 296 ALA B CA 1
ATOM 5105 C C . ALA B 1 296 ? -15.016 -17 -5.238 1 96.75 296 ALA B C 1
ATOM 5107 O O . ALA B 1 296 ? -15.547 -16.141 -4.535 1 96.75 296 ALA B O 1
ATOM 5108 N N . PRO B 1 297 ? -15.75 -17.875 -5.859 1 96.56 297 PRO B N 1
ATOM 5109 C CA . PRO B 1 297 ? -17.203 -17.75 -5.812 1 96.56 297 PRO B CA 1
ATOM 5110 C C . PRO B 1 297 ? -17.812 -18.359 -4.555 1 96.56 297 PRO B C 1
ATOM 5112 O O . PRO B 1 297 ? -19.031 -18.594 -4.5 1 96.56 297 PRO B O 1
ATOM 5115 N N . GLY B 1 298 ? -17.094 -18.594 -3.514 1 97.06 298 GLY B N 1
ATOM 5116 C CA . GLY B 1 298 ? -17.578 -19.25 -2.311 1 97.06 298 GLY B CA 1
ATOM 5117 C C . GLY B 1 298 ? -17.891 -18.281 -1.186 1 97.06 298 GLY B C 1
ATOM 5118 O O . GLY B 1 298 ? -17.531 -18.531 -0.032 1 97.06 298 GLY B O 1
ATOM 5119 N N . VAL B 1 299 ? -18.547 -17.156 -1.514 1 97.94 299 VAL B N 1
ATOM 5120 C CA . VAL B 1 299 ? -18.875 -16.141 -0.519 1 97.94 299 VAL B CA 1
ATOM 5121 C C . VAL B 1 299 ? -20.062 -16.609 0.313 1 97.94 299 VAL B C 1
ATOM 5123 O O . VAL B 1 299 ? -21.078 -17.047 -0.234 1 97.94 299 VAL B O 1
ATOM 5126 N N . LEU B 1 300 ? -19.922 -16.594 1.6 1 97.19 300 LEU B N 1
ATOM 5127 C CA . LEU B 1 300 ? -21.047 -16.859 2.492 1 97.19 300 LEU B CA 1
ATOM 5128 C C . LEU B 1 300 ? -21.969 -15.633 2.598 1 97.19 300 LEU B C 1
ATOM 5130 O O . LEU B 1 300 ? -21.609 -14.648 3.246 1 97.19 300 LEU B O 1
ATOM 5134 N N . LEU B 1 301 ? -23.062 -15.719 1.979 1 97.19 301 LEU B N 1
ATOM 5135 C CA . LEU B 1 301 ? -23.984 -14.594 1.957 1 97.19 301 LEU B CA 1
ATOM 5136 C C . LEU B 1 301 ? -24.859 -14.586 3.207 1 97.19 301 LEU B C 1
ATOM 5138 O O . LEU B 1 301 ? -25.375 -15.625 3.621 1 97.19 301 LEU B O 1
ATOM 5142 N N . PRO B 1 302 ? -25 -13.438 3.836 1 95.62 302 PRO B N 1
ATOM 5143 C CA . PRO B 1 302 ? -25.828 -13.344 5.043 1 95.62 302 PRO B CA 1
ATOM 5144 C C . PRO B 1 302 ? -27.328 -13.477 4.746 1 95.62 302 PRO B C 1
ATOM 5146 O O . PRO B 1 302 ? -27.781 -13.102 3.662 1 95.62 302 PRO B O 1
ATOM 5149 N N . ARG B 1 303 ? -28.078 -13.938 5.738 1 95.06 303 ARG B N 1
ATOM 5150 C CA . ARG B 1 303 ? -29.547 -14.023 5.68 1 95.06 303 ARG B CA 1
ATOM 5151 C C . ARG B 1 303 ? -30.188 -12.891 6.473 1 95.06 303 ARG B C 1
ATOM 5153 O O . ARG B 1 303 ? -29.891 -12.703 7.652 1 95.06 303 ARG B O 1
ATOM 5160 N N . TRP B 1 304 ? -31.047 -12.117 5.789 1 94.12 304 TRP B N 1
ATOM 5161 C CA . TRP B 1 304 ? -31.703 -11 6.465 1 94.12 304 TRP B CA 1
ATOM 5162 C C . TRP B 1 304 ? -33.094 -10.734 5.875 1 94.12 304 TRP B C 1
ATOM 5164 O O . TRP B 1 304 ? -33.438 -11.289 4.824 1 94.12 304 TRP B O 1
ATOM 5174 N N . TYR B 1 305 ? -33.844 -9.969 6.613 1 95.38 305 TYR B N 1
ATOM 5175 C CA . TYR B 1 305 ? -35.25 -9.797 6.273 1 95.38 305 TYR B CA 1
ATOM 5176 C C . TYR B 1 305 ? -35.656 -8.328 6.301 1 95.38 305 TYR B C 1
ATOM 5178 O O . TYR B 1 305 ? -34.969 -7.504 6.902 1 95.38 305 TYR B O 1
ATOM 5186 N N . GLU B 1 306 ? -36.594 -8 5.516 1 93.06 306 GLU B N 1
ATOM 5187 C CA . GLU B 1 306 ? -37.25 -6.699 5.617 1 93.06 306 GLU B CA 1
ATOM 5188 C C . GLU B 1 306 ? -38.25 -6.672 6.77 1 93.06 306 GLU B C 1
ATOM 5190 O O . GLU B 1 306 ? -38.562 -7.707 7.371 1 93.06 306 GLU B O 1
ATOM 5195 N N . ARG B 1 307 ? -38.75 -5.504 7.012 1 93.38 307 ARG B N 1
ATOM 5196 C CA . ARG B 1 307 ? -39.688 -5.34 8.125 1 93.38 307 ARG B CA 1
ATOM 5197 C C . ARG B 1 307 ? -40.875 -6.262 7.965 1 93.38 307 ARG B C 1
ATOM 5199 O O . ARG B 1 307 ? -41.594 -6.184 6.969 1 93.38 307 ARG B O 1
ATOM 5206 N N . GLY B 1 308 ? -41.031 -7.109 8.898 1 92.5 308 GLY B N 1
ATOM 5207 C CA . GLY B 1 308 ? -42.188 -8 8.914 1 92.5 308 GLY B CA 1
ATOM 5208 C C . GLY B 1 308 ? -42.094 -9.094 7.867 1 92.5 308 GLY B C 1
ATOM 5209 O O . GLY B 1 308 ? -43.062 -9.805 7.633 1 92.5 308 GLY B O 1
ATOM 5210 N N . GLY B 1 309 ? -41.031 -9.18 7.289 1 91.5 309 GLY B N 1
ATOM 5211 C CA . GLY B 1 309 ? -40.906 -10.164 6.219 1 91.5 309 GLY B CA 1
ATOM 5212 C C . GLY B 1 309 ? -40.625 -11.562 6.719 1 91.5 309 GLY B C 1
ATOM 5213 O O . GLY B 1 309 ? -39.812 -11.734 7.629 1 91.5 309 GLY B O 1
ATOM 5214 N N . GLU B 1 310 ? -41.188 -12.555 6.117 1 93.12 310 GLU B N 1
ATOM 5215 C CA . GLU B 1 310 ? -40.969 -13.953 6.473 1 93.12 310 GLU B CA 1
ATOM 5216 C C . GLU B 1 310 ? -40 -14.617 5.508 1 93.12 310 GLU B C 1
ATOM 5218 O O . GLU B 1 310 ? -39.406 -15.664 5.816 1 93.12 310 GLU B O 1
ATOM 5223 N N . MET B 1 311 ? -39.844 -13.883 4.379 1 93.69 311 MET B N 1
ATOM 5224 C CA . MET B 1 311 ? -38.906 -14.406 3.383 1 93.69 311 MET B CA 1
ATOM 5225 C C . MET B 1 311 ? -37.594 -13.625 3.395 1 93.69 311 MET B C 1
ATOM 5227 O O . MET B 1 311 ? -37.625 -12.398 3.516 1 93.69 311 MET B O 1
ATOM 5231 N N . GLN B 1 312 ? -36.594 -14.352 3.281 1 94.06 312 GLN B N 1
ATOM 5232 C CA . GLN B 1 312 ? -35.281 -13.742 3.227 1 94.06 312 GLN B CA 1
ATOM 5233 C C . GLN B 1 312 ? -35.125 -12.836 2.006 1 94.06 312 GLN B C 1
ATOM 5235 O O . GLN B 1 312 ? -35.688 -13.141 0.938 1 94.06 312 GLN B O 1
ATOM 5240 N N . HIS B 1 313 ? -34.469 -11.734 2.168 1 94.19 313 HIS B N 1
ATOM 5241 C CA . HIS B 1 313 ? -34.188 -10.875 1.025 1 94.19 313 HIS B CA 1
ATOM 5242 C C . HIS B 1 313 ? -33.469 -11.641 -0.084 1 94.19 313 HIS B C 1
ATOM 5244 O O . HIS B 1 313 ? -32.469 -12.289 0.156 1 94.19 313 HIS B O 1
ATOM 5250 N N . SER B 1 314 ? -34.031 -11.641 -1.295 1 92.62 314 SER B N 1
ATOM 5251 C CA . SER B 1 314 ? -33.5 -12.445 -2.398 1 92.62 314 SER B CA 1
ATOM 5252 C C . SER B 1 314 ? -33.594 -11.68 -3.719 1 92.62 314 SER B C 1
ATOM 5254 O O . SER B 1 314 ? -34.188 -12.164 -4.68 1 92.62 314 SER B O 1
ATOM 5256 N N . CYS B 1 315 ? -32.906 -10.555 -3.748 1 93.5 315 CYS B N 1
ATOM 5257 C CA . CYS B 1 315 ? -32.844 -9.82 -5.004 1 93.5 315 CYS B CA 1
ATOM 5258 C C . CYS B 1 315 ? -31.922 -10.531 -6.008 1 93.5 315 CYS B C 1
ATOM 5260 O O . CYS B 1 315 ? -31.25 -11.492 -5.66 1 93.5 315 CYS B O 1
ATOM 5262 N N . LEU B 1 316 ? -31.922 -10.133 -7.246 1 90.81 316 LEU B N 1
ATOM 5263 C CA . LEU B 1 316 ? -31.141 -10.758 -8.297 1 90.81 316 LEU B CA 1
ATOM 5264 C C . LEU B 1 316 ? -29.641 -10.641 -7.996 1 90.81 316 LEU B C 1
ATOM 5266 O O . LEU B 1 316 ? -28.891 -11.586 -8.234 1 90.81 316 LEU B O 1
ATOM 5270 N N . ALA B 1 317 ? -29.266 -9.555 -7.461 1 90.38 317 ALA B N 1
ATOM 5271 C CA . ALA B 1 317 ? -27.859 -9.312 -7.141 1 90.38 317 ALA B CA 1
ATOM 5272 C C . ALA B 1 317 ? -27.359 -10.305 -6.09 1 90.38 317 ALA B C 1
ATOM 5274 O O . ALA B 1 317 ? -26.203 -10.734 -6.125 1 90.38 317 ALA B O 1
ATOM 5275 N N . THR B 1 318 ? -28.219 -10.633 -5.16 1 93.75 318 THR B N 1
ATOM 5276 C CA . THR B 1 318 ? -27.844 -11.562 -4.102 1 93.75 318 THR B CA 1
ATOM 5277 C C . THR B 1 318 ? -27.859 -13 -4.617 1 93.75 318 THR B C 1
ATOM 5279 O O . THR B 1 318 ? -26.922 -13.766 -4.367 1 93.75 318 THR B O 1
ATOM 5282 N N . LEU B 1 319 ? -28.859 -13.32 -5.359 1 93.75 319 LEU B N 1
ATOM 5283 C CA . LEU B 1 319 ? -29.031 -14.688 -5.84 1 93.75 319 LEU B CA 1
ATOM 5284 C C . LEU B 1 319 ? -27.922 -15.07 -6.801 1 93.75 319 LEU B C 1
ATOM 5286 O O . LEU B 1 319 ? -27.438 -16.203 -6.781 1 93.75 319 LEU B O 1
ATOM 5290 N N . ASP B 1 320 ? -27.484 -14.102 -7.598 1 94.12 320 ASP B N 1
ATOM 5291 C CA . ASP B 1 320 ? -26.469 -14.383 -8.617 1 94.12 320 ASP B CA 1
ATOM 5292 C C . ASP B 1 320 ? -25.094 -13.938 -8.156 1 94.12 320 ASP B C 1
ATOM 5294 O O . ASP B 1 320 ? -24.156 -13.875 -8.953 1 94.12 320 ASP B O 1
ATOM 5298 N N . PHE B 1 321 ? -25.016 -13.68 -6.887 1 96.56 321 PHE B N 1
ATOM 5299 C CA . PHE B 1 321 ? -23.797 -13.031 -6.438 1 96.56 321 PHE B CA 1
ATOM 5300 C C . PHE B 1 321 ? -22.578 -13.922 -6.672 1 96.56 321 PHE B C 1
ATOM 5302 O O . PHE B 1 321 ? -21.641 -13.539 -7.367 1 96.56 321 PHE B O 1
ATOM 5309 N N . ASN B 1 322 ? -22.578 -15.133 -6.23 1 96.62 322 ASN B N 1
ATOM 5310 C CA . ASN B 1 322 ? -21.438 -16.047 -6.352 1 96.62 322 ASN B CA 1
ATOM 5311 C C . ASN B 1 322 ? -21.203 -16.453 -7.801 1 96.62 322 ASN B C 1
ATOM 5313 O O . ASN B 1 322 ? -20.047 -16.547 -8.234 1 96.62 322 ASN B O 1
ATOM 5317 N N . SER B 1 323 ? -22.297 -16.672 -8.516 1 94.81 323 SER B N 1
ATOM 5318 C CA . SER B 1 323 ? -22.141 -17.031 -9.922 1 94.81 323 SER B CA 1
ATOM 5319 C C . SER B 1 323 ? -21.484 -15.914 -10.711 1 94.81 323 SER B C 1
ATOM 5321 O O . SER B 1 323 ? -20.75 -16.172 -11.664 1 94.81 323 SER B O 1
ATOM 5323 N N . SER B 1 324 ? -21.766 -14.703 -10.281 1 94 324 SER B N 1
ATOM 5324 C CA . SER B 1 324 ? -21.203 -13.547 -10.977 1 94 324 SER B CA 1
ATOM 5325 C C . SER B 1 324 ? -19.703 -13.445 -10.734 1 94 324 SER B C 1
ATOM 5327 O O . SER B 1 324 ? -19 -12.727 -11.445 1 94 324 SER B O 1
ATOM 5329 N N . LEU B 1 325 ? -19.156 -14.148 -9.734 1 95.69 325 LEU B N 1
ATOM 5330 C CA . LEU B 1 325 ? -17.734 -14.102 -9.398 1 95.69 325 LEU B CA 1
ATOM 5331 C C . LEU B 1 325 ? -16.984 -15.234 -10.086 1 95.69 325 LEU B C 1
ATOM 5333 O O . LEU B 1 325 ? -15.766 -15.359 -9.922 1 95.69 325 LEU B O 1
ATOM 5337 N N . LYS B 1 326 ? -17.688 -16.031 -10.789 1 91.62 326 LYS B N 1
ATOM 5338 C CA . LYS B 1 326 ? -17.109 -17.172 -11.484 1 91.62 326 LYS B CA 1
ATOM 5339 C C . LYS B 1 326 ? -17.047 -16.938 -12.984 1 91.62 326 LYS B C 1
ATOM 5341 O O . LYS B 1 326 ? -17.953 -16.312 -13.555 1 91.62 326 LYS B O 1
ATOM 5346 N N . CYS B 1 327 ? -15.961 -17.266 -13.594 1 84.94 327 CYS B N 1
ATOM 5347 C CA . CYS B 1 327 ? -15.859 -17.266 -15.047 1 84.94 327 CYS B CA 1
ATOM 5348 C C . CYS B 1 327 ? -15.219 -18.562 -15.539 1 84.94 327 CYS B C 1
ATOM 5350 O O . CYS B 1 327 ? -14.164 -18.969 -15.055 1 84.94 327 CYS B O 1
ATOM 5352 N N . SER B 1 328 ? -15.852 -19.312 -16.422 1 76.94 328 SER B N 1
ATOM 5353 C CA . SER B 1 328 ? -15.406 -20.594 -16.938 1 76.94 328 SER B CA 1
ATOM 5354 C C . SER B 1 328 ? -14.031 -20.484 -17.594 1 76.94 328 SER B C 1
ATOM 5356 O O . SER B 1 328 ? -13.258 -21.438 -17.594 1 76.94 328 SER B O 1
ATOM 5358 N N . GLY B 1 329 ? -13.609 -19.344 -18.047 1 75.19 329 GLY B N 1
ATOM 5359 C CA . GLY B 1 329 ? -12.367 -19.188 -18.781 1 75.19 329 GLY B CA 1
ATOM 5360 C C . GLY B 1 329 ? -11.227 -18.688 -17.922 1 75.19 329 GLY B C 1
ATOM 5361 O O . GLY B 1 329 ? -10.172 -18.297 -18.422 1 75.19 329 GLY B O 1
ATOM 5362 N N . ASP B 1 330 ? -11.414 -18.828 -16.594 1 74.75 330 ASP B N 1
ATOM 5363 C CA . ASP B 1 330 ? -10.414 -18.203 -15.742 1 74.75 330 ASP B CA 1
ATOM 5364 C C . ASP B 1 330 ? -9.07 -18.906 -15.852 1 74.75 330 ASP B C 1
ATOM 5366 O O . ASP B 1 330 ? -8.016 -18.266 -15.859 1 74.75 330 ASP B O 1
ATOM 5370 N N . VAL B 1 331 ? -9.094 -20.297 -15.977 1 73.75 331 VAL B N 1
ATOM 5371 C CA . VAL B 1 331 ? -7.82 -21.016 -15.953 1 73.75 331 VAL B CA 1
ATOM 5372 C C . VAL B 1 331 ? -7.668 -21.844 -17.234 1 73.75 331 VAL B C 1
ATOM 5374 O O . VAL B 1 331 ? -7.043 -22.906 -17.219 1 73.75 331 VAL B O 1
ATOM 5377 N N . VAL B 1 332 ? -8.133 -21.391 -18.328 1 68.06 332 VAL B N 1
ATOM 5378 C CA . VAL B 1 332 ? -8.195 -22.266 -19.484 1 68.06 332 VAL B CA 1
ATOM 5379 C C . VAL B 1 332 ? -7.094 -21.906 -20.469 1 68.06 332 VAL B C 1
ATOM 5381 O O . VAL B 1 332 ? -6.629 -22.766 -21.234 1 68.06 332 VAL B O 1
ATOM 5384 N N . LYS B 1 333 ? -6.57 -20.734 -20.422 1 73.44 333 LYS B N 1
ATOM 5385 C CA . LYS B 1 333 ? -5.59 -20.422 -21.469 1 73.44 333 LYS B CA 1
ATOM 5386 C C . LYS B 1 333 ? -4.277 -21.172 -21.219 1 73.44 333 LYS B C 1
ATOM 5388 O O . LYS B 1 333 ? -3.5 -20.797 -20.344 1 73.44 333 LYS B O 1
ATOM 5393 N N . VAL B 1 334 ? -4.176 -22.234 -22.016 1 83.44 334 VAL B N 1
ATOM 5394 C CA . VAL B 1 334 ? -2.967 -23.047 -21.891 1 83.44 334 VAL B CA 1
ATOM 5395 C C . VAL B 1 334 ? -1.947 -22.609 -22.938 1 83.44 334 VAL B C 1
ATOM 5397 O O . VAL B 1 334 ? -2.318 -22.188 -24.047 1 83.44 334 VAL B O 1
ATOM 5400 N N . VAL B 1 335 ? -0.77 -22.594 -22.578 1 89.38 335 VAL B N 1
ATOM 5401 C CA . VAL B 1 335 ? 0.331 -22.266 -23.484 1 89.38 335 VAL B CA 1
ATOM 5402 C C . VAL B 1 335 ? 0.486 -23.344 -24.547 1 89.38 335 VAL B C 1
ATOM 5404 O O . VAL B 1 335 ? 0.565 -24.531 -24.219 1 89.38 335 VAL B O 1
ATOM 5407 N N . GLN B 1 336 ? 0.464 -22.922 -25.781 1 92.56 336 GLN B N 1
ATOM 5408 C CA . GLN B 1 336 ? 0.608 -23.859 -26.891 1 92.56 336 GLN B CA 1
ATOM 5409 C C . GLN B 1 336 ? 2.043 -23.875 -27.406 1 92.56 336 GLN B C 1
ATOM 5411 O O . GLN B 1 336 ? 2.695 -22.828 -27.484 1 92.56 336 GLN B O 1
ATOM 5416 N N . LEU B 1 337 ? 2.426 -25.062 -27.75 1 90.88 337 LEU B N 1
ATOM 5417 C CA . LEU B 1 337 ? 3.793 -25.281 -28.203 1 90.88 337 LEU B CA 1
ATOM 5418 C C . LEU B 1 337 ? 4.082 -24.453 -29.453 1 90.88 337 LEU B C 1
ATOM 5420 O O . LEU B 1 337 ? 5.152 -23.859 -29.594 1 90.88 337 LEU B O 1
ATOM 5424 N N . GLU B 1 338 ? 3.16 -24.328 -30.375 1 91.88 338 GLU B N 1
ATOM 5425 C CA . GLU B 1 338 ? 3.311 -23.672 -31.672 1 91.88 338 GLU B CA 1
ATOM 5426 C C . GLU B 1 338 ? 3.531 -22.172 -31.5 1 91.88 338 GLU B C 1
ATOM 5428 O O . GLU B 1 338 ? 4.02 -21.516 -32.406 1 91.88 338 GLU B O 1
ATOM 5433 N N . GLU B 1 339 ? 3.09 -21.703 -30.422 1 89.19 339 GLU B N 1
ATOM 5434 C CA . GLU B 1 339 ? 3.275 -20.281 -30.141 1 89.19 339 GLU B CA 1
ATOM 5435 C C . GLU B 1 339 ? 4.719 -19.984 -29.75 1 89.19 339 GLU B C 1
ATOM 5437 O O . GLU B 1 339 ? 5.152 -18.828 -29.797 1 89.19 339 GLU B O 1
ATOM 5442 N N . LEU B 1 340 ? 5.414 -20.984 -29.312 1 90.94 340 LEU B N 1
ATOM 5443 C CA . LEU B 1 340 ? 6.723 -20.766 -28.719 1 90.94 340 LEU B CA 1
ATOM 5444 C C . LEU B 1 340 ? 7.836 -21.203 -29.672 1 90.94 340 LEU B C 1
ATOM 5446 O O . LEU B 1 340 ? 8.992 -20.828 -29.484 1 90.94 340 LEU B O 1
ATOM 5450 N N . THR B 1 341 ? 7.551 -22.109 -30.594 1 87.5 341 THR B N 1
ATOM 5451 C CA . THR B 1 341 ? 8.586 -22.625 -31.5 1 87.5 341 THR B CA 1
ATOM 5452 C C . THR B 1 341 ? 7.969 -23.125 -32.812 1 87.5 341 THR B C 1
ATOM 5454 O O . THR B 1 341 ? 6.785 -23.469 -32.844 1 87.5 341 THR B O 1
ATOM 5457 N N . GLU B 1 342 ? 8.828 -23.062 -33.781 1 85 342 GLU B N 1
ATOM 5458 C CA . GLU B 1 342 ? 8.43 -23.688 -35.062 1 85 342 GLU B CA 1
ATOM 5459 C C . GLU B 1 342 ? 8.5 -25.219 -34.938 1 85 342 GLU B C 1
ATOM 5461 O O . GLU B 1 342 ? 9.516 -25.766 -34.531 1 85 342 GLU B O 1
ATOM 5466 N N . LEU B 1 343 ? 7.43 -25.859 -35.312 1 85.38 343 LEU B N 1
ATOM 5467 C CA . LEU B 1 343 ? 7.359 -27.312 -35.219 1 85.38 343 LEU B CA 1
ATOM 5468 C C . LEU B 1 343 ? 8.234 -27.953 -36.281 1 85.38 343 LEU B C 1
ATOM 5470 O O . LEU B 1 343 ? 8.297 -27.484 -37.406 1 85.38 343 LEU B O 1
ATOM 5474 N N . ARG B 1 344 ? 8.977 -28.906 -35.906 1 84.25 344 ARG B N 1
ATOM 5475 C CA . ARG B 1 344 ? 9.867 -29.625 -36.812 1 84.25 344 ARG B CA 1
ATOM 5476 C C . ARG B 1 344 ? 9.078 -30.531 -37.75 1 84.25 344 ARG B C 1
ATOM 5478 O O . ARG B 1 344 ? 9.492 -30.766 -38.875 1 84.25 344 ARG B O 1
ATOM 5485 N N . ARG B 1 345 ? 7.922 -31.141 -37.219 1 71.88 345 ARG B N 1
ATOM 5486 C CA . ARG B 1 345 ? 7.062 -31.984 -38.031 1 71.88 345 ARG B CA 1
ATOM 5487 C C . ARG B 1 345 ? 5.754 -31.266 -38.375 1 71.88 345 ARG B C 1
ATOM 5489 O O . ARG B 1 345 ? 5.246 -30.484 -37.562 1 71.88 345 ARG B O 1
ATOM 5496 N N . LYS B 1 346 ? 5.555 -31 -39.625 1 57.81 346 LYS B N 1
ATOM 5497 C CA . LYS B 1 346 ? 4.246 -30.516 -40.031 1 57.81 346 LYS B CA 1
ATOM 5498 C C . LYS B 1 346 ? 3.172 -31.578 -39.812 1 57.81 346 LYS B C 1
ATOM 5500 O O . LYS B 1 346 ? 3.326 -32.719 -40.281 1 57.81 346 LYS B O 1
ATOM 5505 N N . ASP B 1 347 ? 2.582 -31.797 -38.688 1 46.75 347 ASP B N 1
ATOM 5506 C CA . ASP B 1 347 ? 1.439 -32.688 -38.75 1 46.75 347 ASP B CA 1
ATOM 5507 C C . ASP B 1 347 ? 0.486 -32.312 -39.875 1 46.75 347 ASP B C 1
ATOM 5509 O O . ASP B 1 347 ? 0.364 -31.125 -40.188 1 46.75 347 ASP B O 1
#

pLDDT: mean 88.43, std 15.54, range [34.66, 98.5]

Solvent-accessible surface area (backbone atoms only — not comparable to full-atom values): 38488 Å² total; per-residue (Å²): 132,82,81,25,51,32,76,65,33,97,80,35,35,28,37,37,39,33,47,70,37,65,81,84,58,55,60,43,58,91,68,45,53,25,71,81,56,15,60,60,72,75,76,76,71,62,72,73,64,57,59,61,56,62,66,65,60,65,74,74,60,82,63,76,69,44,54,37,35,36,29,33,39,60,66,46,42,34,74,51,14,58,45,45,30,46,47,50,62,66,71,33,73,55,18,51,40,29,70,71,69,58,43,37,77,44,80,44,80,86,61,59,47,52,40,52,48,47,51,52,28,52,61,59,68,49,52,82,43,46,48,77,50,46,34,72,68,43,46,43,53,33,40,55,50,36,61,66,32,53,28,60,77,75,42,40,73,57,50,52,45,27,53,51,59,66,37,57,88,50,76,71,76,71,73,85,46,70,69,58,23,51,48,42,29,44,42,17,58,70,70,62,36,51,70,55,25,27,50,22,39,35,52,47,31,31,60,41,35,43,76,69,77,74,93,57,95,60,57,63,70,58,41,50,48,40,42,49,41,27,48,51,28,41,46,52,54,50,47,49,53,53,48,53,46,50,49,46,55,42,91,62,73,86,80,39,73,46,57,36,21,36,52,35,20,25,46,48,37,44,32,46,74,71,66,47,60,67,75,74,57,86,74,36,75,78,47,26,38,47,59,48,62,65,50,60,34,63,52,68,74,66,78,45,14,47,78,52,22,76,56,64,73,71,51,70,67,63,73,42,39,38,63,69,56,51,61,94,67,45,83,58,74,50,58,54,58,73,80,77,42,85,70,90,68,81,125,130,83,82,25,50,32,75,66,33,97,82,34,35,28,35,37,41,33,47,69,37,67,83,84,59,55,60,42,59,90,68,44,51,24,71,82,55,16,62,60,73,76,77,78,71,61,73,70,61,54,57,55,52,60,64,63,56,64,74,72,60,81,61,76,66,44,54,38,35,36,29,33,39,61,66,46,41,34,73,49,13,59,44,45,30,46,48,49,64,67,72,32,73,56,19,51,41,28,70,70,69,58,41,38,78,44,81,44,80,86,62,60,49,51,39,52,48,47,52,53,28,52,61,59,68,49,53,82,44,47,48,77,49,48,34,71,68,42,47,43,53,35,40,55,48,36,60,68,33,54,27,60,77,75,42,41,73,57,49,52,45,27,52,51,59,66,36,57,89,49,78,69,72,70,74,86,46,69,68,59,22,51,48,43,29,44,44,16,58,68,70,62,37,51,70,54,25,27,51,22,38,35,51,46,31,32,59,39,34,43,77,70,78,71,93,55,95,60,57,64,70,58,42,50,47,38,42,49,40,28,49,50,29,40,48,53,54,49,48,49,53,54,49,52,47,48,48,48,54,40,90,60,74,85,80,39,74,44,58,36,21,37,51,34,18,25,47,50,36,44,31,45,76,72,66,46,59,66,75,74,57,85,76,35,75,78,46,26,37,47,59,49,62,65,52,60,34,64,53,67,74,67,78,44,14,48,78,52,22,76,57,62,72,71,51,69,68,65,73,41,40,39,64,70,55,50,60,92,67,44,83,58,75,48,58,53,56,72,80,76,43,86,70,90,66,83,126

Organism: Aspergillus fumigatus (strain ATCC MYA-4609 / CBS 101355 / FGSC A1100 / Af293) (NCBI:txid330879)

Foldseek 3Di:
DDAQEEELDPLFQEKEKEWQDDPPADSYPVPFAQVSLQPDDPPPPDPVVVVVVVVVVPPPPPPPTHIYMYGAHLVLLLVQFVQSVCCQPVPHPNVVCCVVVVHGYDYDYPADPSLVVLVRCLSSVVCRRHHQEHDLVSLLSNLLVCLNRVRQVSCLVSLVSHVVVVCPPDPPPPDDDLLSLLSQCSSCLSNVVWVSNQVSLLVCLQFPQAQDDDPGPDDPLSSVVSLVLSQQLQVVLLCQLVVLLVCLVDPDDPDDVVQSVQLNVQSLVLCVVVVCNPPDDPSNHRDGSNVCLVSQLVGDGDWDADVPDPDTDDDPCRVCVSVSSHDPCSRPDTDTSVVRDPDPDDD/DDAQEEELDPLFQEKEKEWQDDPPADSYPVPAAQVSLQPDDPPPPDPVVVVVVVVVVPPPPPPPTHIYMYRAHLVLLLVQFVQSVCCQPVPHPNVVCCVVVVHGYDYDYPADPSLVVLVRCLSSVVCRRHHQEHDLVSLLSNLLVCLNRVRQPSCLVSLVSHVVVVCPVDVPPPDDDLQSLLSQCSSCLSNVVWVSNLVSLLVCLQFPQAQDDDPGPDDPLSSVVSLVLSQQLQVVLLCQLVVLLVCLVDPDDPDDVVQSVQLNVQSLVLCVVVVCNPPDDPSNHRDGSNVCLVSSLVGDGDWDADVVGPDTDDDPCRVCVSVSSHDPCSRPDTDTSVVRDPDPDDD

Radius of gyration: 46.13 Å; Cα contacts (8 Å, |Δi|>4): 1002; chains: 2; bounding box: 88×131×77 Å